Protein AF-0000000066044830 (afdb_homodimer)

Sequence (432 aa):
MILDILVKLNKLKIILASTSPRRIEYLGKLGVKFEIVESKFKEDLDKSQFQSVYDYCLENAKLKAIHAGIQLKEQNQQPNIIIGSDSIVVYDNKIFEKPKSLEEAKSMLTLLSGKIHTVCTAVHIEFFNENTNSKGSSSFYTLTNVEFDQLSPELINYYVDNFKPLDKAGSYGIQQTPAASFIKSINGDFYNVTGLPIHDLSINLRKIYVDNFLEKMILDILVKLNKLKIILASTSPRRIEYLGKLGVKFEIVESKFKEDLDKSQFQSVYDYCLENAKLKAIHAGIQLKEQNQQPNIIIGSDSIVVYDNKIFEKPKSLEEAKSMLTLLSGKIHTVCTAVHIEFFNENTNSKGSSSFYTLTNVEFDQLSPELINYYVDNFKPLDKAGSYGIQQTPAASFIKSINGDFYNVTGLPIHDLSINLRKIYVDNFLEK

Solvent-accessible surface area (backbone atoms only — not comparable to full-atom values): 22102 Å² total; per-residue (Å²): 73,41,75,65,45,35,75,66,56,46,73,44,48,34,34,35,20,50,77,49,65,54,45,55,48,45,48,43,62,50,58,52,54,66,46,74,36,72,35,82,59,74,95,68,75,66,67,85,77,36,95,41,75,64,53,43,33,38,48,51,1,39,46,20,22,51,42,29,50,53,57,33,47,76,69,76,42,80,58,29,30,34,35,7,55,29,71,44,24,36,49,95,93,36,80,32,54,54,32,91,42,70,67,47,24,44,50,44,43,60,70,44,37,54,32,70,33,35,29,38,23,13,39,18,37,38,38,39,29,80,92,75,68,44,68,53,71,52,74,51,70,48,69,23,39,38,29,34,40,78,64,51,70,61,41,45,50,41,50,45,74,74,64,55,39,48,89,20,46,47,37,48,47,74,86,40,45,58,46,28,25,45,37,62,28,34,45,29,34,71,45,23,67,62,52,42,43,44,25,65,50,21,39,51,50,36,51,51,40,57,75,64,64,51,82,129,72,40,74,65,45,35,76,65,56,46,72,43,47,33,34,35,19,50,76,50,65,55,43,53,48,47,47,44,61,49,59,53,54,66,45,75,36,72,35,81,58,74,94,70,76,66,67,84,80,37,95,40,74,64,54,44,33,37,48,50,1,38,47,19,22,50,41,27,49,54,57,33,46,75,70,76,42,80,59,30,31,33,38,6,54,29,67,45,23,35,49,95,91,36,78,32,57,56,31,89,41,72,68,48,24,46,52,44,42,60,69,45,36,54,33,71,35,35,29,37,22,12,40,19,37,38,40,38,30,80,91,76,68,45,68,54,71,51,73,52,70,49,68,21,39,39,30,34,39,78,65,49,71,60,40,45,50,42,50,46,73,74,62,56,41,48,91,21,46,48,36,50,48,75,87,39,48,57,46,30,26,45,36,62,28,35,44,28,34,72,44,24,68,61,52,42,46,47,23,64,51,22,40,50,51,37,50,50,40,58,77,64,63,50,82,129

Structure (mmCIF, N/CA/C/O backbone):
data_AF-0000000066044830-model_v1
#
loop_
_entity.id
_entity.type
_entity.pdbx_description
1 polymer 'Nucleoside triphosphate pyrophosphatase'
#
loop_
_atom_site.group_PDB
_atom_site.id
_atom_site.type_symbol
_atom_site.label_atom_id
_atom_site.label_alt_id
_atom_site.label_comp_id
_atom_site.label_asym_id
_atom_site.label_entity_id
_atom_site.label_seq_id
_atom_site.pdbx_PDB_ins_code
_atom_site.Cartn_x
_atom_site.Cartn_y
_atom_site.Cartn_z
_atom_site.occupancy
_atom_site.B_iso_or_equiv
_atom_site.auth_seq_id
_atom_site.auth_comp_id
_atom_site.auth_asym_id
_atom_site.auth_atom_id
_atom_site.pdbx_PDB_model_num
ATOM 1 N N . MET A 1 1 ? -8.117 -14.602 -9.617 1 88.56 1 MET A N 1
ATOM 2 C CA . MET A 1 1 ? -8.391 -14.516 -8.18 1 88.56 1 MET A CA 1
ATOM 3 C C . MET A 1 1 ? -8.461 -15.914 -7.562 1 88.56 1 MET A C 1
ATOM 5 O O . MET A 1 1 ? -8.664 -16.906 -8.266 1 88.56 1 MET A O 1
ATOM 9 N N . ILE A 1 2 ? -8.172 -16.031 -6.234 1 94.44 2 ILE A N 1
ATOM 10 C CA . ILE A 1 2 ? -7.988 -17.406 -5.789 1 94.44 2 ILE A CA 1
ATOM 11 C C . ILE A 1 2 ? -8.75 -17.641 -4.484 1 94.44 2 ILE A C 1
ATOM 13 O O . ILE A 1 2 ? -8.742 -18.734 -3.943 1 94.44 2 ILE A O 1
ATOM 17 N N . LEU A 1 3 ? -9.43 -16.656 -3.994 1 95.75 3 LEU A N 1
ATOM 18 C CA . LEU A 1 3 ? -10.008 -16.766 -2.66 1 95.75 3 LEU A CA 1
ATOM 19 C C . LEU A 1 3 ? -11 -17.922 -2.592 1 95.75 3 LEU A C 1
ATOM 21 O O . LEU A 1 3 ? -10.969 -18.719 -1.649 1 95.75 3 LEU A O 1
ATOM 25 N N . ASP A 1 4 ? -11.844 -18.094 -3.596 1 94.75 4 ASP A N 1
ATOM 26 C CA . ASP A 1 4 ? -12.914 -19.078 -3.574 1 94.75 4 ASP A CA 1
ATOM 27 C C . ASP A 1 4 ? -12.367 -20.484 -3.818 1 94.75 4 ASP A C 1
ATOM 29 O O . ASP A 1 4 ? -13.078 -21.484 -3.646 1 94.75 4 ASP A O 1
ATOM 33 N N . ILE A 1 5 ? -11.117 -20.641 -4.156 1 95.81 5 ILE A N 1
ATOM 34 C CA . ILE A 1 5 ? -10.57 -21.969 -4.402 1 95.81 5 ILE A CA 1
ATOM 35 C C . ILE A 1 5 ? -9.422 -22.25 -3.439 1 95.81 5 ILE A C 1
ATOM 37 O O . ILE A 1 5 ? -8.688 -23.219 -3.604 1 95.81 5 ILE A O 1
ATOM 41 N N . LEU A 1 6 ? -9.219 -21.438 -2.494 1 96.44 6 LEU A N 1
ATOM 42 C CA . LEU A 1 6 ? -8.094 -21.516 -1.567 1 96.44 6 LEU A CA 1
ATOM 43 C C . LEU A 1 6 ? -8.078 -22.875 -0.868 1 96.44 6 LEU A C 1
ATOM 45 O O . LEU A 1 6 ? -7.016 -23.484 -0.704 1 96.44 6 LEU A O 1
ATOM 49 N N . VAL A 1 7 ? -9.25 -23.328 -0.467 1 95.38 7 VAL A N 1
ATOM 50 C CA . VAL A 1 7 ? -9.352 -24.594 0.254 1 95.38 7 VAL A CA 1
ATOM 51 C C . VAL A 1 7 ? -8.828 -25.734 -0.619 1 95.38 7 VAL A C 1
ATOM 53 O O . VAL A 1 7 ? -8.109 -26.609 -0.138 1 95.38 7 VAL A O 1
ATOM 56 N N . LYS A 1 8 ? -9.203 -25.688 -1.857 1 95.94 8 LYS A N 1
ATOM 57 C CA . LYS A 1 8 ? -8.758 -26.719 -2.799 1 95.94 8 LYS A CA 1
ATOM 58 C C . LYS A 1 8 ? -7.277 -26.547 -3.127 1 95.94 8 LYS A C 1
ATOM 60 O O . LYS A 1 8 ? -6.539 -27.547 -3.184 1 95.94 8 LYS A O 1
ATOM 65 N N . LEU A 1 9 ? -6.859 -25.312 -3.348 1 97.25 9 LEU A N 1
ATOM 66 C CA . LEU A 1 9 ? -5.465 -25.016 -3.662 1 97.25 9 LEU A CA 1
ATOM 67 C C . LEU A 1 9 ? -4.543 -25.469 -2.535 1 97.25 9 LEU A C 1
ATOM 69 O O . LEU A 1 9 ? -3.449 -25.969 -2.791 1 97.25 9 LEU A O 1
ATOM 73 N N . ASN A 1 10 ? -5.031 -25.328 -1.324 1 97.94 10 ASN A N 1
ATOM 74 C CA . ASN A 1 10 ? -4.219 -25.609 -0.144 1 97.94 10 ASN A CA 1
ATOM 75 C C . ASN A 1 10 ? -4.074 -27.109 0.095 1 97.94 10 ASN A C 1
ATOM 77 O O . ASN A 1 10 ? -3.373 -27.531 1.019 1 97.94 10 ASN A O 1
ATOM 81 N N . LYS A 1 11 ? -4.715 -27.938 -0.683 1 97.44 11 LYS A N 1
ATOM 82 C CA . LYS A 1 11 ? -4.473 -29.375 -0.663 1 97.44 11 LYS A CA 1
ATOM 83 C C . LYS A 1 11 ? -3.205 -29.734 -1.433 1 97.44 11 LYS A C 1
ATOM 85 O O . LYS A 1 11 ? -2.686 -30.844 -1.306 1 97.44 11 LYS A O 1
ATOM 90 N N . LEU A 1 12 ? -2.777 -28.859 -2.27 1 98 12 LEU A N 1
ATOM 91 C CA . LEU A 1 12 ? -1.566 -29.062 -3.057 1 98 12 LEU A CA 1
ATOM 92 C C . LEU A 1 12 ? -0.324 -28.719 -2.242 1 98 12 LEU A C 1
ATOM 94 O O . LEU A 1 12 ? -0.387 -27.891 -1.326 1 98 12 LEU A O 1
ATOM 98 N N . LYS A 1 13 ? 0.754 -29.375 -2.596 1 98.38 13 LYS A N 1
ATOM 99 C CA . LYS A 1 13 ? 2.043 -28.984 -2.029 1 98.38 13 LYS A CA 1
ATOM 100 C C . LYS A 1 13 ? 2.643 -27.812 -2.785 1 98.38 13 LYS A C 1
ATOM 102 O O . LYS A 1 13 ? 3.125 -27.953 -3.908 1 98.38 13 LYS A O 1
ATOM 107 N N . ILE A 1 14 ? 2.654 -26.641 -2.164 1 98.75 14 ILE A N 1
ATOM 108 C CA . ILE A 1 14 ? 3.113 -25.406 -2.795 1 98.75 14 ILE A CA 1
ATOM 109 C C . ILE A 1 14 ? 4.41 -24.938 -2.135 1 98.75 14 ILE A C 1
ATOM 111 O O . ILE A 1 14 ? 4.535 -24.969 -0.909 1 98.75 14 ILE A O 1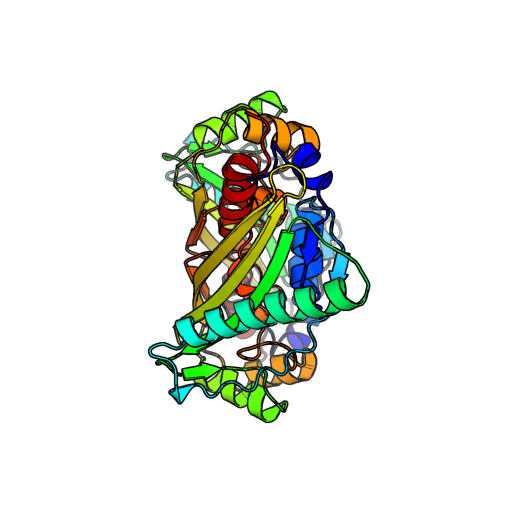
ATOM 115 N N . ILE A 1 15 ? 5.367 -24.562 -2.963 1 98.81 15 ILE A N 1
ATOM 116 C CA . ILE A 1 15 ? 6.668 -24.078 -2.508 1 98.81 15 ILE A CA 1
ATOM 117 C C . ILE A 1 15 ? 6.859 -22.625 -2.934 1 98.81 15 ILE A C 1
ATOM 119 O O . ILE A 1 15 ? 6.602 -22.266 -4.086 1 98.81 15 ILE A O 1
ATOM 123 N N . LEU A 1 16 ? 7.199 -21.812 -2.045 1 98.75 16 LEU A N 1
ATOM 124 C CA . LEU A 1 16 ? 7.703 -20.484 -2.352 1 98.75 16 LEU A CA 1
ATOM 125 C C . LEU A 1 16 ? 9.227 -20.469 -2.365 1 98.75 16 LEU A C 1
ATOM 127 O O . LEU A 1 16 ? 9.859 -20.625 -1.321 1 98.75 16 LEU A O 1
ATOM 131 N N . ALA A 1 17 ? 9.812 -20.297 -3.525 1 98.19 17 ALA A N 1
ATOM 132 C CA . ALA A 1 17 ? 11.266 -20.266 -3.688 1 98.19 17 ALA A CA 1
ATOM 133 C C . ALA A 1 17 ? 11.82 -18.875 -3.385 1 98.19 17 ALA A C 1
ATOM 135 O O . ALA A 1 17 ? 12.484 -18.266 -4.227 1 98.19 17 ALA A O 1
ATOM 136 N N . SER A 1 18 ? 11.594 -18.359 -2.205 1 96.12 18 SER A N 1
ATOM 137 C CA . SER A 1 18 ? 12.016 -17.031 -1.757 1 96.12 18 SER A CA 1
ATOM 138 C C . SER A 1 18 ? 12.133 -16.984 -0.237 1 96.12 18 SER A C 1
ATOM 140 O O . SER A 1 18 ? 11.336 -17.594 0.476 1 96.12 18 SER A O 1
ATOM 142 N N . THR A 1 19 ? 13.109 -16.219 0.235 1 93.56 19 THR A N 1
ATOM 143 C CA . THR A 1 19 ? 13.242 -15.961 1.666 1 93.56 19 THR A CA 1
ATOM 144 C C . THR A 1 19 ? 12.844 -14.531 1.998 1 93.56 19 THR A C 1
ATOM 146 O O . THR A 1 19 ? 13.094 -14.055 3.107 1 93.56 19 THR A O 1
ATOM 149 N N . SER A 1 20 ? 12.375 -13.812 0.971 1 92.69 20 SER A N 1
ATOM 150 C CA . SER A 1 20 ? 11.922 -12.453 1.211 1 92.69 20 SER A CA 1
ATOM 151 C C . SER A 1 20 ? 10.812 -12.414 2.258 1 92.69 20 SER A C 1
ATOM 153 O O . SER A 1 20 ? 9.773 -13.055 2.09 1 92.69 20 SER A O 1
ATOM 155 N N . PRO A 1 21 ? 11 -11.656 3.324 1 93.81 21 PRO A N 1
ATOM 156 C CA . PRO A 1 21 ? 9.969 -11.578 4.359 1 93.81 21 PRO A CA 1
ATOM 157 C C . PRO A 1 21 ? 8.625 -11.109 3.814 1 93.81 21 PRO A C 1
ATOM 159 O O . PRO A 1 21 ? 7.574 -11.602 4.23 1 93.81 21 PRO A O 1
ATOM 162 N N . ARG A 1 22 ? 8.617 -10.188 2.924 1 94.31 22 ARG A N 1
ATOM 163 C CA . ARG A 1 22 ? 7.379 -9.641 2.367 1 94.31 22 ARG A CA 1
ATOM 164 C C . ARG A 1 22 ? 6.656 -10.688 1.521 1 94.31 22 ARG A C 1
ATOM 166 O O . ARG A 1 22 ? 5.43 -10.805 1.586 1 94.31 22 ARG A O 1
ATOM 173 N N . ARG A 1 23 ? 7.387 -11.391 0.713 1 97 23 ARG A N 1
ATOM 174 C CA . ARG A 1 23 ? 6.773 -12.422 -0.114 1 97 23 ARG A CA 1
ATOM 175 C C . ARG A 1 23 ? 6.145 -13.508 0.749 1 97 23 ARG A C 1
ATOM 177 O O . ARG A 1 23 ? 5.02 -13.945 0.485 1 97 23 ARG A O 1
ATOM 184 N N . ILE A 1 24 ? 6.879 -13.891 1.77 1 97.88 24 ILE A N 1
ATOM 185 C CA . ILE A 1 24 ? 6.391 -14.883 2.717 1 97.88 24 ILE A CA 1
ATOM 186 C C . ILE A 1 24 ? 5.133 -14.367 3.412 1 97.88 24 ILE A C 1
ATOM 188 O O . ILE A 1 24 ? 4.113 -15.055 3.461 1 97.88 24 ILE A O 1
ATOM 192 N N . GLU A 1 25 ? 5.184 -13.18 3.84 1 97.5 25 GLU A N 1
ATOM 193 C CA . GLU A 1 25 ? 4.078 -12.57 4.574 1 97.5 25 GLU A CA 1
ATOM 194 C C . GLU A 1 25 ? 2.828 -12.477 3.703 1 97.5 25 GLU A C 1
ATOM 196 O O . GLU A 1 25 ? 1.743 -12.883 4.121 1 97.5 25 GLU A O 1
ATOM 201 N N . TYR A 1 26 ? 2.984 -11.969 2.543 1 97.5 26 TYR A N 1
ATOM 202 C CA . TYR A 1 26 ? 1.824 -11.672 1.711 1 97.5 26 TYR A CA 1
ATOM 203 C C . TYR A 1 26 ? 1.187 -12.945 1.181 1 97.5 26 TYR A C 1
ATOM 205 O O . TYR A 1 26 ? -0.04 -13.062 1.131 1 97.5 26 TYR A O 1
ATOM 213 N N . LEU A 1 27 ? 2.031 -13.891 0.763 1 98.25 27 LEU A N 1
ATOM 214 C CA . LEU A 1 27 ? 1.472 -15.164 0.316 1 98.25 27 LEU A CA 1
ATOM 215 C C . LEU A 1 27 ? 0.729 -15.859 1.451 1 98.25 27 LEU A C 1
ATOM 217 O O . LEU A 1 27 ? -0.355 -16.406 1.243 1 98.25 27 LEU A O 1
ATOM 221 N N . GLY A 1 28 ? 1.312 -15.797 2.625 1 98.06 28 GLY A N 1
ATOM 222 C CA . GLY A 1 28 ? 0.661 -16.359 3.799 1 98.06 28 GLY A CA 1
ATOM 223 C C . GLY A 1 28 ? -0.634 -15.648 4.156 1 98.06 28 GLY A C 1
ATOM 224 O O . GLY A 1 28 ? -1.655 -16.297 4.391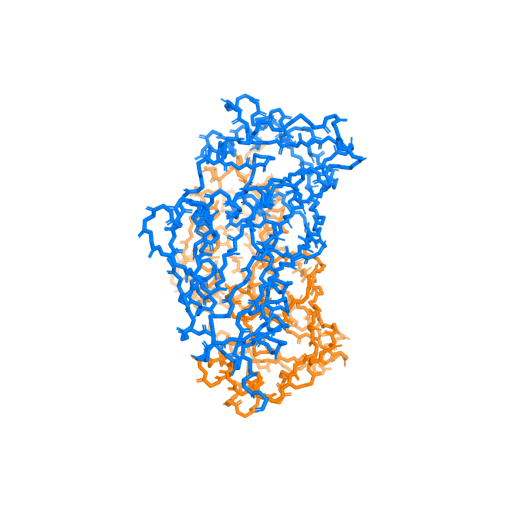 1 98.06 28 GLY A O 1
ATOM 225 N N . LYS A 1 29 ? -0.657 -14.367 4.176 1 96.69 29 LYS A N 1
ATOM 226 C CA . LYS A 1 29 ? -1.834 -13.578 4.527 1 96.69 29 LYS A CA 1
ATOM 227 C C . LYS A 1 29 ? -2.934 -13.734 3.482 1 96.69 29 LYS A C 1
ATOM 229 O O . LYS A 1 29 ? -4.113 -13.539 3.781 1 96.69 29 LYS A O 1
ATOM 234 N N . LEU A 1 30 ? -2.523 -14.062 2.307 1 97 30 LEU A N 1
ATOM 235 C CA . LEU A 1 30 ? -3.496 -14.359 1.262 1 97 30 LEU A CA 1
ATOM 236 C C . LEU A 1 30 ? -4.273 -15.633 1.59 1 97 30 LEU A C 1
ATOM 238 O O . LEU A 1 30 ? -5.375 -15.844 1.078 1 97 30 LEU A O 1
ATOM 242 N N . GLY A 1 31 ? -3.697 -16.5 2.395 1 96.94 31 GLY A N 1
ATOM 243 C CA . GLY A 1 31 ? -4.348 -17.734 2.82 1 96.94 31 GLY A CA 1
ATOM 244 C C . GLY A 1 31 ? -3.754 -18.984 2.184 1 96.94 31 GLY A C 1
ATOM 245 O O . GLY A 1 31 ? -4.281 -20.078 2.348 1 96.94 31 GLY A O 1
ATOM 246 N N . VAL A 1 32 ? -2.715 -18.859 1.467 1 98.25 32 VAL A N 1
ATOM 247 C CA . VAL A 1 32 ? -2.074 -19.984 0.809 1 98.25 32 VAL A CA 1
ATOM 248 C C . VAL A 1 32 ? -1.181 -20.734 1.805 1 98.25 32 VAL A C 1
ATOM 250 O O . VAL A 1 32 ? -0.431 -20.109 2.559 1 98.25 32 VAL A O 1
ATOM 253 N N . LYS A 1 33 ? -1.326 -21.969 1.839 1 98.44 33 LYS A N 1
ATOM 254 C CA . LYS A 1 33 ? -0.394 -22.812 2.586 1 98.44 33 LYS A CA 1
ATOM 255 C C . LYS A 1 33 ? 0.802 -23.203 1.726 1 98.44 33 LYS A C 1
ATOM 257 O O . LYS A 1 33 ? 0.633 -23.688 0.604 1 98.44 33 LYS A O 1
ATOM 262 N N . PHE A 1 34 ? 1.985 -22.953 2.26 1 98.75 34 PHE A N 1
ATOM 263 C CA . PHE A 1 34 ? 3.17 -23.234 1.458 1 98.75 34 PHE A CA 1
ATOM 264 C C . PHE A 1 34 ? 4.371 -23.531 2.352 1 98.75 34 PHE A C 1
ATOM 266 O O . PHE A 1 34 ? 4.34 -23.25 3.551 1 98.75 34 PHE A O 1
ATOM 273 N N . GLU A 1 35 ? 5.359 -24.094 1.78 1 98.5 35 GLU A N 1
ATOM 274 C CA . GLU A 1 35 ? 6.68 -24.25 2.385 1 98.5 35 GLU A CA 1
ATOM 275 C C . GLU A 1 35 ? 7.703 -23.328 1.724 1 98.5 35 GLU A C 1
ATOM 277 O O . GLU A 1 35 ? 7.551 -22.953 0.557 1 98.5 35 GLU A O 1
ATOM 282 N N . ILE A 1 36 ? 8.688 -22.922 2.467 1 98.38 36 ILE A N 1
ATOM 283 C CA . ILE A 1 36 ? 9.719 -22.016 1.981 1 98.38 36 ILE A CA 1
ATOM 284 C C . ILE A 1 36 ? 10.984 -22.812 1.65 1 98.38 36 ILE A C 1
ATOM 286 O O . ILE A 1 36 ? 11.438 -23.625 2.451 1 98.38 36 ILE A O 1
ATOM 290 N N . VAL A 1 37 ? 11.484 -22.594 0.522 1 96.88 37 VAL A N 1
ATOM 291 C CA . VAL A 1 37 ? 12.773 -23.141 0.133 1 96.88 37 VAL A CA 1
ATOM 292 C C . VAL A 1 37 ? 13.68 -22.031 -0.399 1 96.88 37 VAL A C 1
ATOM 294 O O . VAL A 1 37 ? 13.336 -21.359 -1.372 1 96.88 37 VAL A O 1
ATOM 297 N N . GLU A 1 38 ? 14.734 -21.781 0.269 1 92.81 38 GLU A N 1
ATOM 298 C CA . GLU A 1 38 ? 15.695 -20.797 -0.214 1 92.81 38 GLU A CA 1
ATOM 299 C C . GLU A 1 38 ? 16.406 -21.281 -1.471 1 92.81 38 GLU A C 1
ATOM 301 O O . GLU A 1 38 ? 17.016 -22.359 -1.465 1 92.81 38 GLU A O 1
ATOM 306 N N . SER A 1 39 ? 16.234 -20.516 -2.477 1 86.12 39 SER A N 1
ATOM 307 C CA . SER A 1 39 ? 16.938 -20.859 -3.707 1 86.12 39 SER A CA 1
ATOM 308 C C . SER A 1 39 ? 18.438 -20.625 -3.572 1 86.12 39 SER A C 1
ATOM 310 O O . SER A 1 39 ? 18.859 -19.578 -3.09 1 86.12 39 SER A O 1
ATOM 312 N N . LYS A 1 40 ? 19.25 -21.5 -4.012 1 82.56 40 LYS A N 1
ATOM 313 C CA . LYS A 1 40 ? 20.703 -21.375 -3.955 1 82.56 40 LYS A CA 1
ATOM 314 C C . LYS A 1 40 ? 21.234 -20.719 -5.215 1 82.56 40 LYS A C 1
ATOM 316 O O . LYS A 1 40 ? 22.453 -20.625 -5.398 1 82.56 40 LYS A O 1
ATOM 321 N N . PHE A 1 41 ? 20.297 -20.281 -5.941 1 83.06 41 PHE A N 1
ATOM 322 C CA . PHE A 1 41 ? 20.703 -19.594 -7.16 1 83.06 41 PHE A CA 1
ATOM 323 C C . PHE A 1 41 ? 21.312 -18.234 -6.836 1 83.06 41 PHE A C 1
ATOM 325 O O . PHE A 1 41 ? 20.703 -17.406 -6.148 1 83.06 41 PHE A O 1
ATOM 332 N N . LYS A 1 42 ? 22.656 -18.047 -7.242 1 78.56 42 LYS A N 1
ATOM 333 C CA . LYS A 1 42 ? 23.297 -16.75 -7.109 1 78.56 42 LYS A CA 1
ATOM 334 C C . LYS A 1 42 ? 22.891 -15.805 -8.242 1 78.56 42 LYS A C 1
ATOM 336 O O . LYS A 1 42 ? 22.984 -16.172 -9.414 1 78.56 42 LYS A O 1
ATOM 341 N N . GLU A 1 43 ? 22.203 -14.703 -7.961 1 76.38 43 GLU A N 1
ATOM 342 C CA . GLU A 1 43 ? 21.781 -13.75 -8.984 1 76.38 43 GLU A CA 1
ATOM 343 C C . GLU A 1 43 ? 22.984 -13.117 -9.68 1 76.38 43 GLU A C 1
ATOM 345 O O . GLU A 1 43 ? 23.312 -11.961 -9.422 1 76.38 43 GLU A O 1
ATOM 350 N N . ASP A 1 44 ? 23.594 -13.844 -10.617 1 77.44 44 ASP A N 1
ATOM 351 C CA . ASP A 1 44 ? 24.828 -13.391 -11.258 1 77.44 44 ASP A CA 1
ATOM 352 C C . ASP A 1 44 ? 24.672 -13.336 -12.773 1 77.44 44 ASP A C 1
ATOM 354 O O . ASP A 1 44 ? 25.672 -13.391 -13.5 1 77.44 44 ASP A O 1
ATOM 358 N N . LEU A 1 45 ? 23.5 -13.195 -13.156 1 82.94 45 LEU A N 1
ATOM 359 C CA . LEU A 1 45 ? 23.281 -13.125 -14.602 1 82.94 45 LEU A CA 1
ATOM 360 C C . LEU A 1 45 ? 23.859 -11.836 -15.172 1 82.94 45 LEU A C 1
ATOM 362 O O . LEU A 1 45 ? 23.781 -10.781 -14.539 1 82.94 45 LEU A O 1
ATOM 366 N N . ASP A 1 46 ? 24.422 -12.039 -16.297 1 84.25 46 ASP A N 1
ATOM 367 C CA . ASP A 1 46 ? 24.922 -10.867 -17.031 1 84.25 46 ASP A CA 1
ATOM 368 C C . ASP A 1 46 ? 23.766 -10.102 -17.672 1 84.25 46 ASP A C 1
ATOM 370 O O . ASP A 1 46 ? 23.156 -10.57 -18.641 1 84.25 46 ASP A O 1
ATOM 374 N N . LYS A 1 47 ? 23.5 -8.938 -17.25 1 81.94 47 LYS A N 1
ATOM 375 C CA . LYS A 1 47 ? 22.375 -8.117 -17.672 1 81.94 47 LYS A CA 1
ATOM 376 C C . LYS A 1 47 ? 22.438 -7.797 -19.156 1 81.94 47 LYS A C 1
ATOM 378 O O . LYS A 1 47 ? 21.406 -7.629 -19.812 1 81.94 47 LYS A O 1
ATOM 383 N N . SER A 1 48 ? 23.609 -7.727 -19.672 1 82.5 48 SER A N 1
ATOM 384 C CA . SER A 1 48 ? 23.828 -7.332 -21.062 1 82.5 48 SER A CA 1
ATOM 385 C C . SER A 1 48 ? 23.312 -8.406 -22.016 1 82.5 48 SER A C 1
ATOM 387 O O . SER A 1 48 ? 23.141 -8.148 -23.203 1 82.5 48 SER A O 1
ATOM 389 N N . GLN A 1 49 ? 23.047 -9.531 -21.531 1 86.94 49 GLN A N 1
ATOM 390 C CA . GLN A 1 49 ? 22.641 -10.656 -22.359 1 86.94 49 GLN A CA 1
ATOM 391 C C . GLN A 1 49 ? 21.141 -10.633 -22.625 1 86.94 49 GLN A C 1
ATOM 393 O O . GLN A 1 49 ? 20.641 -11.422 -23.422 1 86.94 49 GLN A O 1
ATOM 398 N N . PHE A 1 50 ? 20.578 -9.68 -22.016 1 89.75 50 PHE A N 1
ATOM 399 C CA . PHE A 1 50 ? 19.125 -9.68 -22.125 1 89.75 50 PHE A CA 1
ATOM 400 C C . PHE A 1 50 ? 18.641 -8.516 -22.984 1 89.75 50 PHE A C 1
ATOM 402 O O . PHE A 1 50 ? 19.25 -7.449 -23 1 89.75 50 PHE A O 1
ATOM 409 N N . GLN A 1 51 ? 17.578 -8.773 -23.703 1 89.12 51 GLN A N 1
ATOM 410 C CA . GLN A 1 51 ? 17 -7.754 -24.578 1 89.12 51 GLN A CA 1
ATOM 411 C C . GLN A 1 51 ? 16.406 -6.605 -23.766 1 89.12 51 GLN A C 1
ATOM 413 O O . GLN A 1 51 ? 16.453 -5.453 -24.188 1 89.12 51 GLN A O 1
ATOM 418 N N . SER A 1 52 ? 15.805 -6.93 -22.641 1 94.19 52 SER A N 1
ATOM 419 C CA . SER A 1 52 ? 15.234 -5.918 -21.75 1 94.19 52 SER A CA 1
ATOM 420 C C . SER A 1 52 ? 15.562 -6.219 -20.297 1 94.19 52 SER A C 1
ATOM 422 O O . SER A 1 52 ? 15.836 -7.367 -19.938 1 94.19 52 SER A O 1
ATOM 424 N N . VAL A 1 53 ? 15.469 -5.203 -19.531 1 95.19 53 VAL A N 1
ATOM 425 C CA . VAL A 1 53 ? 15.68 -5.352 -18.094 1 95.19 53 VAL A CA 1
ATOM 426 C C . VAL A 1 53 ? 14.602 -6.254 -17.5 1 95.19 53 VAL A C 1
ATOM 428 O O . VAL A 1 53 ? 14.836 -6.953 -16.516 1 95.19 53 VAL A O 1
ATOM 431 N N . TYR A 1 54 ? 13.484 -6.309 -18.125 1 96.25 54 TYR A N 1
ATOM 432 C CA . TYR A 1 54 ? 12.367 -7.105 -17.625 1 96.25 54 TYR A CA 1
ATOM 433 C C . TYR A 1 54 ? 12.578 -8.586 -17.938 1 96.25 54 TYR A C 1
ATOM 435 O O . TYR A 1 54 ? 12.188 -9.453 -17.156 1 96.25 54 TYR A O 1
ATOM 443 N N . ASP A 1 55 ? 13.258 -8.844 -19.078 1 96.12 55 ASP A N 1
ATOM 444 C CA . ASP A 1 55 ? 13.641 -10.219 -19.391 1 96.12 55 ASP A CA 1
ATOM 445 C C . ASP A 1 55 ? 14.648 -10.75 -18.375 1 96.12 55 ASP A C 1
ATOM 447 O O . ASP A 1 55 ? 14.602 -11.93 -18 1 96.12 55 ASP A O 1
ATOM 451 N N . TYR A 1 56 ? 15.508 -9.852 -18.031 1 95.25 56 TYR A N 1
ATOM 452 C CA . TYR A 1 56 ? 16.469 -10.188 -17 1 95.25 56 TYR A CA 1
ATOM 453 C C . TYR A 1 56 ? 15.773 -10.578 -15.703 1 95.25 56 TYR A C 1
ATOM 455 O O . TYR A 1 56 ? 16.094 -11.602 -15.094 1 95.25 56 TYR A O 1
ATOM 463 N N . CYS A 1 57 ? 14.844 -9.805 -15.281 1 95.88 57 CYS A N 1
ATOM 464 C CA . CYS A 1 57 ? 14.062 -10.039 -14.07 1 95.88 57 CYS A CA 1
ATOM 465 C C . CYS A 1 57 ? 13.312 -11.359 -14.156 1 95.88 57 CYS A C 1
ATOM 467 O O . CYS A 1 57 ? 13.289 -12.133 -13.195 1 95.88 57 CYS A O 1
ATOM 469 N N . LEU A 1 58 ? 12.719 -11.617 -15.297 1 97.31 58 LEU A N 1
ATOM 470 C CA . LEU A 1 58 ? 11.977 -12.852 -15.531 1 97.31 58 LEU A CA 1
ATOM 471 C C . LEU A 1 58 ? 12.883 -14.07 -15.414 1 97.31 58 LEU A C 1
ATOM 473 O O . LEU A 1 58 ? 12.5 -15.078 -14.828 1 97.31 58 LEU A O 1
ATOM 477 N N . GLU A 1 59 ? 14.047 -13.953 -16.016 1 96.75 59 GLU A N 1
ATOM 478 C CA . GLU A 1 59 ? 14.992 -15.0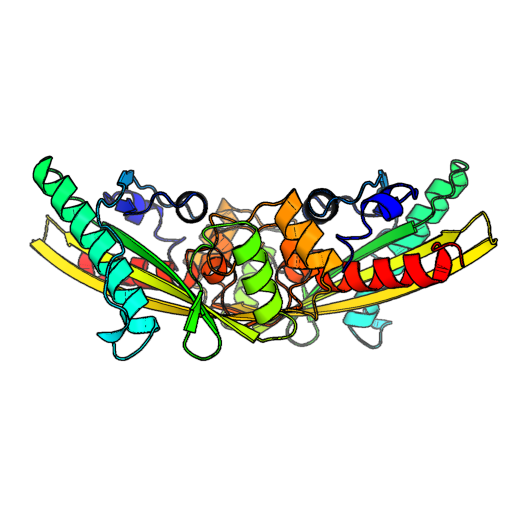7 -15.984 1 96.75 59 GLU A CA 1
ATOM 479 C C . GLU A 1 59 ? 15.438 -15.375 -14.555 1 96.75 59 GLU A C 1
ATOM 481 O O . GLU A 1 59 ? 15.57 -16.531 -14.18 1 96.75 59 GLU A O 1
ATOM 486 N N . ASN A 1 60 ? 15.664 -14.352 -13.797 1 95.69 60 ASN A N 1
ATOM 487 C CA . ASN A 1 60 ? 16.016 -14.547 -12.398 1 95.69 60 ASN A CA 1
ATOM 488 C C . ASN A 1 60 ? 14.93 -15.297 -11.633 1 95.69 60 ASN A C 1
ATOM 490 O O . ASN A 1 60 ? 15.219 -16.234 -10.891 1 95.69 60 ASN A O 1
ATOM 494 N N . ALA A 1 61 ? 13.695 -14.891 -11.805 1 97.31 61 ALA A N 1
ATOM 495 C CA . ALA A 1 61 ? 12.578 -15.555 -11.148 1 97.31 61 ALA A CA 1
ATOM 496 C C . ALA A 1 61 ? 12.508 -17.031 -11.539 1 97.31 61 ALA A C 1
ATOM 498 O O . ALA A 1 61 ? 12.32 -17.906 -10.688 1 97.31 61 ALA A O 1
ATOM 499 N N . LYS A 1 62 ? 12.664 -17.25 -12.828 1 97.94 62 LYS A N 1
ATOM 500 C CA . LYS A 1 62 ? 12.633 -18.609 -13.375 1 97.94 62 LYS A CA 1
ATOM 501 C C . LYS A 1 62 ? 13.727 -19.484 -12.75 1 97.94 62 LYS A C 1
ATOM 503 O O . LYS A 1 62 ? 13.445 -20.594 -12.289 1 97.94 62 LYS A O 1
ATOM 508 N N . LEU A 1 63 ? 14.93 -18.969 -12.703 1 97 63 LEU A N 1
ATOM 509 C CA . LEU A 1 63 ? 16.062 -19.75 -12.219 1 97 63 LEU A CA 1
ATOM 510 C C . LEU A 1 63 ? 15.93 -20.016 -10.719 1 97 63 LEU A C 1
ATOM 512 O O . LEU A 1 63 ? 16.328 -21.078 -10.242 1 97 63 LEU A O 1
ATOM 516 N N . LYS A 1 64 ? 15.359 -19.109 -10 1 96.88 64 LYS A N 1
ATOM 517 C CA . LYS A 1 64 ? 15.109 -19.328 -8.578 1 96.88 64 LYS A CA 1
ATOM 518 C C . LYS A 1 64 ? 14.156 -20.5 -8.375 1 96.88 64 LYS A C 1
ATOM 520 O O . LYS A 1 64 ? 14.398 -21.359 -7.523 1 96.88 64 LYS A O 1
ATOM 525 N N . ALA A 1 65 ? 13.102 -20.547 -9.125 1 97.94 65 ALA A N 1
ATOM 526 C CA . ALA A 1 65 ? 12.133 -21.641 -9.031 1 97.94 65 ALA A CA 1
ATOM 527 C C . ALA A 1 65 ? 12.766 -22.969 -9.438 1 97.94 65 ALA A C 1
ATOM 529 O O . ALA A 1 65 ? 12.602 -23.984 -8.75 1 97.94 65 ALA A O 1
ATOM 530 N N . ILE A 1 66 ? 13.5 -22.953 -10.547 1 97.06 66 ILE A N 1
ATOM 531 C CA . ILE A 1 66 ? 14.109 -24.156 -11.086 1 97.06 66 ILE A CA 1
ATOM 532 C C . ILE A 1 66 ? 15.102 -24.719 -10.07 1 97.06 66 ILE A C 1
ATOM 534 O O . ILE A 1 66 ? 15.094 -25.922 -9.797 1 97.06 66 ILE A O 1
ATOM 538 N N . HIS A 1 67 ? 15.898 -23.859 -9.5 1 96.88 67 HIS A N 1
ATOM 539 C CA . HIS A 1 67 ? 16.906 -24.312 -8.547 1 96.88 67 HIS A CA 1
ATOM 540 C C . HIS A 1 67 ? 16.25 -24.891 -7.289 1 96.88 67 HIS A C 1
ATOM 542 O O . HIS A 1 67 ? 16.719 -25.875 -6.734 1 96.88 67 HIS A O 1
ATOM 548 N N . ALA A 1 68 ? 15.203 -24.25 -6.793 1 97.19 68 ALA A N 1
ATOM 549 C CA . ALA A 1 68 ? 14.461 -24.797 -5.668 1 97.19 68 ALA A CA 1
ATOM 550 C C . ALA A 1 68 ? 13.914 -26.188 -6 1 97.19 68 ALA A C 1
ATOM 552 O O . ALA A 1 68 ? 13.961 -27.094 -5.168 1 97.19 68 ALA A O 1
ATOM 553 N N . GLY A 1 69 ? 13.359 -26.344 -7.211 1 96.75 69 GLY A N 1
ATOM 554 C CA . GLY A 1 69 ? 12.867 -27.641 -7.66 1 96.75 69 GLY A CA 1
ATOM 555 C C . GLY A 1 69 ? 13.938 -28.719 -7.656 1 96.75 69 GLY A C 1
ATOM 556 O O . GLY A 1 69 ? 13.688 -29.844 -7.234 1 96.75 69 GLY A O 1
ATOM 557 N N . ILE A 1 70 ? 15.125 -28.359 -8.156 1 96.31 70 ILE A N 1
ATOM 558 C CA . ILE A 1 70 ? 16.25 -29.281 -8.195 1 96.31 70 ILE A CA 1
ATOM 559 C C . ILE A 1 70 ? 16.609 -29.719 -6.777 1 96.31 70 ILE A C 1
ATOM 561 O O . ILE A 1 70 ? 16.812 -30.906 -6.512 1 96.31 70 ILE A O 1
ATOM 565 N N . GLN A 1 71 ? 16.672 -28.766 -5.828 1 96.19 71 GLN A N 1
ATOM 566 C CA . GLN A 1 71 ? 16.984 -29.047 -4.43 1 96.19 71 GLN A CA 1
ATOM 567 C C . GLN A 1 71 ? 15.961 -30.031 -3.838 1 96.19 71 GLN A C 1
ATOM 569 O O . GLN A 1 71 ? 16.328 -30.953 -3.109 1 96.19 71 GLN A O 1
ATOM 574 N N . LEU A 1 72 ? 14.734 -29.844 -4.133 1 96.88 72 LEU A N 1
ATOM 575 C CA . LEU A 1 72 ? 13.664 -30.672 -3.598 1 96.88 72 LEU A CA 1
ATOM 576 C C . LEU A 1 72 ? 13.719 -32.094 -4.195 1 96.88 72 LEU A C 1
ATOM 578 O O . LEU A 1 72 ? 13.492 -33.062 -3.496 1 96.88 72 LEU A O 1
ATOM 582 N N . LYS A 1 73 ? 13.984 -32.125 -5.453 1 95.25 73 LYS A N 1
ATOM 583 C CA . LYS A 1 73 ? 14.125 -33.438 -6.109 1 95.25 73 LYS A CA 1
ATOM 584 C C . LYS A 1 73 ? 15.227 -34.25 -5.465 1 95.25 73 LYS A C 1
ATOM 586 O O . LYS A 1 73 ? 15.086 -35.469 -5.312 1 95.25 73 LYS A O 1
ATOM 591 N N . GLU A 1 74 ? 16.297 -33.562 -5.141 1 95.75 74 GLU A N 1
ATOM 592 C CA . GLU A 1 74 ? 17.406 -34.25 -4.469 1 95.75 74 GLU A CA 1
ATOM 593 C C . GLU A 1 74 ? 16.984 -34.812 -3.123 1 95.75 74 GLU A C 1
ATOM 595 O O . GLU A 1 74 ? 17.594 -35.75 -2.621 1 95.75 74 GLU A O 1
ATOM 600 N N . GLN A 1 75 ? 16.016 -34.25 -2.508 1 96.06 75 GLN A N 1
ATOM 601 C CA . GLN A 1 75 ? 15.484 -34.719 -1.231 1 96.06 75 GLN A CA 1
ATOM 602 C C . GLN A 1 75 ? 14.281 -35.656 -1.439 1 96.06 75 GLN A C 1
ATOM 604 O O . GLN A 1 75 ? 13.523 -35.906 -0.503 1 96.06 75 GLN A O 1
ATOM 609 N N . ASN A 1 76 ? 14.016 -36.031 -2.674 1 96.06 76 ASN A N 1
ATOM 610 C CA . ASN A 1 76 ? 12.938 -36.906 -3.074 1 96.06 76 ASN A CA 1
ATOM 611 C C . ASN A 1 76 ? 11.57 -36.312 -2.789 1 96.06 76 ASN A C 1
ATOM 613 O O . ASN A 1 76 ? 10.648 -37 -2.342 1 96.06 76 ASN A O 1
ATOM 617 N N . GLN A 1 77 ? 11.531 -35 -2.953 1 96.31 77 GLN A N 1
ATOM 618 C CA . GLN A 1 77 ? 10.273 -34.281 -2.826 1 96.31 77 GLN A CA 1
ATOM 619 C C . GLN A 1 77 ? 9.805 -33.75 -4.176 1 96.31 77 GLN A C 1
ATOM 621 O O . GLN A 1 77 ? 10.617 -33.281 -4.992 1 96.31 77 GLN A O 1
ATOM 626 N N . GLN A 1 78 ? 8.523 -33.875 -4.422 1 95.62 78 GLN A N 1
ATOM 627 C CA . GLN A 1 78 ? 7.922 -33.406 -5.66 1 95.62 78 GLN A CA 1
ATOM 628 C C . GLN A 1 78 ? 6.707 -32.531 -5.371 1 95.62 78 GLN A C 1
ATOM 630 O O . GLN A 1 78 ? 5.578 -33 -5.309 1 95.62 78 GLN A O 1
ATOM 635 N N . PRO A 1 79 ? 6.957 -31.312 -5.27 1 97.75 79 PRO A N 1
ATOM 636 C CA . PRO A 1 79 ? 5.82 -30.422 -5.008 1 97.75 79 PRO A CA 1
ATOM 637 C C . PRO A 1 79 ? 4.906 -30.266 -6.219 1 97.75 79 PRO A C 1
ATOM 639 O O . PRO A 1 79 ? 5.309 -30.562 -7.348 1 97.75 79 PRO A O 1
ATOM 642 N N . ASN A 1 80 ? 3.693 -29.859 -5.965 1 98.56 80 ASN A N 1
ATOM 643 C CA . ASN A 1 80 ? 2.742 -29.594 -7.043 1 98.56 80 ASN A CA 1
ATOM 644 C C . ASN A 1 80 ? 3.016 -28.266 -7.723 1 98.56 80 ASN A C 1
ATOM 646 O O . ASN A 1 80 ? 2.838 -28.125 -8.938 1 98.56 80 ASN A O 1
ATOM 650 N N . ILE A 1 81 ? 3.41 -27.266 -6.953 1 98.75 81 ILE A N 1
ATOM 651 C CA . ILE A 1 81 ? 3.611 -25.922 -7.465 1 98.75 81 ILE A CA 1
ATOM 652 C C . ILE A 1 81 ? 4.852 -25.297 -6.82 1 98.75 81 ILE A C 1
ATOM 654 O O . ILE A 1 81 ? 5.07 -25.438 -5.617 1 98.75 81 ILE A O 1
ATOM 658 N N . ILE A 1 82 ? 5.715 -24.719 -7.57 1 98.81 82 ILE A N 1
ATOM 659 C CA . ILE A 1 82 ? 6.852 -23.922 -7.105 1 98.81 82 ILE A CA 1
ATOM 660 C C . ILE A 1 82 ? 6.75 -22.5 -7.637 1 98.81 82 ILE A C 1
ATOM 662 O O . ILE A 1 82 ? 6.586 -22.297 -8.844 1 98.81 82 ILE A O 1
ATOM 666 N N . ILE A 1 83 ? 6.852 -21.562 -6.758 1 98.88 83 ILE A N 1
ATOM 667 C CA . ILE A 1 83 ? 6.742 -20.156 -7.129 1 98.88 83 ILE A CA 1
ATOM 668 C C . ILE A 1 83 ? 8.086 -19.453 -6.918 1 98.88 83 ILE A C 1
ATOM 670 O O . ILE A 1 83 ? 8.609 -19.422 -5.801 1 98.88 83 ILE A O 1
ATOM 674 N N . GLY A 1 84 ? 8.703 -18.969 -7.93 1 98.44 84 GLY A N 1
ATOM 675 C CA . GLY A 1 84 ? 9.859 -18.094 -7.879 1 98.44 84 GLY A CA 1
ATOM 676 C C . GLY A 1 84 ? 9.531 -16.656 -8.242 1 98.44 84 GLY A C 1
ATOM 677 O O . GLY A 1 84 ? 8.602 -16.406 -9.008 1 98.44 84 GLY A O 1
ATOM 678 N N . SER A 1 85 ? 10.297 -15.742 -7.715 1 97.31 85 SER A N 1
ATOM 679 C CA . SER A 1 85 ? 10.039 -14.328 -7.984 1 97.31 85 SER A CA 1
ATOM 680 C C . SER A 1 85 ? 11.32 -13.508 -7.883 1 97.31 85 SER A C 1
ATOM 682 O O . SER A 1 85 ? 12.289 -13.93 -7.246 1 97.31 85 SER A O 1
ATOM 684 N N . ASP A 1 86 ? 11.352 -12.406 -8.547 1 95.75 86 ASP A N 1
ATOM 685 C CA . ASP A 1 86 ? 12.438 -11.438 -8.539 1 95.75 86 ASP A CA 1
ATOM 686 C C . ASP A 1 86 ? 11.922 -10.016 -8.781 1 95.75 86 ASP A C 1
ATOM 688 O O . ASP A 1 86 ? 10.969 -9.82 -9.547 1 95.75 86 ASP A O 1
ATOM 692 N N . SER A 1 87 ? 12.492 -9.047 -8.047 1 96.12 87 SER A N 1
ATOM 693 C CA . SER A 1 87 ? 12.062 -7.656 -8.18 1 96.12 87 SER A CA 1
ATOM 694 C C . SER A 1 87 ? 13.242 -6.742 -8.508 1 96.12 87 SER A C 1
ATOM 696 O O . SER A 1 87 ? 14.336 -6.906 -7.961 1 96.12 87 SER A O 1
ATOM 698 N N . ILE A 1 88 ? 13 -5.836 -9.383 1 95.94 88 ILE A N 1
ATOM 699 C CA . ILE A 1 88 ? 14.008 -4.832 -9.703 1 95.94 88 ILE A CA 1
ATOM 700 C C . ILE A 1 88 ? 13.359 -3.451 -9.773 1 95.94 88 ILE A C 1
ATOM 702 O O . ILE A 1 88 ? 12.156 -3.336 -10.016 1 95.94 88 ILE A O 1
ATOM 706 N N . VAL A 1 89 ? 14.117 -2.428 -9.516 1 97.88 89 VAL A N 1
ATOM 707 C CA . VAL A 1 89 ? 13.742 -1.032 -9.734 1 97.88 89 VAL A CA 1
ATOM 708 C C . VAL A 1 89 ? 14.461 -0.489 -10.961 1 97.88 89 VAL A C 1
ATOM 710 O O . VAL A 1 89 ? 15.672 -0.678 -11.117 1 97.88 89 VAL A O 1
ATOM 713 N N . VAL A 1 90 ? 13.703 0.108 -11.867 1 98 90 VAL A N 1
ATOM 714 C CA . VAL A 1 90 ? 14.242 0.521 -13.156 1 98 90 VAL A CA 1
ATOM 715 C C . VAL A 1 90 ? 14.023 2.02 -13.352 1 98 90 VAL A C 1
ATOM 717 O O . VAL A 1 90 ? 12.914 2.52 -13.156 1 98 90 VAL A O 1
ATOM 720 N N . TYR A 1 91 ? 15.016 2.727 -13.68 1 97.56 91 TYR A N 1
ATOM 721 C CA . TYR A 1 91 ? 14.953 4.121 -14.102 1 97.56 91 TYR A CA 1
ATOM 722 C C . TYR A 1 91 ? 15.883 4.375 -15.281 1 97.56 91 TYR A C 1
ATOM 724 O O . TYR A 1 91 ? 17.062 4.027 -15.234 1 97.56 91 TYR A O 1
ATOM 732 N N . ASP A 1 92 ? 15.336 4.91 -16.406 1 94.44 92 ASP A N 1
ATOM 733 C CA . ASP A 1 92 ? 16.125 5.207 -17.609 1 94.44 92 ASP A CA 1
ATOM 734 C C . ASP A 1 92 ? 16.875 3.971 -18.094 1 94.44 92 ASP A C 1
ATOM 736 O O . ASP A 1 92 ? 18.094 4.023 -18.297 1 94.44 92 ASP A O 1
ATOM 740 N N . ASN A 1 93 ? 16.234 2.844 -18.016 1 91.38 93 ASN A N 1
ATOM 741 C CA . ASN A 1 93 ? 16.688 1.553 -18.516 1 91.38 93 ASN A CA 1
ATOM 742 C C . ASN A 1 93 ? 17.859 1.022 -17.703 1 91.38 93 ASN A C 1
ATOM 744 O O . ASN A 1 93 ? 18.641 0.187 -18.172 1 91.38 93 ASN A O 1
ATOM 748 N N . LYS A 1 94 ? 17.984 1.584 -16.547 1 92.94 94 LYS A N 1
ATOM 749 C CA . LYS A 1 94 ? 19 1.096 -15.609 1 92.94 94 LYS A CA 1
ATOM 750 C C . LYS A 1 94 ? 18.344 0.413 -14.414 1 92.94 94 LYS A C 1
ATOM 752 O O . LYS A 1 94 ? 17.328 0.883 -13.898 1 92.94 94 LYS A O 1
ATOM 757 N N . ILE A 1 95 ? 18.953 -0.685 -14.016 1 94.56 95 ILE A N 1
ATOM 758 C CA . ILE A 1 95 ? 18.453 -1.436 -12.875 1 94.56 95 ILE A CA 1
ATOM 759 C C . ILE A 1 95 ? 19.094 -0.915 -11.594 1 94.56 95 ILE A C 1
ATOM 761 O O . ILE A 1 95 ? 20.312 -0.767 -11.523 1 94.56 95 ILE A O 1
ATOM 765 N N . PHE A 1 96 ? 18.281 -0.594 -10.656 1 94.12 96 PHE A N 1
ATOM 766 C CA . PHE A 1 96 ? 18.734 -0.278 -9.305 1 94.12 96 PHE A CA 1
ATOM 767 C C . PHE A 1 96 ? 18.578 -1.484 -8.383 1 94.12 96 PHE A C 1
ATOM 769 O O . PHE A 1 96 ? 17.453 -1.877 -8.047 1 94.12 96 PHE A O 1
ATOM 776 N N . GLU A 1 97 ? 19.656 -2.053 -8.031 1 88.38 97 GLU A N 1
ATOM 777 C CA . GLU A 1 97 ? 19.641 -3.189 -7.117 1 88.38 97 GLU A CA 1
ATOM 778 C C . GLU A 1 97 ? 19.688 -2.725 -5.664 1 88.38 97 GLU A C 1
ATOM 780 O O . GLU A 1 97 ? 19.344 -1.582 -5.363 1 88.38 97 GLU A O 1
ATOM 785 N N . LYS A 1 98 ? 19.922 -3.648 -4.809 1 91.94 98 LYS A N 1
ATOM 786 C CA . LYS A 1 98 ? 20.141 -3.303 -3.406 1 91.94 98 LYS A CA 1
ATOM 787 C C . LYS A 1 98 ? 21.469 -2.555 -3.223 1 91.94 98 LYS A C 1
ATOM 789 O O . LYS A 1 98 ? 22.484 -2.953 -3.775 1 91.94 98 LYS A O 1
ATOM 794 N N . PRO A 1 99 ? 21.328 -1.403 -2.543 1 96.06 99 PRO A N 1
ATOM 795 C CA . PRO A 1 99 ? 22.594 -0.671 -2.336 1 96.06 99 PRO A CA 1
ATOM 796 C C . PRO A 1 99 ? 23.594 -1.445 -1.479 1 96.06 99 PRO A C 1
ATOM 798 O O . PRO A 1 99 ? 23.188 -2.174 -0.566 1 96.06 99 PRO A O 1
ATOM 801 N N . LYS A 1 100 ? 24.828 -1.265 -1.723 1 95.06 100 LYS A N 1
ATOM 802 C CA . LYS A 1 100 ? 25.891 -1.971 -1.012 1 95.06 100 LYS A CA 1
ATOM 803 C C . LYS A 1 100 ? 26.359 -1.178 0.205 1 95.06 100 LYS A C 1
ATOM 805 O O . LYS A 1 100 ? 27.141 -1.675 1.01 1 95.06 100 LYS A O 1
ATOM 810 N N . SER A 1 101 ? 25.906 0.076 0.311 1 97.06 101 SER A N 1
ATOM 811 C CA . SER A 1 101 ? 26.281 0.964 1.407 1 97.06 101 SER A CA 1
ATOM 812 C C . SER A 1 101 ? 25.234 2.061 1.61 1 97.06 101 SER A C 1
ATOM 814 O O . SER A 1 101 ? 24.359 2.262 0.762 1 97.06 101 SER A O 1
ATOM 816 N N . LEU A 1 102 ? 25.359 2.66 2.754 1 97.75 102 LEU A N 1
ATOM 817 C CA . LEU A 1 102 ? 24.469 3.777 3.02 1 97.75 102 LEU A CA 1
ATOM 818 C C . LEU A 1 102 ? 24.688 4.902 2.014 1 97.75 102 LEU A C 1
ATOM 820 O O . LEU A 1 102 ? 23.734 5.566 1.6 1 97.75 102 LEU A O 1
ATOM 824 N N . GLU A 1 103 ? 25.922 5.102 1.649 1 97.94 103 GLU A N 1
ATOM 825 C CA . GLU A 1 103 ? 26.25 6.141 0.673 1 97.94 103 GLU A CA 1
ATOM 826 C C . GLU A 1 103 ? 25.625 5.828 -0.686 1 97.94 103 GLU A C 1
ATOM 828 O O . GLU A 1 103 ? 25.125 6.727 -1.367 1 97.94 103 GLU A O 1
ATOM 833 N N . GLU A 1 104 ? 25.688 4.621 -1.038 1 97.69 104 GLU A N 1
ATOM 834 C CA . GLU A 1 104 ? 25.047 4.223 -2.291 1 97.69 104 GLU A CA 1
ATOM 835 C C . GLU A 1 104 ? 23.531 4.402 -2.225 1 97.69 104 GLU A C 1
ATOM 837 O O . GLU A 1 104 ? 22.906 4.777 -3.217 1 97.69 104 GLU A O 1
ATOM 842 N N . ALA A 1 105 ? 23 4.07 -1.076 1 98.12 105 ALA A N 1
ATOM 843 C CA . ALA A 1 105 ? 21.562 4.277 -0.876 1 98.12 105 ALA A CA 1
ATOM 844 C C . ALA A 1 105 ? 21.188 5.742 -1.083 1 98.12 105 ALA A C 1
ATOM 846 O O . ALA A 1 105 ? 20.219 6.047 -1.784 1 98.12 105 ALA A O 1
ATOM 847 N N . LYS A 1 106 ? 21.969 6.629 -0.486 1 98.5 106 LYS A N 1
ATOM 848 C CA . LYS A 1 106 ? 21.734 8.062 -0.636 1 98.5 106 LYS A CA 1
ATOM 849 C C . LYS A 1 106 ? 21.844 8.484 -2.098 1 98.5 106 LYS A C 1
ATOM 851 O O . LYS A 1 106 ? 21.031 9.281 -2.58 1 98.5 106 LYS A O 1
ATOM 856 N N . SER A 1 107 ? 22.828 7.949 -2.762 1 97.88 107 SER A N 1
ATOM 857 C CA . SER A 1 107 ? 23.031 8.273 -4.172 1 97.88 107 SER A CA 1
ATOM 858 C C . SER A 1 107 ? 21.844 7.828 -5.016 1 97.88 107 SER A C 1
ATOM 860 O O . SER A 1 107 ? 21.406 8.547 -5.922 1 97.88 107 SER A O 1
ATOM 862 N N . MET A 1 108 ? 21.344 6.68 -4.746 1 97.75 108 MET A N 1
ATOM 863 C CA . MET A 1 108 ? 20.203 6.164 -5.477 1 97.75 108 MET A CA 1
ATOM 864 C C . MET A 1 108 ? 18.984 7.062 -5.281 1 97.75 108 MET A C 1
ATOM 866 O O . MET A 1 108 ? 18.312 7.438 -6.25 1 97.75 108 MET A O 1
ATOM 870 N N . LEU A 1 109 ? 18.703 7.391 -4.051 1 98.31 109 LEU A N 1
ATOM 871 C CA . LEU A 1 109 ? 17.547 8.219 -3.74 1 98.31 109 LEU A CA 1
ATOM 872 C C . LEU A 1 109 ? 17.688 9.609 -4.367 1 98.31 109 LEU A C 1
ATOM 874 O O . LEU A 1 109 ? 16.688 10.195 -4.809 1 98.31 109 LEU A O 1
ATOM 878 N N . THR A 1 110 ? 18.906 10.109 -4.352 1 98.5 110 THR A N 1
ATOM 879 C CA . THR A 1 110 ? 19.172 11.398 -4.992 1 98.5 110 THR A CA 1
ATOM 880 C C . THR A 1 110 ? 18.859 11.336 -6.48 1 98.5 110 THR A C 1
ATOM 882 O O . THR A 1 110 ? 18.234 12.258 -7.023 1 98.5 110 THR A O 1
ATOM 885 N N . LEU A 1 111 ? 19.234 10.281 -7.121 1 97.94 111 LEU A N 1
ATOM 886 C CA . LEU A 1 111 ? 19 10.117 -8.555 1 97.94 111 LEU A CA 1
ATOM 887 C C . LEU A 1 111 ? 17.516 9.984 -8.844 1 97.94 111 LEU A C 1
ATOM 889 O O . LEU A 1 111 ? 17.031 10.492 -9.859 1 97.94 111 LEU A O 1
ATOM 893 N N . LEU A 1 112 ? 16.75 9.344 -7.977 1 98.12 112 LEU A N 1
ATOM 894 C CA . LEU A 1 112 ? 15.336 9.07 -8.188 1 98.12 112 LEU A CA 1
ATOM 895 C C . LEU A 1 112 ? 14.484 10.25 -7.742 1 98.12 112 LEU A C 1
ATOM 897 O O . LEU A 1 112 ? 13.289 10.305 -8.039 1 98.12 112 LEU A O 1
ATOM 901 N N . SER A 1 113 ? 15.062 11.219 -7.074 1 98.38 113 SER A N 1
ATOM 902 C CA . SER A 1 113 ? 14.367 12.383 -6.535 1 98.38 113 SER A CA 1
ATOM 903 C C . SER A 1 113 ? 13.633 13.148 -7.637 1 98.38 113 SER A C 1
ATOM 905 O O . SER A 1 113 ? 14.227 13.5 -8.656 1 98.38 113 SER A O 1
ATOM 907 N N . GLY A 1 114 ? 12.367 13.328 -7.398 1 98.38 114 GLY A N 1
ATOM 908 C CA . GLY A 1 114 ? 11.562 14.109 -8.328 1 98.38 114 GLY A CA 1
ATOM 909 C C . GLY A 1 114 ? 11.266 13.383 -9.625 1 98.38 114 GLY A C 1
ATOM 910 O O . GLY A 1 114 ? 10.836 13.992 -10.602 1 98.38 114 GLY A O 1
ATOM 911 N N . LYS A 1 115 ? 11.492 12.055 -9.664 1 98.44 115 LYS A N 1
ATOM 912 C CA . LYS A 1 115 ? 11.344 11.289 -10.898 1 98.44 115 LYS A CA 1
ATOM 913 C C . LYS A 1 115 ? 10.312 10.18 -10.734 1 98.44 115 LYS A C 1
ATOM 915 O O . LYS A 1 115 ? 9.875 9.883 -9.617 1 98.44 115 LYS A O 1
ATOM 920 N N . ILE A 1 116 ? 9.836 9.719 -11.844 1 98.69 116 ILE A N 1
ATOM 921 C CA . ILE A 1 116 ? 9.055 8.484 -11.906 1 98.69 116 ILE A CA 1
ATOM 922 C C . ILE A 1 116 ? 9.961 7.316 -12.297 1 98.69 116 ILE A C 1
ATOM 924 O O . ILE A 1 116 ? 10.758 7.43 -13.227 1 98.69 116 ILE A O 1
ATOM 928 N N . HIS A 1 117 ? 9.953 6.273 -11.562 1 98.75 117 HIS A N 1
ATOM 929 C CA . HIS A 1 117 ? 10.648 5.039 -11.891 1 98.75 117 HIS A CA 1
ATOM 930 C C . HIS A 1 117 ? 9.711 3.84 -11.836 1 98.75 117 HIS A C 1
ATOM 932 O O . HIS A 1 117 ? 8.57 3.963 -11.391 1 98.75 117 HIS A O 1
ATOM 938 N N . THR A 1 118 ? 10.18 2.711 -12.32 1 98.69 118 THR A N 1
ATOM 939 C CA . THR A 1 118 ? 9.32 1.538 -12.445 1 98.69 118 THR A CA 1
ATOM 940 C C . THR A 1 118 ? 9.828 0.399 -11.57 1 98.69 118 THR A C 1
ATOM 942 O O . THR A 1 118 ? 11.031 0.145 -11.508 1 98.69 118 THR A O 1
ATOM 945 N N . VAL A 1 119 ? 8.977 -0.153 -10.812 1 98.56 119 VAL A N 1
ATOM 946 C CA . VAL A 1 119 ? 9.289 -1.396 -10.117 1 98.56 119 VAL A CA 1
ATOM 947 C C . VAL A 1 119 ? 8.719 -2.58 -10.898 1 98.56 119 VAL A C 1
ATOM 949 O O . VAL A 1 119 ? 7.531 -2.592 -11.234 1 98.56 119 VAL A O 1
ATOM 952 N N . CYS A 1 120 ? 9.531 -3.5 -11.195 1 98.12 120 CYS A N 1
ATOM 953 C CA . CYS A 1 120 ? 9.164 -4.734 -11.883 1 98.12 120 CYS A CA 1
ATOM 954 C C . CYS A 1 120 ? 9.352 -5.941 -10.977 1 98.12 120 CYS A C 1
ATOM 956 O O . CYS A 1 120 ? 10.438 -6.16 -10.445 1 98.12 120 CYS A O 1
ATOM 958 N N . THR A 1 121 ? 8.305 -6.633 -10.773 1 98.12 121 THR A N 1
ATOM 959 C CA . THR A 1 121 ? 8.438 -7.938 -10.133 1 98.12 121 THR A CA 1
ATOM 960 C C . THR A 1 121 ? 8.023 -9.055 -11.094 1 98.12 121 THR A C 1
ATOM 962 O O . THR A 1 121 ? 6.914 -9.031 -11.633 1 98.12 121 THR A O 1
ATOM 965 N N . ALA A 1 122 ? 8.938 -9.945 -11.297 1 98.31 122 ALA A N 1
ATOM 966 C CA . ALA A 1 122 ? 8.68 -11.125 -12.125 1 98.31 122 ALA A CA 1
ATOM 967 C C . ALA A 1 122 ? 8.32 -12.328 -11.266 1 98.31 122 ALA A C 1
ATOM 969 O O . ALA A 1 122 ? 8.82 -12.469 -10.148 1 98.31 122 ALA A O 1
ATOM 970 N N . VAL A 1 123 ? 7.43 -13.188 -11.797 1 98.81 123 VAL A N 1
ATOM 971 C CA . VAL A 1 123 ? 7.02 -14.414 -11.125 1 98.81 123 VAL A CA 1
ATOM 972 C C . VAL A 1 123 ? 7.066 -15.578 -12.109 1 98.81 123 VAL A C 1
ATOM 974 O O . VAL A 1 123 ? 6.648 -15.445 -13.258 1 98.81 123 VAL A O 1
ATOM 977 N N . HIS A 1 124 ? 7.668 -16.594 -11.688 1 98.75 124 HIS A N 1
ATOM 978 C CA . HIS A 1 124 ? 7.684 -17.859 -12.414 1 98.75 124 HIS A CA 1
ATOM 979 C C . HIS A 1 124 ? 7.066 -18.984 -11.594 1 98.75 124 HIS A C 1
ATOM 981 O O . HIS A 1 124 ? 7.441 -19.188 -10.438 1 98.75 124 HIS A O 1
ATOM 987 N N . ILE A 1 125 ? 6.094 -19.672 -12.18 1 98.88 125 ILE A N 1
ATOM 988 C CA . ILE A 1 125 ? 5.383 -20.734 -11.484 1 98.88 125 ILE A CA 1
ATOM 989 C C . ILE A 1 125 ? 5.578 -22.047 -12.234 1 98.88 125 ILE A C 1
ATOM 991 O O . ILE A 1 125 ? 5.234 -22.156 -13.414 1 98.88 125 ILE A O 1
ATOM 995 N N . GLU A 1 126 ? 6.148 -23 -11.57 1 98.62 126 GLU A N 1
ATOM 996 C CA . GLU A 1 126 ? 6.195 -24.375 -12.07 1 98.62 126 GLU A CA 1
ATOM 997 C C . GLU A 1 126 ? 5.102 -25.219 -11.438 1 98.62 126 GLU A C 1
ATOM 999 O O . GLU A 1 126 ? 4.781 -25.062 -10.258 1 98.62 126 GLU A O 1
ATOM 1004 N N . PHE A 1 127 ? 4.57 -26.125 -12.25 1 98.62 127 PHE A N 1
ATOM 1005 C CA . PHE A 1 127 ? 3.57 -27.016 -11.672 1 98.62 127 PHE A CA 1
ATOM 1006 C C . PHE A 1 127 ? 3.771 -28.438 -12.164 1 98.62 127 PHE A C 1
ATOM 1008 O O . PHE A 1 127 ? 4.332 -28.656 -13.234 1 98.62 127 PHE A O 1
ATOM 1015 N N . PHE A 1 128 ? 3.387 -29.375 -11.336 1 98.12 128 PHE A N 1
ATOM 1016 C CA . PHE A 1 128 ? 3.42 -30.797 -11.625 1 98.12 128 PHE A CA 1
ATOM 1017 C C . PHE A 1 128 ? 2.232 -31.516 -10.984 1 98.12 128 PHE A C 1
ATOM 1019 O O . PHE A 1 128 ? 2 -31.375 -9.781 1 98.12 128 PHE A O 1
ATOM 1026 N N . ASN A 1 129 ? 1.469 -32.156 -11.781 1 97.5 129 ASN A N 1
ATOM 1027 C CA . ASN A 1 129 ? 0.378 -33 -11.312 1 97.5 129 ASN A CA 1
ATOM 1028 C C . ASN A 1 129 ? 0.729 -34.469 -11.43 1 97.5 129 ASN A C 1
ATOM 1030 O O . ASN A 1 129 ? 0.727 -35.031 -12.531 1 97.5 129 ASN A O 1
ATOM 1034 N N . GLU A 1 130 ? 0.949 -35.094 -10.344 1 93.44 130 GLU A N 1
ATOM 1035 C CA . GLU A 1 130 ? 1.385 -36.469 -10.312 1 93.44 130 GLU A CA 1
ATOM 1036 C C . GLU A 1 130 ? 0.302 -37.406 -10.859 1 93.44 130 GLU A C 1
ATOM 1038 O O . GLU A 1 130 ? 0.607 -38.438 -11.445 1 93.44 130 GLU A O 1
ATOM 1043 N N . ASN A 1 131 ? -0.958 -37.062 -10.625 1 93.94 131 ASN A N 1
ATOM 1044 C CA . ASN A 1 131 ? -2.064 -37.938 -11.039 1 93.94 131 ASN A CA 1
ATOM 1045 C C . ASN A 1 131 ? -2.164 -38 -12.562 1 93.94 131 ASN A C 1
ATOM 1047 O O . ASN A 1 131 ? -2.467 -39.062 -13.117 1 93.94 131 ASN A O 1
ATOM 1051 N N . THR A 1 132 ? -1.896 -36.969 -13.211 1 94.31 132 THR A N 1
ATOM 1052 C CA . THR A 1 132 ? -2.039 -36.938 -14.664 1 94.31 132 THR A CA 1
ATOM 1053 C C . THR A 1 132 ? -0.673 -36.906 -15.344 1 94.31 132 THR A C 1
ATOM 1055 O O . THR A 1 132 ? -0.581 -36.969 -16.562 1 94.31 132 THR A O 1
ATOM 1058 N N . ASN A 1 133 ? 0.324 -36.719 -14.625 1 93.12 133 ASN A N 1
ATOM 1059 C CA . ASN A 1 133 ? 1.692 -36.562 -15.102 1 93.12 133 ASN A CA 1
ATOM 1060 C C . ASN A 1 133 ? 1.845 -35.312 -15.969 1 93.12 133 ASN A C 1
ATOM 1062 O O . ASN A 1 133 ? 2.648 -35.312 -16.906 1 93.12 133 ASN A O 1
ATOM 1066 N N . SER A 1 134 ? 0.991 -34.375 -15.695 1 94.19 134 SER A N 1
ATOM 1067 C CA . SER A 1 134 ? 1.066 -33.094 -16.375 1 94.19 134 SER A CA 1
ATOM 1068 C C . SER A 1 134 ? 2.041 -32.156 -15.68 1 94.19 134 SER A C 1
ATOM 1070 O O . SER A 1 134 ? 2.084 -32.094 -14.453 1 94.19 134 SER A O 1
ATOM 1072 N N . LYS A 1 135 ? 2.871 -31.484 -16.484 1 97.06 135 LYS A N 1
ATOM 1073 C CA . LYS A 1 135 ? 3.793 -30.5 -15.938 1 97.06 135 LYS A CA 1
ATOM 1074 C C . LYS A 1 135 ? 3.91 -29.281 -16.859 1 97.06 135 LYS A C 1
ATOM 1076 O O . LYS A 1 135 ? 3.588 -29.359 -18.047 1 97.06 135 LYS A O 1
ATOM 1081 N N . GLY A 1 136 ? 4.285 -28.219 -16.344 1 98 136 GLY A N 1
ATOM 1082 C CA . GLY A 1 136 ? 4.453 -27 -17.109 1 98 136 GLY A CA 1
ATOM 1083 C C . GLY A 1 136 ? 4.852 -25.812 -16.25 1 98 136 GLY A C 1
ATOM 1084 O O . GLY A 1 136 ? 5.309 -25.969 -15.125 1 98 136 GLY A O 1
ATOM 1085 N N . SER A 1 137 ? 4.852 -24.672 -16.844 1 98.44 137 SER A N 1
ATOM 1086 C CA . SER A 1 137 ? 5.219 -23.453 -16.141 1 98.44 137 SER A CA 1
ATOM 1087 C C . SER A 1 137 ? 4.512 -22.234 -16.734 1 98.44 137 SER A C 1
ATOM 1089 O O . SER A 1 137 ? 3.963 -22.297 -17.828 1 98.44 137 SER A O 1
ATOM 1091 N N . SER A 1 138 ? 4.43 -21.234 -15.992 1 98.06 138 SER A N 1
ATOM 1092 C CA . SER A 1 138 ? 3.92 -19.922 -16.391 1 98.06 138 SER A CA 1
ATOM 1093 C C . SER A 1 138 ? 4.781 -18.797 -15.82 1 98.06 138 SER A C 1
ATOM 1095 O O . SER A 1 138 ? 5.238 -18.875 -14.672 1 98.06 138 SER A O 1
ATOM 1097 N N . SER A 1 139 ? 5.094 -17.812 -16.688 1 98.56 139 SER A N 1
ATOM 1098 C CA . SER A 1 139 ? 5.871 -16.656 -16.25 1 98.56 139 SER A CA 1
ATOM 1099 C C . SER A 1 139 ? 5.176 -15.352 -16.609 1 98.56 139 SER A C 1
ATOM 1101 O O . SER A 1 139 ? 4.52 -15.25 -17.641 1 98.56 139 SER A O 1
ATOM 1103 N N . PHE A 1 140 ? 5.316 -14.391 -15.758 1 98.69 140 PHE A N 1
ATOM 1104 C CA . PHE A 1 140 ? 4.828 -13.047 -16.031 1 98.69 140 PHE A CA 1
ATOM 1105 C C . PHE A 1 140 ? 5.578 -12.023 -15.18 1 98.69 140 PHE A C 1
ATOM 1107 O O . PHE A 1 140 ? 6.301 -12.383 -14.25 1 98.69 140 PHE A O 1
ATOM 1114 N N . TYR A 1 141 ? 5.562 -10.828 -15.555 1 98.56 141 TYR A N 1
ATOM 1115 C CA . TYR A 1 141 ? 6.023 -9.742 -14.695 1 98.56 141 TYR A CA 1
ATOM 1116 C C . TYR A 1 141 ? 4.988 -8.633 -14.625 1 98.56 141 TYR A C 1
ATOM 1118 O O . TYR A 1 141 ? 4.137 -8.5 -15.508 1 98.56 141 TYR A O 1
ATOM 1126 N N . THR A 1 142 ? 4.949 -7.91 -13.555 1 98.81 142 THR A N 1
ATOM 1127 C CA . THR A 1 142 ? 4.066 -6.777 -13.305 1 98.81 142 THR A CA 1
ATOM 1128 C C . THR A 1 142 ? 4.871 -5.492 -13.125 1 98.81 142 THR A C 1
ATOM 1130 O O . THR A 1 142 ? 5.914 -5.496 -12.469 1 98.81 142 THR A O 1
ATOM 1133 N N . LEU A 1 143 ? 4.406 -4.445 -13.773 1 98.75 143 LEU A N 1
ATOM 1134 C CA . LEU A 1 143 ? 5.062 -3.146 -13.695 1 98.75 143 LEU A CA 1
ATOM 1135 C C . LEU A 1 143 ? 4.227 -2.16 -12.891 1 98.75 143 LEU A C 1
ATOM 1137 O O . LEU A 1 143 ? 3 -2.125 -13.023 1 98.75 143 LEU A O 1
ATOM 1141 N N . THR A 1 144 ? 4.828 -1.438 -12 1 98.81 144 THR A N 1
ATOM 1142 C CA . THR A 1 144 ? 4.215 -0.328 -11.281 1 98.81 144 THR A CA 1
ATOM 1143 C C . THR A 1 144 ? 5.113 0.907 -11.32 1 98.81 144 THR A C 1
ATOM 1145 O O . THR A 1 144 ? 6.309 0.822 -11.039 1 98.81 144 THR A O 1
ATOM 1148 N N . ASN A 1 145 ? 4.578 2.025 -11.711 1 98.88 145 ASN A N 1
ATOM 1149 C CA . ASN A 1 145 ? 5.305 3.287 -11.672 1 98.88 145 ASN A CA 1
ATOM 1150 C C . ASN A 1 145 ? 5.184 3.965 -10.312 1 98.88 145 ASN A C 1
ATOM 1152 O O . ASN A 1 145 ? 4.098 4.016 -9.727 1 98.88 145 ASN A O 1
ATOM 1156 N N . VAL A 1 146 ? 6.27 4.418 -9.797 1 98.81 146 VAL A N 1
ATOM 1157 C CA . VAL A 1 146 ? 6.348 5.121 -8.523 1 98.81 146 VAL A CA 1
ATOM 1158 C C . VAL A 1 146 ? 6.848 6.547 -8.75 1 98.81 146 VAL A C 1
ATOM 1160 O O . VAL A 1 146 ? 7.875 6.754 -9.398 1 98.81 146 VAL A O 1
ATOM 1163 N N . GLU A 1 147 ? 6.168 7.473 -8.242 1 98.81 147 GLU A N 1
ATOM 1164 C CA . GLU A 1 147 ? 6.535 8.875 -8.391 1 98.81 147 GLU A CA 1
ATOM 1165 C C . GLU A 1 147 ? 7.047 9.461 -7.078 1 98.81 147 GLU A C 1
ATOM 1167 O O . GLU A 1 147 ? 6.297 9.562 -6.109 1 98.81 147 GLU A O 1
ATOM 1172 N N . PHE A 1 148 ? 8.305 9.844 -7.094 1 98.62 148 PHE A N 1
ATOM 1173 C CA . PHE A 1 148 ? 8.891 10.508 -5.934 1 98.62 148 PHE A CA 1
ATOM 1174 C C . PHE A 1 148 ? 8.633 12.008 -5.98 1 98.62 148 PHE A C 1
ATOM 1176 O O . PHE A 1 148 ? 8.625 12.609 -7.055 1 98.62 148 PHE A O 1
ATOM 1183 N N . ASP A 1 149 ? 8.438 12.578 -4.836 1 98.31 149 ASP A N 1
ATOM 1184 C CA . ASP A 1 149 ? 8.562 14.023 -4.703 1 98.31 149 ASP A CA 1
ATOM 1185 C C . ASP A 1 149 ? 10.023 14.461 -4.75 1 98.31 149 ASP A C 1
ATOM 1187 O O . ASP A 1 149 ? 10.922 13.617 -4.801 1 98.31 149 ASP A O 1
ATOM 1191 N N . GLN A 1 150 ? 10.25 15.797 -4.871 1 98.19 150 GLN A N 1
ATOM 1192 C CA . GLN A 1 150 ? 11.617 16.312 -4.746 1 98.19 150 GLN A CA 1
ATOM 1193 C C . GLN A 1 150 ? 12.156 16.062 -3.338 1 98.19 150 GLN A C 1
ATOM 1195 O O . GLN A 1 150 ? 11.555 16.5 -2.354 1 98.19 150 GLN A O 1
ATOM 1200 N N . LEU A 1 151 ? 13.234 15.336 -3.26 1 97.75 151 LEU A N 1
ATOM 1201 C CA . LEU A 1 151 ? 13.836 15 -1.975 1 97.75 151 LEU A CA 1
ATOM 1202 C C . LEU A 1 151 ? 15.039 15.898 -1.688 1 97.75 151 LEU A C 1
ATOM 1204 O O . LEU A 1 151 ? 15.961 15.977 -2.498 1 97.75 151 LEU A O 1
ATOM 1208 N N . SER A 1 152 ? 15.062 16.547 -0.55 1 97.06 152 SER A N 1
ATOM 1209 C CA . SER A 1 152 ? 16.234 17.312 -0.141 1 97.06 152 SER A CA 1
ATOM 1210 C C . SER A 1 152 ? 17.328 16.406 0.404 1 97.06 152 SER A C 1
ATOM 1212 O O . SER A 1 152 ? 17.047 15.281 0.845 1 97.06 152 SER A O 1
ATOM 1214 N N . PRO A 1 153 ? 18.578 16.859 0.382 1 97.5 153 PRO A N 1
ATOM 1215 C CA . PRO A 1 153 ? 19.656 16.078 0.995 1 97.5 153 PRO A CA 1
ATOM 1216 C C . PRO A 1 153 ? 19.391 15.766 2.467 1 97.5 153 PRO A C 1
ATOM 1218 O O . PRO A 1 153 ? 19.719 14.68 2.939 1 97.5 153 PRO A O 1
ATOM 1221 N N . GLU A 1 154 ? 18.797 16.688 3.186 1 96.81 154 GLU A N 1
ATOM 1222 C CA . GLU A 1 154 ? 18.5 16.484 4.602 1 96.81 154 GLU A CA 1
ATOM 1223 C C . GLU A 1 154 ? 17.5 15.344 4.801 1 96.81 154 GLU A C 1
ATOM 1225 O O . GLU A 1 154 ? 17.688 14.516 5.695 1 96.81 154 GLU A O 1
ATOM 1230 N N . LEU A 1 155 ? 16.531 15.344 3.98 1 96.5 155 LEU A N 1
ATOM 1231 C CA . LEU A 1 155 ? 15.523 14.289 4.051 1 96.5 155 LEU A CA 1
ATOM 1232 C C . LEU A 1 155 ? 16.125 12.93 3.721 1 96.5 155 LEU A C 1
ATOM 1234 O O . LEU A 1 155 ? 15.898 11.953 4.43 1 96.5 155 LEU A O 1
ATOM 1238 N N . ILE A 1 156 ? 16.891 12.875 2.621 1 98 156 ILE A N 1
ATOM 1239 C CA . ILE A 1 156 ? 17.547 11.641 2.191 1 98 156 ILE A CA 1
ATOM 1240 C C . ILE A 1 156 ? 18.453 11.125 3.299 1 98 156 ILE A C 1
ATOM 1242 O O . ILE A 1 156 ? 18.422 9.938 3.645 1 98 156 ILE A O 1
ATOM 1246 N N . ASN A 1 157 ? 19.266 12.023 3.857 1 97.69 157 ASN A N 1
ATOM 1247 C CA . ASN A 1 157 ? 20.172 11.641 4.934 1 97.69 157 ASN A CA 1
ATOM 1248 C C . ASN A 1 157 ? 19.406 11.078 6.133 1 97.69 157 ASN A C 1
ATOM 1250 O O . ASN A 1 157 ? 19.797 10.055 6.691 1 97.69 157 ASN A O 1
ATOM 1254 N N . TYR A 1 158 ? 18.391 11.734 6.492 1 96.62 158 TYR A N 1
ATOM 1255 C CA . TYR A 1 158 ? 17.609 11.258 7.629 1 96.62 158 TYR A CA 1
ATOM 1256 C C . TYR A 1 158 ? 17.047 9.867 7.367 1 96.62 158 TYR A C 1
ATOM 1258 O O . TYR A 1 158 ? 17.172 8.969 8.203 1 96.62 158 TYR A O 1
ATOM 1266 N N . TYR A 1 159 ? 16.391 9.727 6.234 1 97.44 159 TYR A N 1
ATOM 1267 C CA . TYR A 1 159 ? 15.75 8.461 5.891 1 97.44 159 TYR A CA 1
ATOM 1268 C C . TYR A 1 159 ? 16.766 7.32 5.883 1 97.44 159 TYR A C 1
ATOM 1270 O O . TYR A 1 159 ? 16.547 6.285 6.516 1 97.44 159 TYR A O 1
ATOM 1278 N N . VAL A 1 160 ? 17.859 7.504 5.184 1 98 160 VAL A N 1
ATOM 1279 C CA . VAL A 1 160 ? 18.844 6.445 5.004 1 98 160 VAL A CA 1
ATOM 1280 C C . VAL A 1 160 ? 19.516 6.133 6.34 1 98 160 VAL A C 1
ATOM 1282 O O . VAL A 1 160 ? 19.703 4.965 6.684 1 98 160 VAL A O 1
ATOM 1285 N N . ASP A 1 161 ? 19.781 7.141 7.133 1 96.81 161 ASP A N 1
ATOM 1286 C CA . ASP A 1 161 ? 20.5 6.949 8.391 1 96.81 161 ASP A CA 1
ATOM 1287 C C . ASP A 1 161 ? 19.625 6.273 9.43 1 96.81 161 ASP A C 1
ATOM 1289 O O . ASP A 1 161 ? 20.109 5.516 10.273 1 96.81 161 ASP A O 1
ATOM 1293 N N . ASN A 1 162 ? 18.391 6.496 9.375 1 95.31 162 ASN A N 1
ATOM 1294 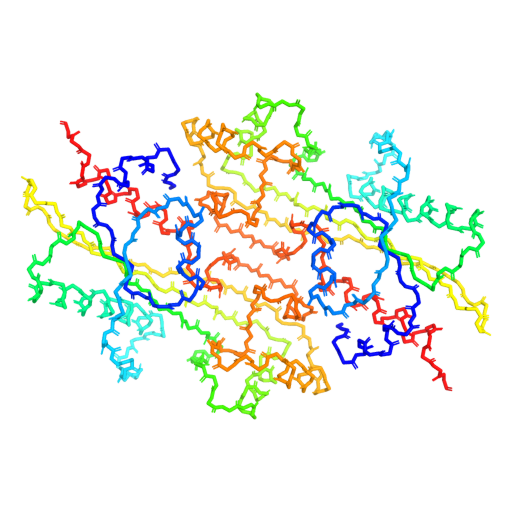C CA . ASN A 1 162 ? 17.5 6.008 10.438 1 95.31 162 ASN A CA 1
ATOM 1295 C C . ASN A 1 162 ? 16.828 4.703 10.039 1 95.31 162 ASN A C 1
ATOM 1297 O O . ASN A 1 162 ? 16.516 3.877 10.898 1 95.31 162 ASN A O 1
ATOM 1301 N N . PHE A 1 163 ? 16.641 4.523 8.766 1 94.5 163 PHE A N 1
ATOM 1302 C CA . PHE A 1 163 ? 15.852 3.363 8.359 1 94.5 163 PHE A CA 1
ATOM 1303 C C . PHE A 1 163 ? 16.703 2.373 7.578 1 94.5 163 PHE A C 1
ATOM 1305 O O . PHE A 1 163 ? 16.297 1.229 7.367 1 94.5 163 PHE A O 1
ATOM 1312 N N . LYS A 1 164 ? 17.875 2.695 7.125 1 93.12 164 LYS A N 1
ATOM 1313 C CA . LYS A 1 164 ? 18.922 1.842 6.578 1 93.12 164 LYS A CA 1
ATOM 1314 C C . LYS A 1 164 ? 18.359 0.861 5.555 1 93.12 164 LYS A C 1
ATOM 1316 O O . LYS A 1 164 ? 18.453 -0.355 5.727 1 93.12 164 LYS A O 1
ATOM 1321 N N . PRO A 1 165 ? 17.75 1.393 4.449 1 93.88 165 PRO A N 1
ATOM 1322 C CA . PRO A 1 165 ? 17.094 0.556 3.443 1 93.88 165 PRO A CA 1
ATOM 1323 C C . PRO A 1 165 ? 18.094 -0.23 2.59 1 93.88 165 PRO A C 1
ATOM 1325 O O . PRO A 1 165 ? 18 -0.209 1.359 1 93.88 165 PRO A O 1
ATOM 1328 N N . LEU A 1 166 ? 18.969 -1.072 3.203 1 93.81 166 LEU A N 1
ATOM 1329 C CA . LEU A 1 166 ? 20.047 -1.756 2.514 1 93.81 166 LEU A CA 1
ATOM 1330 C C . LEU A 1 166 ? 19.562 -3.049 1.872 1 93.81 166 LEU A C 1
ATOM 1332 O O . LEU A 1 166 ? 20.219 -3.588 0.974 1 93.81 166 LEU A O 1
ATOM 1336 N N . ASP A 1 167 ? 18.469 -3.539 2.289 1 89.94 167 ASP A N 1
ATOM 1337 C CA . ASP A 1 167 ? 17.922 -4.785 1.757 1 89.94 167 ASP A CA 1
ATOM 1338 C C . ASP A 1 167 ? 16.828 -4.516 0.725 1 89.94 167 ASP A C 1
ATOM 1340 O O . ASP A 1 167 ? 16.047 -5.41 0.389 1 89.94 167 ASP A O 1
ATOM 1344 N N . LYS A 1 168 ? 16.766 -3.268 0.213 1 91.31 168 LYS A N 1
ATOM 1345 C CA . LYS A 1 168 ? 15.695 -2.873 -0.705 1 91.31 168 LYS A CA 1
ATOM 1346 C C . LYS A 1 168 ? 16.266 -2.35 -2.02 1 91.31 168 LYS A C 1
ATOM 1348 O O . LYS A 1 168 ? 17.094 -1.431 -2.021 1 91.31 168 LYS A O 1
ATOM 1353 N N . ALA A 1 169 ? 15.75 -2.93 -3.07 1 91.81 169 ALA A N 1
ATOM 1354 C CA . ALA A 1 169 ? 16.094 -2.379 -4.379 1 91.81 169 ALA A CA 1
ATOM 1355 C C . ALA A 1 169 ? 15.633 -0.927 -4.5 1 91.81 169 ALA A C 1
ATOM 1357 O O . ALA A 1 169 ? 14.539 -0.577 -4.055 1 91.81 169 ALA A O 1
ATOM 1358 N N . GLY A 1 170 ? 16.484 -0.046 -4.996 1 94.62 170 GLY A N 1
ATOM 1359 C CA . GLY A 1 170 ? 16.141 1.358 -5.156 1 94.62 170 GLY A CA 1
ATOM 1360 C C . GLY A 1 170 ? 16.266 2.154 -3.871 1 94.62 170 GLY A C 1
ATOM 1361 O O . GLY A 1 170 ? 16.031 3.363 -3.855 1 94.62 170 GLY A O 1
ATOM 1362 N N . SER A 1 171 ? 16.562 1.486 -2.734 1 96.44 171 SER A N 1
ATOM 1363 C CA . SER A 1 171 ? 16.875 2.111 -1.452 1 96.44 171 SER A CA 1
ATOM 1364 C C . SER A 1 171 ? 15.609 2.678 -0.796 1 96.44 171 SER A C 1
ATOM 1366 O O . SER A 1 171 ? 15.664 3.727 -0.15 1 96.44 171 SER A O 1
ATOM 1368 N N . TYR A 1 172 ? 14.516 2.037 -0.966 1 96.94 172 TYR A N 1
ATOM 1369 C CA . TYR A 1 172 ? 13.312 2.432 -0.243 1 96.94 172 TYR A CA 1
ATOM 1370 C C . TYR A 1 172 ? 12.344 1.264 -0.117 1 96.94 172 TYR A C 1
ATOM 1372 O O . TYR A 1 172 ? 12.391 0.324 -0.914 1 96.94 172 TYR A O 1
ATOM 1380 N N . GLY A 1 173 ? 11.555 1.228 0.909 1 95.06 173 GLY A N 1
ATOM 1381 C CA . GLY A 1 173 ? 10.414 0.339 1.086 1 95.06 173 GLY A CA 1
ATOM 1382 C C . GLY A 1 173 ? 9.094 1.075 1.187 1 95.06 173 GLY A C 1
ATOM 1383 O O . GLY A 1 173 ? 8.812 1.732 2.193 1 95.06 173 GLY A O 1
ATOM 1384 N N . ILE A 1 174 ? 8.281 0.935 0.137 1 95.19 174 ILE A N 1
ATOM 1385 C CA . ILE A 1 174 ? 7.039 1.691 0.075 1 95.19 174 ILE A CA 1
ATOM 1386 C C . ILE A 1 174 ? 6.121 1.27 1.221 1 95.19 174 ILE A C 1
ATOM 1388 O O . ILE A 1 174 ? 5.227 2.021 1.618 1 95.19 174 ILE A O 1
ATOM 1392 N N . GLN A 1 175 ? 6.305 0.047 1.714 1 92.06 175 GLN A N 1
ATOM 1393 C CA . GLN A 1 175 ? 5.48 -0.448 2.811 1 92.06 175 GLN A CA 1
ATOM 1394 C C . GLN A 1 175 ? 5.871 0.205 4.133 1 92.06 175 GLN A C 1
ATOM 1396 O O . GLN A 1 175 ? 5.16 0.077 5.129 1 92.06 175 GLN A O 1
ATOM 1401 N N . GLN A 1 176 ? 7.051 0.779 4.16 1 92.44 176 GLN A N 1
ATOM 1402 C CA . GLN A 1 176 ? 7.461 1.567 5.316 1 92.44 176 GLN A CA 1
ATOM 1403 C C . GLN A 1 176 ? 6.906 2.986 5.242 1 92.44 176 GLN A C 1
ATOM 1405 O O . GLN A 1 176 ? 7.195 3.723 4.297 1 92.44 176 GLN A O 1
ATOM 1410 N N . THR A 1 177 ? 6.254 3.4 6.285 1 94.19 177 THR A N 1
ATOM 1411 C CA . THR A 1 177 ? 5.5 4.648 6.273 1 94.19 177 THR A CA 1
ATOM 1412 C C . THR A 1 177 ? 6.422 5.836 6.008 1 94.19 177 THR A C 1
ATOM 1414 O O . THR A 1 177 ? 6.059 6.762 5.281 1 94.19 177 THR A O 1
ATOM 1417 N N . PRO A 1 178 ? 7.629 5.82 6.504 1 96.19 178 PRO A N 1
ATOM 1418 C CA . PRO A 1 178 ? 8.508 6.957 6.223 1 96.19 178 PRO A CA 1
ATOM 1419 C C . PRO A 1 178 ? 8.766 7.148 4.73 1 96.19 178 PRO A C 1
ATOM 1421 O O . PRO A 1 178 ? 8.844 8.281 4.254 1 96.19 178 PRO A O 1
ATOM 1424 N N . ALA A 1 179 ? 8.875 6.047 4 1 96.69 179 ALA A N 1
ATOM 1425 C CA . ALA A 1 179 ? 9.062 6.172 2.559 1 96.69 179 ALA A CA 1
ATOM 1426 C C . ALA A 1 179 ? 7.828 6.785 1.897 1 96.69 179 ALA A C 1
ATOM 1428 O O . ALA A 1 179 ? 7.945 7.562 0.947 1 96.69 179 ALA A O 1
ATOM 1429 N N . ALA A 1 180 ? 6.641 6.492 2.422 1 96.44 180 ALA A N 1
ATOM 1430 C CA . ALA A 1 180 ? 5.375 7.008 1.904 1 96.44 180 ALA A CA 1
ATOM 1431 C C . ALA A 1 180 ? 5.344 8.531 1.963 1 96.44 180 ALA A C 1
ATOM 1433 O O . ALA A 1 180 ? 4.621 9.172 1.193 1 96.44 180 ALA A O 1
ATOM 1434 N N . SER A 1 181 ? 6.102 9.117 2.854 1 97.25 181 SER A N 1
ATOM 1435 C CA . SER A 1 181 ? 6.086 10.57 3.023 1 97.25 181 SER A CA 1
ATOM 1436 C C . SER A 1 181 ? 6.664 11.273 1.801 1 97.25 181 SER A C 1
ATOM 1438 O O . SER A 1 181 ? 6.414 12.461 1.585 1 97.25 181 SER A O 1
ATOM 1440 N N . PHE A 1 182 ? 7.469 10.547 1 1 97.94 182 PHE A N 1
ATOM 1441 C CA . PHE A 1 182 ? 8.055 11.227 -0.149 1 97.94 182 PHE A CA 1
ATOM 1442 C C . PHE A 1 182 ? 7.641 10.547 -1.45 1 97.94 182 PHE A C 1
ATOM 1444 O O . PHE A 1 182 ? 8.156 10.875 -2.52 1 97.94 182 PHE A O 1
ATOM 1451 N N . ILE A 1 183 ? 6.762 9.617 -1.411 1 98.38 183 ILE A N 1
ATOM 1452 C CA . ILE A 1 183 ? 6.156 9.008 -2.594 1 98.38 183 ILE A CA 1
ATOM 1453 C C . ILE A 1 183 ? 4.816 9.68 -2.885 1 98.38 183 ILE A C 1
ATOM 1455 O O . ILE A 1 183 ? 3.871 9.562 -2.1 1 98.38 183 ILE A O 1
ATOM 1459 N N . LYS A 1 184 ? 4.695 10.312 -4.008 1 98.06 184 LYS A N 1
ATOM 1460 C CA . LYS A 1 184 ? 3.504 11.07 -4.383 1 98.06 184 LYS A CA 1
ATOM 1461 C C . LYS A 1 184 ? 2.369 10.141 -4.797 1 98.06 184 LYS A C 1
ATOM 1463 O O . LYS A 1 184 ? 1.214 10.352 -4.426 1 98.06 184 LYS A O 1
ATOM 1468 N N . SER A 1 185 ? 2.732 9.18 -5.535 1 98.5 185 SER A N 1
ATOM 1469 C CA . SER A 1 185 ? 1.716 8.289 -6.09 1 98.5 185 SER A CA 1
ATOM 1470 C C . SER A 1 185 ? 2.346 7.051 -6.711 1 98.5 185 SER A C 1
ATOM 1472 O O . SER A 1 185 ? 3.553 7.016 -6.957 1 98.5 185 SER A O 1
ATOM 1474 N N . ILE A 1 186 ? 1.539 6.078 -6.859 1 98.81 186 ILE A N 1
ATOM 1475 C CA . ILE A 1 186 ? 1.907 4.953 -7.711 1 98.81 186 ILE A CA 1
ATOM 1476 C C . ILE A 1 186 ? 0.832 4.73 -8.773 1 98.81 186 ILE A C 1
ATOM 1478 O O . ILE A 1 186 ? -0.31 5.168 -8.609 1 98.81 186 ILE A O 1
ATOM 1482 N N . ASN A 1 187 ? 1.183 4.219 -9.859 1 98.88 187 ASN A N 1
ATOM 1483 C CA . ASN A 1 187 ? 0.296 3.711 -10.898 1 98.88 187 ASN A CA 1
ATOM 1484 C C . ASN A 1 187 ? 0.558 2.236 -11.188 1 98.88 187 ASN A C 1
ATOM 1486 O O . ASN A 1 187 ? 1.546 1.893 -11.844 1 98.88 187 ASN A O 1
ATOM 1490 N N . GLY A 1 188 ? -0.271 1.369 -10.719 1 98.75 188 GLY A N 1
ATOM 1491 C CA . GLY A 1 188 ? -0.121 -0.076 -10.789 1 98.75 188 GLY A CA 1
ATOM 1492 C C . GLY A 1 188 ? -0.478 -0.781 -9.5 1 98.75 188 GLY A C 1
ATOM 1493 O O . GLY A 1 188 ? -1.446 -0.412 -8.828 1 98.75 188 GLY A O 1
ATOM 1494 N N . ASP A 1 189 ? 0.254 -1.82 -9.195 1 98.56 189 ASP A N 1
ATOM 1495 C CA . ASP A 1 189 ? -0.027 -2.709 -8.078 1 98.56 189 ASP A CA 1
ATOM 1496 C C . ASP A 1 189 ? 0.927 -2.445 -6.914 1 98.56 189 ASP A C 1
ATOM 1498 O O . ASP A 1 189 ? 2.133 -2.676 -7.027 1 98.56 189 ASP A O 1
ATOM 1502 N N . PHE A 1 190 ? 0.391 -1.988 -5.766 1 98.38 190 PHE A N 1
ATOM 1503 C CA . PHE A 1 190 ? 1.179 -1.715 -4.57 1 98.38 190 PHE A CA 1
ATOM 1504 C C . PHE A 1 190 ? 1.968 -2.949 -4.145 1 98.38 190 PHE A C 1
ATOM 1506 O O . PHE A 1 190 ? 3.141 -2.846 -3.777 1 98.38 190 PHE A O 1
ATOM 1513 N N . TYR A 1 191 ? 1.376 -4.109 -4.195 1 98 191 TYR A N 1
ATOM 1514 C CA . TYR A 1 191 ? 2.01 -5.336 -3.725 1 98 191 TYR A CA 1
ATOM 1515 C C . TYR A 1 191 ? 3.105 -5.785 -4.684 1 98 191 TYR A C 1
ATOM 1517 O O . TYR A 1 191 ? 4.051 -6.469 -4.277 1 98 191 TYR A O 1
ATOM 1525 N N . ASN A 1 192 ? 2.965 -5.379 -5.922 1 98.19 192 ASN A N 1
ATOM 1526 C CA . ASN A 1 192 ? 4.086 -5.551 -6.84 1 98.19 192 ASN A CA 1
ATOM 1527 C C . ASN A 1 192 ? 5.324 -4.797 -6.359 1 98.19 192 ASN A C 1
ATOM 1529 O O . ASN A 1 192 ? 6.434 -5.332 -6.391 1 98.19 192 ASN A O 1
ATOM 1533 N N . VAL A 1 193 ? 5.113 -3.578 -5.906 1 97.88 193 VAL A N 1
ATOM 1534 C CA . VAL A 1 193 ? 6.215 -2.732 -5.465 1 97.88 193 VAL A CA 1
ATOM 1535 C C . VAL A 1 193 ? 6.887 -3.355 -4.242 1 97.88 193 VAL A C 1
ATOM 1537 O O . VAL A 1 193 ? 8.102 -3.238 -4.07 1 97.88 193 VAL A O 1
ATOM 1540 N N . THR A 1 194 ? 6.109 -4.059 -3.461 1 95.56 194 THR A N 1
ATOM 1541 C CA . THR A 1 194 ? 6.641 -4.609 -2.219 1 95.56 194 THR A CA 1
ATOM 1542 C C . THR A 1 194 ? 7.25 -5.988 -2.455 1 95.56 194 THR A C 1
ATOM 1544 O O . THR A 1 194 ? 7.891 -6.551 -1.562 1 95.56 194 THR A O 1
ATOM 1547 N N . GLY A 1 195 ? 6.949 -6.566 -3.625 1 95.5 195 GLY A N 1
ATOM 1548 C CA . GLY A 1 195 ? 7.73 -7.758 -3.91 1 95.5 195 GLY A CA 1
ATOM 1549 C C . GLY A 1 195 ? 6.891 -8.914 -4.414 1 95.5 195 GLY A C 1
ATOM 1550 O O . GLY A 1 195 ? 7.426 -9.945 -4.836 1 95.5 195 GLY A O 1
ATOM 1551 N N . LEU A 1 196 ? 5.629 -8.82 -4.367 1 97.81 196 LEU A N 1
ATOM 1552 C CA . LEU A 1 196 ? 4.781 -9.906 -4.844 1 97.81 196 LEU A CA 1
ATOM 1553 C C . LEU A 1 196 ? 3.486 -9.367 -5.441 1 97.81 196 LEU A C 1
ATOM 1555 O O . LEU A 1 196 ? 2.604 -8.906 -4.715 1 97.81 196 LEU A O 1
ATOM 1559 N N . PRO A 1 197 ? 3.344 -9.422 -6.77 1 98.44 197 PRO A N 1
ATOM 1560 C CA . PRO A 1 197 ? 2.109 -8.945 -7.395 1 98.44 197 PRO A CA 1
ATOM 1561 C C . PRO A 1 197 ? 0.925 -9.875 -7.152 1 98.44 197 PRO A C 1
ATOM 1563 O O . PRO A 1 197 ? 0.595 -10.703 -8.008 1 98.44 197 PRO A O 1
ATOM 1566 N N . ILE A 1 198 ? 0.217 -9.672 -6.113 1 98.31 198 ILE A N 1
ATOM 1567 C CA . ILE A 1 198 ? -0.786 -10.578 -5.562 1 98.31 198 ILE A CA 1
ATOM 1568 C C . ILE A 1 198 ? -1.892 -10.812 -6.59 1 98.31 198 ILE A C 1
ATOM 1570 O O . ILE A 1 198 ? -2.342 -11.938 -6.781 1 98.31 198 ILE A O 1
ATOM 1574 N N . HIS A 1 199 ? -2.34 -9.766 -7.227 1 98.5 199 HIS A N 1
ATOM 1575 C CA . HIS A 1 199 ? -3.43 -9.906 -8.188 1 98.5 199 HIS A CA 1
ATOM 1576 C C . HIS A 1 199 ? -3.039 -10.82 -9.336 1 98.5 199 HIS A C 1
ATOM 1578 O O . HIS A 1 199 ? -3.713 -11.82 -9.602 1 98.5 199 HIS A O 1
ATOM 1584 N N . ASP A 1 200 ? -1.924 -10.492 -10.008 1 98.62 200 ASP A N 1
ATOM 1585 C CA . ASP A 1 200 ? -1.482 -11.281 -11.148 1 98.62 200 ASP A CA 1
ATOM 1586 C C . ASP A 1 200 ? -1.136 -12.711 -10.727 1 98.62 200 ASP A C 1
ATOM 1588 O O . ASP A 1 200 ? -1.415 -13.664 -11.453 1 98.62 200 ASP A O 1
ATOM 1592 N N . LEU A 1 201 ? -0.509 -12.844 -9.586 1 98.62 201 LEU A N 1
ATOM 1593 C CA . LEU A 1 201 ? -0.208 -14.172 -9.07 1 98.62 201 LEU A CA 1
ATOM 1594 C C . LEU A 1 201 ? -1.484 -14.984 -8.883 1 98.62 201 LEU A C 1
ATOM 1596 O O . LEU A 1 201 ? -1.532 -16.172 -9.242 1 98.62 201 LEU A O 1
ATOM 1600 N N . SER A 1 202 ? -2.514 -14.383 -8.328 1 98.06 202 SER A N 1
ATOM 1601 C CA . SER A 1 202 ? -3.785 -15.055 -8.078 1 98.06 202 SER A CA 1
ATOM 1602 C C . SER A 1 202 ? -4.43 -15.516 -9.375 1 98.06 202 SER A C 1
ATOM 1604 O O . SER A 1 202 ? -4.965 -16.625 -9.445 1 98.06 202 SER A O 1
ATOM 1606 N N . ILE A 1 203 ? -4.375 -14.688 -10.391 1 97.56 203 ILE A N 1
ATOM 1607 C CA . ILE A 1 203 ? -4.941 -15.023 -11.695 1 97.56 203 ILE A CA 1
ATOM 1608 C C . ILE A 1 203 ? -4.215 -16.234 -12.281 1 97.56 203 ILE A C 1
ATOM 1610 O O . ILE A 1 203 ? -4.852 -17.172 -12.75 1 97.56 203 ILE A O 1
ATOM 1614 N N . ASN A 1 204 ? -2.945 -16.234 -12.211 1 98.19 204 ASN A N 1
ATOM 1615 C CA . ASN A 1 204 ? -2.146 -17.312 -12.805 1 98.19 204 ASN A CA 1
ATOM 1616 C C . ASN A 1 204 ? -2.262 -18.609 -12.008 1 98.19 204 ASN A C 1
ATOM 1618 O O . ASN A 1 204 ? -2.338 -19.688 -12.586 1 98.19 204 ASN A O 1
ATOM 1622 N N . LEU A 1 205 ? -2.295 -18.5 -10.68 1 98.06 205 LEU A N 1
ATOM 1623 C CA . LEU A 1 205 ? -2.471 -19.688 -9.852 1 98.06 205 LEU A CA 1
ATOM 1624 C C . LEU A 1 205 ? -3.814 -20.344 -10.133 1 98.06 205 LEU A C 1
ATOM 1626 O O . LEU A 1 205 ? -3.898 -21.578 -10.211 1 98.06 205 LEU A O 1
ATOM 1630 N N . ARG A 1 206 ? -4.828 -19.516 -10.234 1 97.56 206 ARG A N 1
ATOM 1631 C CA . ARG A 1 206 ? -6.133 -20.078 -10.562 1 97.56 206 ARG A CA 1
ATOM 1632 C C . ARG A 1 206 ? -6.102 -20.797 -11.906 1 97.56 206 ARG A C 1
ATOM 1634 O O . ARG A 1 206 ? -6.625 -21.906 -12.039 1 97.56 206 ARG A O 1
ATOM 1641 N N . LYS A 1 207 ? -5.555 -20.141 -12.922 1 97.62 207 LYS A N 1
ATOM 1642 C CA . LYS A 1 207 ? -5.473 -20.734 -14.25 1 97.62 207 LYS A CA 1
ATOM 1643 C C . LYS A 1 207 ? -4.758 -22.078 -14.203 1 97.62 207 LYS A C 1
ATOM 1645 O O . LYS A 1 207 ? -5.227 -23.062 -14.797 1 97.62 207 LYS A O 1
ATOM 1650 N N . ILE A 1 208 ? -3.662 -22.125 -13.508 1 97.75 208 ILE A N 1
ATOM 1651 C CA . ILE A 1 208 ? -2.883 -23.359 -13.391 1 97.75 208 ILE A CA 1
ATOM 1652 C C . ILE A 1 208 ? -3.713 -24.422 -12.68 1 97.75 208 ILE A C 1
ATOM 1654 O O . ILE A 1 208 ? -3.762 -25.578 -13.125 1 97.75 208 ILE A O 1
ATOM 1658 N N . TYR A 1 209 ? -4.367 -24.031 -11.586 1 97.56 209 TYR A N 1
ATOM 1659 C CA . TYR A 1 209 ? -5.176 -24.984 -10.828 1 97.56 209 TYR A CA 1
ATOM 1660 C C . TYR A 1 209 ? -6.301 -25.547 -11.688 1 97.56 209 TYR A C 1
ATOM 1662 O O . TYR A 1 209 ? -6.484 -26.766 -11.758 1 97.56 209 TYR A O 1
ATOM 1670 N N . VAL A 1 210 ? -7.066 -24.688 -12.367 1 96.5 210 VAL A N 1
ATOM 1671 C CA . VAL A 1 210 ? -8.234 -25.062 -13.148 1 96.5 210 VAL A CA 1
ATOM 1672 C C . VAL A 1 210 ? -7.801 -25.938 -14.328 1 96.5 210 VAL A C 1
ATOM 1674 O O . VAL A 1 210 ? -8.43 -26.953 -14.625 1 96.5 210 VAL A O 1
ATOM 1677 N N . ASP A 1 211 ? -6.715 -25.547 -14.961 1 96.88 211 ASP A N 1
ATOM 1678 C CA . ASP A 1 211 ? -6.293 -26.219 -16.188 1 96.88 211 ASP A CA 1
ATOM 1679 C C . ASP A 1 211 ? -5.609 -27.547 -15.891 1 96.88 211 ASP A C 1
ATOM 1681 O O . ASP A 1 211 ? -5.621 -28.453 -16.719 1 96.88 211 ASP A O 1
ATOM 1685 N N . ASN A 1 212 ? -5.09 -27.688 -14.609 1 96.75 212 ASN A N 1
ATOM 1686 C CA . ASN A 1 212 ? -4.18 -28.812 -14.453 1 96.75 212 ASN A CA 1
ATOM 1687 C C . ASN A 1 212 ? -4.527 -29.641 -13.219 1 96.75 212 ASN A C 1
ATOM 1689 O O . ASN A 1 212 ? -4.082 -30.797 -13.094 1 96.75 212 ASN A O 1
ATOM 1693 N N . PHE A 1 213 ? -5.344 -29.109 -12.336 1 96.25 213 PHE A N 1
ATOM 1694 C CA . PHE A 1 213 ? -5.551 -29.844 -11.094 1 96.25 213 PHE A CA 1
ATOM 1695 C C . PHE A 1 213 ? -7.039 -30.078 -10.844 1 96.25 213 PHE A C 1
ATOM 1697 O O . PHE A 1 213 ? -7.41 -30.875 -9.984 1 96.25 213 PHE A O 1
ATOM 1704 N N . LEU A 1 214 ? -7.859 -29.219 -11.523 1 89.69 214 LEU A N 1
ATOM 1705 C CA . LEU A 1 214 ? -9.297 -29.391 -11.352 1 89.69 214 LEU A CA 1
ATOM 1706 C C . LEU A 1 214 ? -9.773 -30.672 -12.031 1 89.69 214 LEU A C 1
ATOM 1708 O O . LEU A 1 214 ? -9.422 -30.938 -13.188 1 89.69 214 LEU A O 1
ATOM 1712 N N . GLU A 1 215 ? -10.094 -31.656 -11.273 1 76.56 215 GLU A N 1
ATOM 1713 C CA . GLU A 1 215 ? -10.609 -32.906 -11.836 1 76.56 215 GLU A CA 1
ATOM 1714 C C . GLU A 1 215 ? -11.789 -32.625 -12.766 1 76.56 215 GLU A C 1
ATOM 1716 O O . GLU A 1 215 ? -12.695 -31.875 -12.422 1 76.56 215 GLU A O 1
ATOM 1721 N N . LYS A 1 216 ? -11.539 -32.875 -14.188 1 56.25 216 LYS A N 1
ATOM 1722 C CA . LYS A 1 216 ? -12.648 -32.812 -15.141 1 56.25 216 LYS A CA 1
ATOM 1723 C C . LYS A 1 216 ? -13.766 -33.781 -14.734 1 56.25 216 LYS A C 1
ATOM 1725 O O . LYS A 1 216 ? -13.5 -34.844 -14.164 1 56.25 216 LYS A O 1
ATOM 1730 N N . MET B 1 1 ? 7.207 16.875 2.992 1 88.56 1 MET B N 1
ATOM 1731 C CA . MET B 1 1 ? 7.879 15.789 3.686 1 88.56 1 MET B CA 1
ATOM 1732 C C . MET B 1 1 ? 8.305 16.203 5.086 1 88.56 1 MET B C 1
ATOM 1734 O O . MET B 1 1 ? 8.414 17.406 5.371 1 88.56 1 MET B O 1
ATOM 1738 N N . ILE B 1 2 ? 8.43 15.227 6.031 1 94.31 2 ILE B N 1
ATOM 1739 C CA . ILE B 1 2 ? 8.57 15.734 7.395 1 94.31 2 ILE B CA 1
ATOM 1740 C C . ILE B 1 2 ? 9.688 14.977 8.117 1 94.31 2 ILE B C 1
ATOM 1742 O O . ILE B 1 2 ? 9.984 15.258 9.273 1 94.31 2 ILE B O 1
ATOM 1746 N N . LEU B 1 3 ? 10.336 14.078 7.461 1 95.62 3 LEU B N 1
ATOM 1747 C CA . LEU B 1 3 ? 11.273 13.203 8.148 1 95.62 3 LEU B CA 1
ATOM 1748 C C . LEU B 1 3 ? 12.391 14.008 8.805 1 95.62 3 LEU B C 1
ATOM 1750 O O . LEU B 1 3 ? 12.734 13.773 9.969 1 95.62 3 LEU B O 1
ATOM 1754 N N . ASP B 1 4 ? 12.938 15.008 8.117 1 94.62 4 ASP B N 1
ATOM 1755 C CA . ASP B 1 4 ? 14.094 15.758 8.602 1 94.62 4 ASP B CA 1
ATOM 1756 C C . ASP B 1 4 ? 13.695 16.75 9.688 1 94.62 4 ASP B C 1
ATOM 1758 O O . ASP B 1 4 ? 14.555 17.344 10.352 1 94.62 4 ASP B O 1
ATOM 1762 N N . ILE B 1 5 ? 12.43 16.938 9.961 1 95.69 5 ILE B N 1
ATOM 1763 C CA . ILE B 1 5 ? 12.023 17.891 10.984 1 95.69 5 ILE B CA 1
ATOM 1764 C C . ILE B 1 5 ? 11.227 17.172 12.07 1 95.69 5 ILE B C 1
ATOM 1766 O O . ILE B 1 5 ? 10.609 17.812 12.922 1 95.69 5 ILE B O 1
ATOM 1770 N N . LEU B 1 6 ? 11.188 15.898 12.055 1 96.31 6 LEU B N 1
ATOM 1771 C CA . LEU B 1 6 ? 10.391 15.094 12.969 1 96.31 6 LEU B CA 1
ATOM 1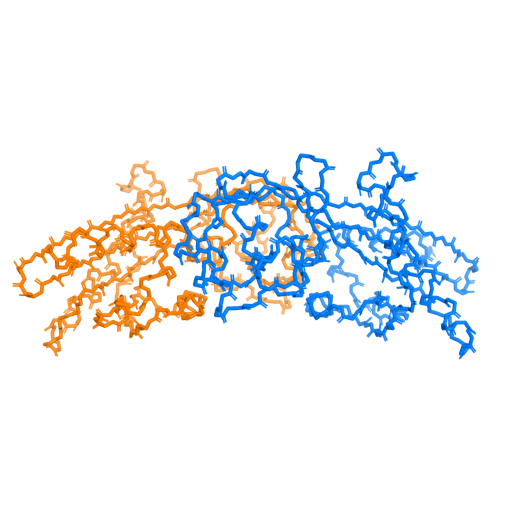772 C C . LEU B 1 6 ? 10.75 15.406 14.422 1 96.31 6 LEU B C 1
ATOM 1774 O O . LEU B 1 6 ? 9.867 15.516 15.273 1 96.31 6 LEU B O 1
ATOM 1778 N N . VAL B 1 7 ? 12.039 15.547 14.664 1 95.31 7 VAL B N 1
ATOM 1779 C CA . VAL B 1 7 ? 12.508 15.797 16.031 1 95.31 7 VAL B CA 1
ATOM 1780 C C . VAL B 1 7 ? 11.922 17.109 16.531 1 95.31 7 VAL B C 1
ATOM 1782 O O . VAL B 1 7 ? 11.484 17.203 17.688 1 95.31 7 VAL B O 1
ATOM 1785 N N . LYS B 1 8 ? 11.914 18.094 15.68 1 95.88 8 LYS B N 1
ATOM 1786 C CA . LYS B 1 8 ? 11.375 19.391 16.047 1 95.88 8 LYS B CA 1
ATOM 1787 C C . LYS B 1 8 ? 9.852 19.344 16.141 1 95.88 8 LYS B C 1
ATOM 1789 O O . LYS B 1 8 ? 9.266 19.906 17.062 1 95.88 8 LYS B O 1
ATOM 1794 N N . LEU B 1 9 ? 9.227 18.672 15.18 1 97.25 9 LEU B N 1
ATOM 1795 C CA . LEU B 1 9 ? 7.773 18.531 15.156 1 97.25 9 LEU B CA 1
ATOM 1796 C C . LEU B 1 9 ? 7.273 17.828 16.406 1 97.25 9 LEU B C 1
ATOM 1798 O O . LEU B 1 9 ? 6.23 18.203 16.969 1 97.25 9 LEU B O 1
ATOM 1802 N N . ASN B 1 10 ? 8.062 16.875 16.875 1 97.88 10 ASN B N 1
ATOM 1803 C CA . ASN B 1 10 ? 7.652 16.031 18 1 97.88 10 ASN B CA 1
ATOM 1804 C C . ASN B 1 10 ? 7.785 16.781 19.328 1 97.88 10 ASN B C 1
ATOM 1806 O O . ASN B 1 10 ? 7.434 16.234 20.375 1 97.88 10 ASN B O 1
ATOM 1810 N N . LYS B 1 11 ? 8.289 17.984 19.328 1 97.44 11 LYS B N 1
ATOM 1811 C CA . LYS B 1 11 ? 8.266 18.844 20.516 1 97.44 11 LYS B CA 1
ATOM 1812 C C . LYS B 1 11 ? 6.891 19.484 20.688 1 97.44 11 LYS B C 1
ATOM 1814 O O . LYS B 1 11 ? 6.586 20.016 21.75 1 97.44 11 LYS B O 1
ATOM 1819 N N . LEU B 1 12 ? 6.137 19.516 19.656 1 98 12 LEU B N 1
ATOM 1820 C CA . LEU B 1 12 ? 4.793 20.078 19.688 1 98 12 LEU B CA 1
ATOM 1821 C C . LEU B 1 12 ? 3.789 19.078 20.234 1 98 12 LEU B C 1
ATOM 1823 O O . LEU B 1 12 ? 3.992 17.859 20.125 1 98 12 LEU B O 1
ATOM 1827 N N . LYS B 1 13 ? 2.752 19.625 20.828 1 98.38 13 LYS B N 1
ATOM 1828 C CA . LYS B 1 13 ? 1.63 18.766 21.219 1 98.38 13 LYS B CA 1
ATOM 1829 C C . LYS B 1 13 ? 0.691 18.516 20.047 1 98.38 13 LYS B C 1
ATOM 1831 O O . LYS B 1 13 ? -0.057 19.422 19.641 1 98.38 13 LYS B O 1
ATOM 1836 N N . ILE B 1 14 ? 0.692 17.312 19.516 1 98.75 14 ILE B N 1
ATOM 1837 C CA . ILE B 1 14 ? -0.088 16.969 18.328 1 98.75 14 ILE B CA 1
ATOM 1838 C C . ILE B 1 14 ? -1.2 15.992 18.719 1 98.75 14 ILE B C 1
ATOM 1840 O O . ILE B 1 14 ? -0.976 15.062 19.484 1 98.75 14 ILE B O 1
ATOM 1844 N N . ILE B 1 15 ? -2.389 16.25 18.219 1 98.81 15 ILE B N 1
ATOM 1845 C CA . ILE B 1 15 ? -3.566 15.438 18.469 1 98.81 15 ILE B CA 1
ATOM 1846 C C . ILE B 1 15 ? -4.066 14.82 17.156 1 98.81 15 ILE B C 1
ATOM 1848 O O . ILE B 1 15 ? -4.184 15.516 16.156 1 98.81 15 ILE B O 1
ATOM 1852 N N . LEU B 1 16 ? -4.246 13.594 17.156 1 98.75 16 LEU B N 1
ATOM 1853 C CA . LEU B 1 16 ? -4.992 12.93 16.094 1 98.75 16 LEU B CA 1
ATOM 1854 C C . LEU B 1 16 ? -6.449 12.727 16.5 1 98.75 16 LEU B C 1
ATOM 1856 O O . LEU B 1 16 ? -6.742 11.938 17.406 1 98.75 16 LEU B O 1
ATOM 1860 N N . ALA B 1 17 ? -7.344 13.422 15.852 1 98.12 17 ALA B N 1
ATOM 1861 C CA . ALA B 1 17 ? -8.773 13.336 16.125 1 98.12 17 ALA B CA 1
ATOM 1862 C C . ALA B 1 17 ? -9.406 12.156 15.398 1 98.12 17 ALA B C 1
ATOM 1864 O O . ALA B 1 17 ? -10.359 12.336 14.633 1 98.12 17 ALA B O 1
ATOM 1865 N N . SER B 1 18 ? -8.938 10.969 15.617 1 96.06 18 SER B N 1
ATOM 1866 C CA . SER B 1 18 ? -9.391 9.734 14.977 1 96.06 18 SER B CA 1
ATOM 1867 C C . SER B 1 18 ? -9.086 8.516 15.844 1 96.06 18 SER B C 1
ATOM 1869 O O . SER B 1 18 ? -8.047 8.461 16.5 1 96.06 18 SER B O 1
ATOM 1871 N N . THR B 1 19 ? -9.984 7.547 15.805 1 93.5 19 THR B N 1
ATOM 1872 C CA . THR B 1 19 ? -9.742 6.273 16.469 1 93.5 19 THR B CA 1
ATOM 1873 C C . THR B 1 19 ? -9.469 5.172 15.461 1 93.5 19 THR B C 1
ATOM 1875 O O . THR B 1 19 ? -9.453 3.986 15.805 1 93.5 19 THR B O 1
ATOM 1878 N N . SER B 1 20 ? -9.406 5.566 14.195 1 92.69 20 SER B N 1
ATOM 1879 C CA . SER B 1 20 ? -9.086 4.59 13.164 1 92.69 20 SER B CA 1
ATOM 1880 C C . SER B 1 20 ? -7.75 3.914 13.438 1 92.69 20 SER B C 1
ATOM 1882 O O . SER B 1 20 ? -6.719 4.586 13.539 1 92.69 20 SER B O 1
ATOM 1884 N N . PRO B 1 21 ? -7.738 2.598 13.531 1 93.75 21 PRO B N 1
ATOM 1885 C CA . PRO B 1 21 ? -6.48 1.895 13.789 1 93.75 21 PRO B CA 1
ATOM 1886 C C . PRO B 1 21 ? -5.418 2.191 12.734 1 93.75 21 PRO B C 1
ATOM 1888 O O . PRO B 1 21 ? -4.234 2.324 13.062 1 93.75 21 PRO B O 1
ATOM 1891 N N . ARG B 1 22 ? -5.777 2.297 11.516 1 94.31 22 ARG B N 1
ATOM 1892 C CA . ARG B 1 22 ? -4.832 2.547 10.43 1 94.31 22 ARG B CA 1
ATOM 1893 C C . ARG B 1 22 ? -4.238 3.947 10.531 1 94.31 22 ARG B C 1
ATOM 1895 O O . ARG B 1 22 ? -3.041 4.137 10.32 1 94.31 22 ARG B O 1
ATOM 1902 N N . ARG B 1 23 ? -5.062 4.91 10.805 1 97 23 ARG B N 1
ATOM 1903 C CA . ARG B 1 23 ? -4.57 6.273 10.953 1 97 23 ARG B CA 1
ATOM 1904 C C . ARG B 1 23 ? -3.584 6.383 12.109 1 97 23 ARG B C 1
ATOM 1906 O O . ARG B 1 23 ? -2.531 7.008 11.977 1 97 23 ARG B O 1
ATOM 1913 N N . ILE B 1 24 ? -3.947 5.742 13.188 1 97.88 24 ILE B N 1
ATOM 1914 C CA . ILE B 1 24 ? -3.086 5.707 14.359 1 97.88 24 ILE B CA 1
ATOM 1915 C C . ILE B 1 24 ? -1.769 5.016 14.023 1 97.88 24 ILE B C 1
ATOM 1917 O O . ILE B 1 24 ? -0.691 5.551 14.297 1 97.88 24 ILE B O 1
ATOM 1921 N N . GLU B 1 25 ? -1.856 3.926 13.375 1 97.44 25 GLU B N 1
ATOM 1922 C CA . GLU B 1 25 ? -0.685 3.131 13.031 1 97.44 25 GLU B CA 1
ATOM 1923 C C . GLU B 1 25 ? 0.25 3.902 12.102 1 97.44 25 GLU B C 1
ATOM 1925 O O . GLU B 1 25 ? 1.454 3.986 12.359 1 97.44 25 GLU B O 1
ATOM 1930 N N . TYR B 1 26 ? -0.289 4.461 11.086 1 97.44 26 TYR B N 1
ATOM 1931 C CA . TYR B 1 26 ? 0.544 5.066 10.055 1 97.44 26 TYR B CA 1
ATOM 1932 C C . TYR B 1 26 ? 1.171 6.363 10.547 1 97.44 26 TYR B C 1
ATOM 1934 O O . TYR B 1 26 ? 2.338 6.645 10.258 1 97.44 26 TYR B O 1
ATOM 1942 N N . LEU B 1 27 ? 0.383 7.156 11.266 1 98.25 27 LEU B N 1
ATOM 1943 C CA . LEU B 1 27 ? 0.961 8.375 11.828 1 98.25 27 LEU B CA 1
ATOM 1944 C C . LEU B 1 27 ? 2.078 8.039 12.812 1 98.25 27 LEU B C 1
ATOM 1946 O O . LEU B 1 27 ? 3.125 8.695 12.812 1 98.25 27 LEU B O 1
ATOM 1950 N N . GLY B 1 28 ? 1.85 7.016 13.609 1 98 28 GLY B N 1
ATOM 1951 C CA . GLY B 1 28 ? 2.871 6.555 14.531 1 98 28 GLY B CA 1
ATOM 1952 C C . GLY B 1 28 ? 4.105 6.016 13.836 1 98 28 GLY B C 1
ATOM 1953 O O . GLY B 1 28 ? 5.23 6.383 14.188 1 98 28 GLY B O 1
ATOM 1954 N N . LYS B 1 29 ? 3.949 5.199 12.844 1 96.69 29 LYS B N 1
ATOM 1955 C CA . LYS B 1 29 ? 5.062 4.598 12.117 1 96.69 29 LYS B CA 1
ATOM 1956 C C . LYS B 1 29 ? 5.836 5.648 11.328 1 96.69 29 LYS B C 1
ATOM 1958 O O . LYS B 1 29 ? 7.016 5.461 11.023 1 96.69 29 LYS B O 1
ATOM 1963 N N . LEU B 1 30 ? 5.16 6.703 11.016 1 96.94 30 LEU B N 1
ATOM 1964 C CA . LEU B 1 30 ? 5.832 7.828 10.375 1 96.94 30 LEU B CA 1
ATOM 1965 C C . LEU B 1 30 ? 6.832 8.477 11.328 1 96.94 30 LEU B C 1
ATOM 1967 O O . LEU B 1 30 ? 7.766 9.156 10.891 1 96.94 30 LEU B O 1
ATOM 1971 N N . GLY B 1 31 ? 6.625 8.328 12.625 1 96.94 31 GLY B N 1
ATOM 1972 C CA . GLY B 1 31 ? 7.527 8.852 13.633 1 96.94 31 GLY B CA 1
ATOM 1973 C C . GLY B 1 31 ? 6.949 10.039 14.383 1 96.94 31 GLY B C 1
ATOM 1974 O O . GLY B 1 31 ? 7.645 10.672 15.18 1 96.94 31 GLY B O 1
ATOM 1975 N N . VAL B 1 32 ? 5.746 10.375 14.164 1 98.25 32 VAL B N 1
ATOM 1976 C CA . VAL B 1 32 ? 5.109 11.5 14.828 1 98.25 32 VAL B CA 1
ATOM 1977 C C . VAL B 1 32 ? 4.633 11.086 16.219 1 98.25 32 VAL B C 1
ATOM 1979 O O . VAL B 1 32 ? 4.043 10.008 16.391 1 98.25 32 VAL B O 1
ATOM 1982 N N . LYS B 1 33 ? 4.953 11.859 17.156 1 98.44 33 LYS B N 1
ATOM 1983 C CA . LYS B 1 33 ? 4.391 11.688 18.484 1 98.44 33 LYS B CA 1
ATOM 1984 C C . LYS B 1 33 ? 3.068 12.438 18.625 1 98.44 33 LYS B C 1
ATOM 1986 O O . LYS B 1 33 ? 2.984 13.617 18.297 1 98.44 33 LYS B O 1
ATOM 1991 N N . PHE B 1 34 ? 2.055 11.695 19.062 1 98.75 34 PHE B N 1
ATOM 1992 C CA . PHE B 1 34 ? 0.744 12.328 19.156 1 98.75 34 PHE B CA 1
ATOM 1993 C C . PHE B 1 34 ? -0.114 11.664 20.219 1 98.75 34 PHE B C 1
ATOM 1995 O O . PHE B 1 34 ? 0.208 10.57 20.688 1 98.75 34 PHE B O 1
ATOM 2002 N N . GLU B 1 35 ? -1.132 12.336 20.609 1 98.5 35 GLU B N 1
ATOM 2003 C CA . GLU B 1 35 ? -2.201 11.797 21.438 1 98.5 35 GLU B CA 1
ATOM 2004 C C . GLU B 1 35 ? -3.479 11.586 20.625 1 98.5 35 GLU B C 1
ATOM 2006 O O . GLU B 1 35 ? -3.705 12.273 19.625 1 98.5 35 GLU B O 1
ATOM 2011 N N . ILE B 1 36 ? -4.27 10.641 21.031 1 98.31 36 ILE B N 1
ATOM 2012 C CA . ILE B 1 36 ? -5.512 10.305 20.344 1 98.31 36 ILE B CA 1
ATOM 2013 C C . ILE B 1 36 ? -6.699 10.883 21.109 1 98.31 36 ILE B C 1
ATOM 2015 O O . ILE B 1 36 ? -6.797 10.719 22.328 1 98.31 36 ILE B O 1
ATOM 2019 N N . VAL B 1 37 ? -7.508 11.555 20.422 1 96.81 37 VAL B N 1
ATOM 2020 C CA . VAL B 1 37 ? -8.766 12.023 20.984 1 96.81 37 VAL B CA 1
ATOM 2021 C C . VAL B 1 37 ? -9.922 11.617 20.078 1 96.81 37 VAL B C 1
ATOM 2023 O O . VAL B 1 37 ? -9.961 12 18.906 1 96.81 37 VAL B O 1
ATOM 2026 N N . GLU B 1 38 ? -10.781 10.789 20.547 1 92.5 38 GLU B N 1
ATOM 2027 C CA . GLU B 1 38 ? -11.961 10.414 19.781 1 92.5 38 GLU B CA 1
ATOM 2028 C C . GLU B 1 38 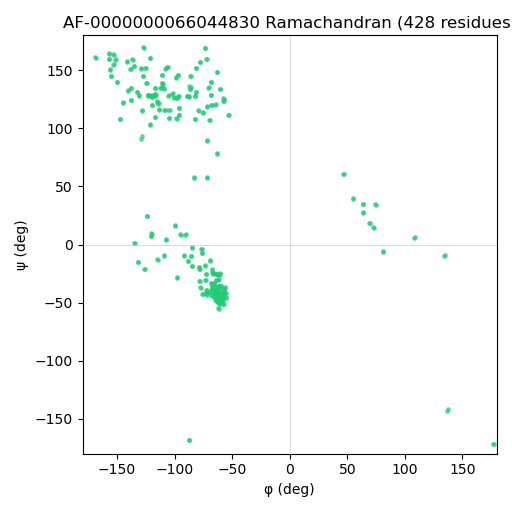? -12.922 11.586 19.625 1 92.5 38 GLU B C 1
ATOM 2030 O O . GLU B 1 38 ? -13.352 12.18 20.609 1 92.5 38 GLU B O 1
ATOM 2035 N N . SER B 1 39 ? -13.141 11.898 18.406 1 85.69 39 SER B N 1
ATOM 2036 C CA . SER B 1 39 ? -14.102 12.969 18.141 1 85.69 39 SER B CA 1
ATOM 2037 C C . SER B 1 39 ? -15.523 12.516 18.453 1 85.69 39 SER B C 1
ATOM 2039 O O . SER B 1 39 ? -15.938 11.438 18.047 1 85.69 39 SER B O 1
ATOM 2041 N N . LYS B 1 40 ? -16.281 13.305 19.109 1 82.25 40 LYS B N 1
ATOM 2042 C CA . LYS B 1 40 ? -17.672 12.992 19.453 1 82.25 40 LYS B CA 1
ATOM 2043 C C . LYS B 1 40 ? -18.625 13.477 18.375 1 82.25 40 LYS B C 1
ATOM 2045 O O . LYS B 1 40 ? -19.844 13.398 18.531 1 82.25 40 LYS B O 1
ATOM 2050 N N . PHE B 1 41 ? -17.984 13.867 17.344 1 83 41 PHE B N 1
ATOM 2051 C CA . PHE B 1 41 ? -18.812 14.32 16.219 1 83 41 PHE B CA 1
ATOM 2052 C C . PHE B 1 41 ? -19.5 13.141 15.539 1 83 41 PHE B C 1
ATOM 2054 O O . PHE B 1 41 ? -18.844 12.172 15.156 1 83 41 PHE B O 1
ATOM 2061 N N . LYS B 1 42 ? -20.906 13.156 15.555 1 77.5 42 LYS B N 1
ATOM 2062 C CA . LYS B 1 42 ? -21.672 12.148 14.82 1 77.5 42 LYS B CA 1
ATOM 2063 C C . LYS B 1 42 ? -21.719 12.477 13.336 1 77.5 42 LYS B C 1
ATOM 2065 O O . LYS B 1 42 ? -22.094 13.586 12.945 1 77.5 42 LYS B O 1
ATOM 2070 N N . GLU B 1 43 ? -21.141 11.672 12.445 1 76.25 43 GLU B N 1
ATOM 2071 C CA . GLU B 1 43 ? -21.141 11.906 11 1 76.25 43 GLU B CA 1
ATOM 2072 C C . GLU B 1 43 ? -22.562 11.883 10.438 1 76.25 43 GLU B C 1
ATOM 2074 O O . GLU B 1 43 ? -22.953 10.914 9.789 1 76.25 43 GLU B O 1
ATOM 2079 N N . ASP B 1 44 ? -23.297 12.969 10.633 1 77 44 ASP B N 1
ATOM 2080 C CA . ASP B 1 44 ? -24.719 13 10.25 1 77 44 ASP B CA 1
ATOM 2081 C C . ASP B 1 44 ? -25 14.156 9.289 1 77 44 ASP B C 1
ATOM 2083 O O . ASP B 1 44 ? -26.141 14.609 9.18 1 77 44 ASP B O 1
ATOM 2087 N N . LEU B 1 45 ? -24 14.523 8.641 1 82.81 45 LEU B N 1
ATOM 2088 C CA . LEU B 1 45 ? -24.203 15.617 7.695 1 82.81 45 LEU B CA 1
ATOM 2089 C C . LEU B 1 45 ? -25.078 15.164 6.531 1 82.81 45 LEU B C 1
ATOM 2091 O O . LEU B 1 45 ? -24.969 14.031 6.062 1 82.81 45 LEU B O 1
ATOM 2095 N N . ASP B 1 46 ? -25.906 16.078 6.199 1 84 46 ASP B N 1
ATOM 2096 C CA . ASP B 1 46 ? -26.734 15.836 5.016 1 84 46 ASP B CA 1
ATOM 2097 C C . ASP B 1 46 ? -25.922 16 3.736 1 84 46 ASP B C 1
ATOM 2099 O O . ASP B 1 46 ? -25.531 17.109 3.371 1 84 46 ASP B O 1
ATOM 2103 N N . LYS B 1 47 ? -25.719 14.977 3.002 1 81.81 47 LYS B N 1
ATOM 2104 C CA . LYS B 1 47 ? -24.875 14.93 1.816 1 81.81 47 LYS B CA 1
ATOM 2105 C C . LYS B 1 47 ? -25.391 15.859 0.728 1 81.81 47 LYS B C 1
ATOM 2107 O O . LYS B 1 47 ? -24.625 16.391 -0.069 1 81.81 47 LYS B O 1
ATOM 2112 N N . SER B 1 48 ? -26.656 16.047 0.701 1 82.19 48 SER B N 1
ATOM 2113 C CA . SER B 1 48 ? -27.281 16.844 -0.347 1 82.19 48 SER B CA 1
ATOM 2114 C C . SER B 1 48 ? -26.922 18.312 -0.221 1 82.19 48 SER B C 1
ATOM 2116 O O . SER B 1 48 ? -27.125 19.094 -1.159 1 82.19 48 SER B O 1
ATOM 2118 N N . GLN B 1 49 ? -26.391 18.688 0.849 1 86.75 49 GLN B N 1
ATOM 2119 C CA . GLN B 1 49 ? -26.078 20.094 1.114 1 86.75 49 GLN B CA 1
ATOM 2120 C C . GLN B 1 49 ? -24.719 20.469 0.526 1 86.75 49 GLN B C 1
ATOM 2122 O O . GLN B 1 49 ? -24.359 21.656 0.52 1 86.75 49 GLN B O 1
ATOM 2127 N N . PHE B 1 50 ? -24.141 19.484 -0.011 1 89.56 50 PHE B N 1
ATOM 2128 C CA . PHE B 1 50 ? -22.781 19.766 -0.478 1 89.56 50 PHE B CA 1
ATOM 2129 C C . PHE B 1 50 ? -22.734 19.75 -2 1 89.56 50 PHE B C 1
ATOM 2131 O O . PHE B 1 50 ? -23.453 19 -2.652 1 89.56 50 PHE B O 1
ATOM 2138 N N . GLN B 1 51 ? -21.891 20.609 -2.514 1 88.75 51 GLN B N 1
ATOM 2139 C CA . GLN B 1 51 ? -21.719 20.719 -3.959 1 88.75 51 GLN B CA 1
ATOM 2140 C C . GLN B 1 51 ? -21.078 19.453 -4.527 1 88.75 51 GLN B C 1
ATOM 2142 O O . GLN B 1 51 ? -21.391 19.047 -5.648 1 88.75 51 GLN B O 1
ATOM 2147 N N . SER B 1 52 ? -20.141 18.875 -3.809 1 94.12 52 SER B N 1
ATOM 2148 C CA . SER B 1 52 ? -19.5 17.641 -4.227 1 94.12 52 SER B CA 1
ATOM 2149 C C . SER B 1 52 ? -19.359 16.672 -3.059 1 94.12 52 SER B C 1
ATOM 2151 O O . SER B 1 52 ? -19.375 17.078 -1.896 1 94.12 52 SER B O 1
ATOM 2153 N N . VAL B 1 53 ? -19.203 15.438 -3.414 1 95.12 53 VAL B N 1
ATOM 2154 C CA . VAL B 1 53 ? -18.984 14.406 -2.408 1 95.12 53 VAL B CA 1
ATOM 2155 C C . VAL B 1 53 ? -17.672 14.664 -1.675 1 95.12 53 VAL B C 1
ATOM 2157 O O . VAL B 1 53 ? -17.531 14.312 -0.501 1 95.12 53 VAL B O 1
ATOM 2160 N N . TYR B 1 54 ? -16.781 15.336 -2.305 1 96.19 54 TYR B N 1
ATOM 2161 C CA . TYR B 1 54 ? -15.477 15.609 -1.715 1 96.19 54 TYR B CA 1
ATOM 2162 C C . TYR B 1 54 ? -15.555 16.75 -0.707 1 96.19 54 TYR B C 1
ATOM 2164 O O . TYR B 1 54 ? -14.844 16.75 0.302 1 96.19 54 TYR B O 1
ATOM 2172 N N . ASP B 1 55 ? -16.484 17.688 -0.972 1 96.06 55 ASP B N 1
ATOM 2173 C CA . ASP B 1 55 ? -16.75 18.75 0.006 1 96.06 55 ASP B CA 1
ATOM 2174 C C . ASP B 1 55 ? -17.344 18.156 1.283 1 96.06 55 ASP B C 1
ATOM 2176 O O . ASP B 1 55 ? -17.047 18.625 2.385 1 96.06 55 ASP B O 1
ATOM 2180 N N . TYR B 1 56 ? -18.188 17.219 1.03 1 95.19 56 TYR B N 1
ATOM 2181 C CA . TYR B 1 56 ? -18.781 16.516 2.158 1 95.19 56 TYR B CA 1
ATOM 2182 C C . TYR B 1 56 ? -17.703 15.852 3.01 1 95.19 56 TYR B C 1
ATOM 2184 O O . TYR B 1 56 ? -17.703 15.984 4.234 1 95.19 56 TYR B O 1
ATOM 2192 N N . CYS B 1 57 ? -16.797 15.172 2.396 1 95.88 57 CYS B N 1
ATOM 2193 C CA . CYS B 1 57 ? -15.695 14.492 3.064 1 95.88 57 CYS B CA 1
ATOM 2194 C C . CYS B 1 57 ? -14.82 15.492 3.818 1 95.88 57 CYS B C 1
ATOM 2196 O O . CYS B 1 57 ? -14.438 15.25 4.961 1 95.88 57 CYS B O 1
ATOM 2198 N N . LEU B 1 58 ? -14.547 16.609 3.191 1 97.25 58 LEU B N 1
ATOM 2199 C CA . LEU B 1 58 ? -13.727 17.656 3.791 1 97.25 58 LEU B CA 1
ATOM 2200 C C . LEU B 1 58 ? -14.398 18.219 5.043 1 97.25 58 LEU B C 1
ATOM 2202 O O . LEU B 1 58 ? -13.734 18.453 6.055 1 97.25 58 LEU B O 1
ATOM 2206 N N . GLU B 1 59 ? -15.688 18.453 4.934 1 96.75 59 GLU B N 1
ATOM 2207 C CA . GLU B 1 59 ? -16.422 19 6.066 1 96.75 59 GLU B CA 1
ATOM 2208 C C . GLU B 1 59 ? -16.406 18.031 7.25 1 96.75 59 GLU B C 1
ATOM 2210 O O . GLU B 1 59 ? -16.266 18.453 8.398 1 96.75 59 GLU B O 1
ATOM 2215 N N . ASN B 1 60 ? -16.547 16.781 6.977 1 95.69 60 ASN B N 1
ATOM 2216 C CA . ASN B 1 60 ? -16.484 15.773 8.031 1 95.69 60 ASN B CA 1
ATOM 2217 C C . ASN B 1 60 ? -15.133 15.812 8.75 1 95.69 60 ASN B C 1
ATOM 2219 O O . ASN B 1 60 ? -15.07 15.789 9.977 1 95.69 60 ASN B O 1
ATOM 2223 N N . ALA B 1 61 ? -14.062 15.852 7.988 1 97.31 61 ALA B N 1
ATOM 2224 C CA . ALA B 1 61 ? -12.719 15.914 8.57 1 97.31 61 ALA B CA 1
ATOM 2225 C C . ALA B 1 61 ? -12.57 17.156 9.453 1 97.31 61 ALA B C 1
ATOM 2227 O O . ALA B 1 61 ? -12.031 17.078 10.555 1 97.31 61 ALA B O 1
ATOM 2228 N N . LYS B 1 62 ? -13.039 18.25 8.93 1 97.88 62 LYS B N 1
ATOM 2229 C CA . LYS B 1 62 ? -12.977 19.531 9.641 1 97.88 62 LYS B CA 1
ATOM 2230 C C . LYS B 1 62 ? -13.719 19.469 10.969 1 97.88 62 LYS B C 1
ATOM 2232 O O . LYS B 1 62 ? -13.18 19.844 12.008 1 97.88 62 LYS B O 1
ATOM 2237 N N . LEU B 1 63 ? -14.922 18.938 10.938 1 97 63 LEU B N 1
ATOM 2238 C CA . LEU B 1 63 ? -15.758 18.906 12.133 1 97 63 LEU B CA 1
ATOM 2239 C C . LEU B 1 63 ? -15.188 17.953 13.172 1 97 63 LEU B C 1
ATOM 2241 O O . LEU B 1 63 ? -15.297 18.203 14.375 1 97 63 LEU B O 1
ATOM 2245 N N . LYS B 1 64 ? -14.57 16.906 12.727 1 96.94 64 LYS B N 1
ATOM 2246 C CA . LYS B 1 64 ? -13.906 15.992 13.656 1 96.94 64 LYS B CA 1
ATOM 2247 C C . LYS B 1 64 ? -12.781 16.688 14.414 1 96.94 64 LYS B C 1
ATOM 2249 O O . LYS B 1 64 ? -12.664 16.547 15.633 1 96.94 64 LYS B O 1
ATOM 2254 N N . ALA B 1 65 ? -11.992 17.453 13.719 1 97.94 65 ALA B N 1
ATOM 2255 C CA . ALA B 1 65 ? -10.898 18.188 14.344 1 97.94 65 ALA B CA 1
ATOM 2256 C C . ALA B 1 65 ? -11.43 19.25 15.297 1 97.94 65 ALA B C 1
ATOM 2258 O O . ALA B 1 65 ? -10.945 19.375 16.422 1 97.94 65 ALA B O 1
ATOM 2259 N N . ILE B 1 66 ? -12.43 19.984 14.836 1 97.06 66 ILE B N 1
ATOM 2260 C CA . ILE B 1 66 ? -13 21.078 15.625 1 97.06 66 ILE B CA 1
ATOM 2261 C C . ILE B 1 66 ? -13.586 20.516 16.922 1 97.06 66 ILE B C 1
ATOM 2263 O O . ILE B 1 66 ? -13.344 21.062 18 1 97.06 66 ILE B O 1
ATOM 2267 N N . HIS B 1 67 ? -14.305 19.438 16.812 1 96.88 67 HIS B N 1
ATOM 2268 C CA . HIS B 1 67 ? -14.938 18.859 17.984 1 96.88 67 HIS B CA 1
ATOM 2269 C C . HIS B 1 67 ? -13.891 18.344 18.969 1 96.88 67 HIS B C 1
ATOM 2271 O O . HIS B 1 67 ? -14.055 18.469 20.188 1 96.88 67 HIS B O 1
ATOM 2277 N N . ALA B 1 68 ? -12.852 17.688 18.469 1 97.19 68 ALA B N 1
ATOM 2278 C CA . ALA B 1 68 ? -11.758 17.281 19.344 1 97.19 68 ALA B CA 1
ATOM 2279 C C . ALA B 1 68 ? -11.141 18.469 20.062 1 97.19 68 ALA B C 1
ATOM 2281 O O . ALA B 1 68 ? -10.828 18.391 21.25 1 97.19 68 ALA B O 1
ATOM 2282 N N . GLY B 1 69 ? -10.93 19.578 19.344 1 96.75 69 GLY B N 1
ATOM 2283 C CA . GLY B 1 69 ? -10.414 20.797 19.938 1 96.75 69 GLY B CA 1
ATOM 2284 C C . GLY B 1 69 ? -11.281 21.328 21.062 1 96.75 69 GLY B C 1
ATOM 2285 O O . GLY B 1 69 ? -10.773 21.75 22.094 1 96.75 69 GLY B O 1
ATOM 2286 N N . ILE B 1 70 ? -12.586 21.328 20.812 1 96.25 70 ILE B N 1
ATOM 2287 C CA . ILE B 1 70 ? -13.539 21.797 21.812 1 96.25 70 ILE B CA 1
ATOM 2288 C C . ILE B 1 70 ? -13.43 20.922 23.062 1 96.25 70 ILE B C 1
ATOM 2290 O O . ILE B 1 70 ? -13.391 21.438 24.188 1 96.25 70 ILE B O 1
ATOM 2294 N N . GLN B 1 71 ? -13.367 19.594 22.906 1 96.12 71 GLN B N 1
ATOM 2295 C CA . GLN B 1 71 ? -13.227 18.656 24.016 1 96.12 71 GLN B CA 1
ATOM 2296 C C . GLN B 1 71 ? -11.969 18.953 24.828 1 96.12 71 GLN B C 1
ATOM 2298 O O . GLN B 1 71 ? -11.992 18.922 26.062 1 96.12 71 GLN B O 1
ATOM 2303 N N . LEU B 1 72 ? -10.906 19.219 24.172 1 96.94 72 LEU B N 1
ATOM 2304 C CA . LEU B 1 72 ? -9.625 19.484 24.828 1 96.94 72 LEU B CA 1
ATOM 2305 C C . LEU B 1 72 ? -9.656 20.812 25.578 1 96.94 72 LEU B C 1
ATOM 2307 O O . LEU B 1 72 ? -9.109 20.922 26.672 1 96.94 72 LEU B O 1
ATOM 2311 N N . LYS B 1 73 ? -10.25 21.781 24.969 1 95.25 73 LYS B N 1
ATOM 2312 C CA . LYS B 1 73 ? -10.383 23.078 25.609 1 95.25 73 LYS B CA 1
ATOM 2313 C C . LYS B 1 73 ? -11.141 22.953 26.938 1 95.25 73 LYS B C 1
ATOM 2315 O O . LYS B 1 73 ? -10.805 23.625 27.906 1 95.25 73 LYS B O 1
ATOM 2320 N N . GLU B 1 74 ? -12.172 22.141 26.891 1 95.69 74 GLU B N 1
ATOM 2321 C CA . GLU B 1 74 ? -12.953 21.906 28.094 1 95.69 74 GLU B CA 1
ATOM 2322 C C . GLU B 1 74 ? -12.094 21.281 29.203 1 95.69 74 GLU B C 1
ATOM 2324 O O . GLU B 1 74 ? -12.406 21.422 30.391 1 95.69 74 GLU B O 1
ATOM 2329 N N . GLN B 1 75 ? -11.078 20.594 28.859 1 95.94 75 GLN B N 1
ATOM 2330 C CA . GLN B 1 75 ? -10.156 19.969 29.797 1 95.94 75 GLN B CA 1
ATOM 2331 C C . GLN B 1 75 ? -8.945 20.875 30.047 1 95.94 75 GLN B C 1
ATOM 2333 O O . GLN B 1 75 ? -7.93 20.422 30.594 1 95.94 75 GLN B O 1
ATOM 2338 N N . ASN B 1 76 ? -8.984 22.094 29.562 1 96.06 76 ASN B N 1
ATOM 2339 C CA . ASN B 1 76 ? -7.941 23.109 29.719 1 96.06 76 ASN B CA 1
ATOM 2340 C C . ASN B 1 76 ? -6.645 22.672 29.031 1 96.06 76 ASN B C 1
ATOM 2342 O O . ASN B 1 76 ? -5.555 22.891 29.562 1 96.06 76 ASN B O 1
ATOM 2346 N N . GLN B 1 77 ? -6.84 21.984 27.922 1 96.31 77 GLN B N 1
ATOM 2347 C CA . GLN B 1 77 ? -5.707 21.594 27.094 1 96.31 77 GLN B CA 1
ATOM 2348 C C . GLN B 1 77 ? -5.703 22.359 25.766 1 96.31 77 GLN B C 1
ATOM 2350 O O . GLN B 1 77 ? -6.762 22.609 25.188 1 96.31 77 GLN B O 1
ATOM 2355 N N . GLN B 1 78 ? -4.527 22.812 25.391 1 95.69 78 GLN B N 1
ATOM 2356 C CA . GLN B 1 78 ? -4.363 23.531 24.125 1 95.69 78 GLN B CA 1
ATOM 2357 C C . GLN B 1 78 ? -3.242 22.922 23.297 1 95.69 78 GLN B C 1
ATOM 2359 O O . GLN B 1 78 ? -2.086 23.328 23.406 1 95.69 78 GLN B O 1
ATOM 2364 N N . PRO B 1 79 ? -3.619 22.062 22.484 1 97.75 79 PRO B N 1
ATOM 2365 C CA . PRO B 1 79 ? -2.582 21.453 21.641 1 97.75 79 PRO B CA 1
ATOM 2366 C C . PRO B 1 79 ? -2.07 22.406 20.562 1 97.75 79 PRO B C 1
ATOM 2368 O O . PRO B 1 79 ? -2.721 23.406 20.266 1 97.75 79 PRO B O 1
ATOM 2371 N N . ASN B 1 80 ? -0.904 22.109 20.062 1 98.56 80 ASN B N 1
ATOM 2372 C CA . ASN B 1 80 ? -0.332 22.906 18.984 1 98.56 80 ASN B CA 1
ATOM 2373 C C . ASN B 1 80 ? -0.962 22.547 17.641 1 98.56 80 ASN B C 1
ATOM 2375 O O . ASN B 1 80 ? -1.146 23.422 16.781 1 98.56 80 ASN B O 1
ATOM 2379 N N . ILE B 1 81 ? -1.264 21.281 17.438 1 98.75 81 ILE B N 1
ATOM 2380 C CA . ILE B 1 81 ? -1.78 20.797 16.156 1 98.75 81 ILE B CA 1
ATOM 2381 C C . ILE B 1 81 ? -2.867 19.75 16.406 1 98.75 81 ILE B C 1
ATOM 2383 O O . ILE B 1 81 ? -2.723 18.891 17.281 1 98.75 81 ILE B O 1
ATOM 2387 N N . ILE B 1 82 ? -3.971 19.844 15.758 1 98.81 82 ILE B N 1
ATOM 2388 C CA . ILE B 1 82 ? -5.031 18.844 15.742 1 98.81 82 ILE B CA 1
ATOM 2389 C C . ILE B 1 82 ? -5.273 18.359 14.312 1 98.81 82 ILE B C 1
ATOM 2391 O O . ILE B 1 82 ? -5.477 19.172 13.406 1 98.81 82 ILE B O 1
ATOM 2395 N N . ILE B 1 83 ? -5.254 17.078 14.133 1 98.88 83 ILE B N 1
ATOM 2396 C CA . ILE B 1 83 ? -5.445 16.5 12.805 1 98.88 83 ILE B CA 1
ATOM 2397 C C . ILE B 1 83 ? -6.758 15.719 12.766 1 98.88 83 ILE B C 1
ATOM 2399 O O . ILE B 1 83 ? -6.949 14.773 13.531 1 98.88 83 ILE B O 1
ATOM 2403 N N . GLY B 1 84 ? -7.688 16.125 11.992 1 98.44 84 GLY B N 1
ATOM 2404 C CA . GLY B 1 84 ? -8.891 15.375 11.664 1 98.44 84 GLY B CA 1
ATOM 2405 C C . GLY B 1 84 ? -8.875 14.797 10.266 1 98.44 84 GLY B C 1
ATOM 2406 O O . GLY B 1 84 ? -8.227 15.344 9.367 1 98.44 84 GLY B O 1
ATOM 2407 N N . SER B 1 85 ? -9.594 13.711 10.078 1 97.25 85 SER B N 1
ATOM 2408 C CA . SER B 1 85 ? -9.609 13.062 8.773 1 97.25 85 SER B CA 1
ATOM 2409 C C . SER B 1 85 ? -10.906 12.289 8.555 1 97.25 85 SER B C 1
ATOM 2411 O O . SER B 1 85 ? -11.586 11.93 9.516 1 97.25 85 SER B O 1
ATOM 2413 N N . ASP B 1 86 ? -11.266 12.117 7.328 1 95.75 86 ASP B N 1
ATOM 2414 C CA . ASP B 1 86 ? -12.438 11.352 6.895 1 95.75 86 ASP B CA 1
ATOM 2415 C C . ASP B 1 86 ? -12.203 10.727 5.523 1 95.75 86 ASP B C 1
ATOM 2417 O O . ASP B 1 86 ? -11.531 11.312 4.668 1 95.75 86 ASP B O 1
ATOM 2421 N N . SER B 1 87 ? -12.672 9.469 5.359 1 96.12 87 SER B N 1
ATOM 2422 C CA . SER B 1 87 ? -12.492 8.758 4.102 1 96.12 87 SER B CA 1
ATOM 2423 C C . SER B 1 87 ? -13.828 8.281 3.537 1 96.12 87 SER B C 1
ATOM 2425 O O . SER B 1 87 ? -14.688 7.82 4.281 1 96.12 87 SER B O 1
ATOM 2427 N N . ILE B 1 88 ? -13.961 8.414 2.27 1 95.88 88 ILE B N 1
ATOM 2428 C CA . ILE B 1 88 ? -15.148 7.895 1.592 1 95.88 88 ILE B CA 1
ATOM 2429 C C . ILE B 1 88 ? -14.734 7.164 0.315 1 95.88 88 ILE B C 1
ATOM 2431 O O . ILE B 1 88 ? -13.664 7.434 -0.243 1 95.88 88 ILE B O 1
ATOM 2435 N N . VAL B 1 89 ? -15.531 6.219 -0.12 1 97.81 89 VAL B N 1
ATOM 2436 C CA . VAL B 1 89 ? -15.43 5.555 -1.414 1 97.81 89 VAL B CA 1
ATOM 2437 C C . VAL B 1 89 ? -16.531 6.055 -2.346 1 97.81 89 VAL B C 1
ATOM 2439 O O . VAL B 1 89 ? -17.688 6.125 -1.956 1 97.81 89 VAL B O 1
ATOM 2442 N N . VAL B 1 90 ? -16.125 6.48 -3.535 1 98 90 VAL B N 1
ATOM 2443 C CA . VAL B 1 90 ? -17.047 7.133 -4.449 1 98 90 VAL B CA 1
ATOM 2444 C C . VAL B 1 90 ? -17.094 6.371 -5.773 1 98 90 VAL B C 1
ATOM 2446 O O . VAL B 1 90 ? -16.062 6.051 -6.348 1 98 90 VAL B O 1
ATOM 2449 N N . TYR B 1 91 ? -18.234 6.039 -6.23 1 97.56 91 TYR B N 1
ATOM 2450 C CA . TYR B 1 91 ? -18.469 5.496 -7.562 1 97.56 91 TYR B CA 1
ATOM 2451 C C . TYR B 1 91 ? -19.719 6.113 -8.18 1 97.56 91 TYR B C 1
ATOM 2453 O O . TYR B 1 91 ? -20.781 6.141 -7.562 1 97.56 91 TYR B O 1
ATOM 2461 N N . ASP B 1 92 ? -19.578 6.711 -9.391 1 94.44 92 ASP B N 1
ATOM 2462 C CA . ASP B 1 92 ? -20.688 7.34 -10.102 1 94.44 92 ASP B CA 1
ATOM 2463 C C . ASP B 1 92 ? -21.375 8.383 -9.219 1 94.44 92 ASP B C 1
ATOM 2465 O O . ASP B 1 92 ? -22.594 8.352 -9.047 1 94.44 92 ASP B O 1
ATOM 2469 N N . ASN B 1 93 ? -20.594 9.117 -8.492 1 91.31 93 ASN B N 1
ATOM 2470 C CA . ASN B 1 93 ? -20.984 10.25 -7.668 1 91.31 93 ASN B CA 1
ATOM 2471 C C . ASN B 1 93 ? -21.812 9.805 -6.461 1 91.31 93 ASN B C 1
ATOM 2473 O O . ASN B 1 93 ? -22.562 10.602 -5.887 1 91.31 93 ASN B O 1
ATOM 2477 N N . LYS B 1 94 ? -21.688 8.555 -6.191 1 92.94 94 LYS B N 1
ATOM 2478 C CA . LYS B 1 94 ? -22.328 8.016 -4.996 1 92.94 94 LYS B CA 1
ATOM 2479 C C . LYS B 1 94 ? -21.281 7.609 -3.957 1 92.94 94 LYS B C 1
ATOM 2481 O O . LYS B 1 94 ? -20.234 7.059 -4.305 1 92.94 94 LYS B O 1
ATOM 2486 N N . ILE B 1 95 ? -21.609 7.922 -2.725 1 94.62 95 ILE B N 1
ATOM 2487 C CA . ILE B 1 95 ? -20.703 7.582 -1.622 1 94.62 95 ILE B CA 1
ATOM 2488 C C . ILE B 1 95 ? -21.031 6.188 -1.099 1 94.62 95 ILE B C 1
ATOM 2490 O O . ILE B 1 95 ? -22.203 5.875 -0.833 1 94.62 95 ILE B O 1
ATOM 2494 N N . PHE B 1 96 ? -20.047 5.375 -1.029 1 94.19 96 PHE B N 1
ATOM 2495 C CA . PHE B 1 96 ? -20.141 4.082 -0.365 1 94.19 96 PHE B CA 1
ATOM 2496 C C . PHE B 1 96 ? -19.578 4.156 1.05 1 94.19 96 PHE B C 1
ATOM 2498 O O . PHE B 1 96 ? -18.375 4.289 1.236 1 94.19 96 PHE B O 1
ATOM 2505 N N . GLU B 1 97 ? -20.438 4.098 1.987 1 88.38 97 GLU B N 1
ATOM 2506 C CA . GLU B 1 97 ? -20.016 4.113 3.389 1 88.38 97 GLU B CA 1
ATOM 2507 C C . GLU B 1 97 ? -19.719 2.703 3.889 1 88.38 97 GLU B C 1
ATOM 2509 O O . GLU B 1 97 ? -19.453 1.798 3.092 1 88.38 97 GLU B O 1
ATOM 2514 N N . LYS B 1 98 ? -19.578 2.604 5.16 1 92 98 LYS B N 1
ATOM 2515 C CA . LYS B 1 98 ? -19.438 1.284 5.77 1 92 98 LYS B CA 1
ATOM 2516 C C . LYS B 1 98 ? -20.734 0.493 5.668 1 92 98 LYS B C 1
ATOM 2518 O O . LYS B 1 98 ? -21.828 1.025 5.938 1 92 98 LYS B O 1
ATOM 2523 N N . PRO B 1 99 ? -20.578 -0.733 5.148 1 96.06 99 PRO B N 1
ATOM 2524 C CA . PRO B 1 99 ? -21.812 -1.524 5.055 1 96.06 99 PRO B CA 1
ATOM 2525 C C . PRO B 1 99 ? -22.422 -1.827 6.422 1 96.06 99 PRO B C 1
ATOM 2527 O O . PRO B 1 99 ? -21.688 -2.014 7.402 1 96.06 99 PRO B O 1
ATOM 2530 N N . LYS B 1 100 ? -23.688 -1.922 6.488 1 94.94 100 LYS B N 1
ATOM 2531 C CA . LYS B 1 100 ? -24.406 -2.166 7.734 1 94.94 100 LYS B CA 1
ATOM 2532 C C . LYS B 1 100 ? -24.625 -3.66 7.961 1 94.94 100 LYS B C 1
ATOM 2534 O O . LYS B 1 100 ? -25.094 -4.07 9.023 1 94.94 100 LYS B O 1
ATOM 2539 N N . SER B 1 101 ? -24.328 -4.469 6.953 1 97 101 SER B N 1
ATOM 2540 C CA . SER B 1 101 ? -24.5 -5.918 7.012 1 97 101 SER B CA 1
ATOM 2541 C C . SER B 1 101 ? -23.594 -6.621 6.004 1 97 101 SER B C 1
ATOM 2543 O O . SER B 1 101 ? -23.031 -5.98 5.113 1 97 101 SER B O 1
ATOM 2545 N N . LEU B 1 102 ? -23.484 -7.891 6.242 1 97.69 102 LEU B N 1
ATOM 2546 C CA . LEU B 1 102 ? -22.719 -8.672 5.293 1 97.69 102 LEU B CA 1
ATOM 2547 C C . LEU B 1 102 ? -23.344 -8.648 3.91 1 97.69 102 LEU B C 1
ATOM 2549 O O . LEU B 1 102 ? -22.656 -8.617 2.896 1 97.69 102 LEU B O 1
ATOM 2553 N N . GLU B 1 103 ? -24.656 -8.664 3.889 1 97.94 103 GLU B N 1
ATOM 2554 C CA . GLU B 1 103 ? -25.359 -8.617 2.617 1 97.94 103 GLU B CA 1
ATOM 2555 C C . GLU B 1 103 ? -25.109 -7.293 1.896 1 97.94 103 GLU B C 1
ATOM 2557 O O . GLU B 1 103 ? -24.953 -7.27 0.674 1 97.94 103 GLU B O 1
ATOM 2562 N N . GLU B 1 104 ? -25.109 -6.266 2.629 1 97.69 104 GLU B N 1
ATOM 2563 C CA . GLU B 1 104 ? -24.812 -4.969 2.029 1 97.69 104 GLU B CA 1
ATOM 2564 C C . GLU B 1 104 ? -23.375 -4.93 1.507 1 97.69 104 GLU B C 1
ATOM 2566 O O . GLU B 1 104 ? -23.109 -4.32 0.468 1 97.69 104 GLU B O 1
ATOM 2571 N N . ALA B 1 105 ? -22.484 -5.531 2.281 1 98.12 105 ALA B N 1
ATOM 2572 C CA . ALA B 1 105 ? -21.094 -5.617 1.839 1 98.12 105 ALA B CA 1
ATOM 2573 C C . ALA B 1 105 ? -21 -6.332 0.494 1 98.12 105 ALA B C 1
ATOM 2575 O O . ALA B 1 105 ? -20.312 -5.855 -0.417 1 98.12 105 ALA B O 1
ATOM 2576 N N . LYS B 1 106 ? -21.703 -7.445 0.386 1 98.5 106 LYS B N 1
ATOM 2577 C CA . LYS B 1 106 ? -21.703 -8.195 -0.864 1 98.5 106 LYS B CA 1
ATOM 2578 C C . LYS B 1 106 ? -22.266 -7.363 -2.008 1 98.5 106 LYS B C 1
ATOM 2580 O O . LYS B 1 106 ? -21.75 -7.383 -3.121 1 98.5 106 LYS B O 1
ATOM 2585 N N . SER B 1 107 ? -23.312 -6.656 -1.722 1 97.88 107 SER B N 1
ATOM 2586 C CA . SER B 1 107 ? -23.938 -5.809 -2.73 1 97.88 107 SER B CA 1
ATOM 2587 C C . SER B 1 107 ? -22.984 -4.719 -3.209 1 97.88 107 SER B C 1
ATOM 2589 O O . SER B 1 107 ? -22.938 -4.422 -4.402 1 97.88 107 SER B O 1
ATOM 2591 N N . MET B 1 108 ? -22.297 -4.133 -2.311 1 97.81 108 MET B N 1
ATOM 2592 C CA . MET B 1 108 ? -21.344 -3.092 -2.658 1 97.81 108 MET B CA 1
ATOM 2593 C C . MET B 1 108 ? -20.25 -3.643 -3.572 1 97.81 108 MET B C 1
ATOM 2595 O O . MET B 1 108 ? -19.938 -3.047 -4.605 1 97.81 108 MET B O 1
ATOM 2599 N N . LEU B 1 109 ? -19.688 -4.758 -3.182 1 98.31 109 LEU B N 1
ATOM 2600 C CA . LEU B 1 109 ? -18.609 -5.363 -3.957 1 98.31 109 LEU B CA 1
ATOM 2601 C C . LEU B 1 109 ? -19.094 -5.773 -5.34 1 98.31 109 LEU B C 1
ATOM 2603 O O . LEU B 1 109 ? -18.359 -5.672 -6.324 1 98.31 109 LEU B O 1
ATOM 2607 N N . THR B 1 110 ? -20.328 -6.266 -5.383 1 98.5 110 THR B N 1
ATOM 2608 C CA . THR B 1 110 ? -20.938 -6.621 -6.664 1 98.5 110 THR B CA 1
ATOM 2609 C C . THR B 1 110 ? -21.031 -5.398 -7.574 1 98.5 110 THR B C 1
ATOM 2611 O O . THR B 1 110 ? -20.719 -5.477 -8.766 1 98.5 110 THR B O 1
ATOM 2614 N N . LEU B 1 111 ? -21.438 -4.301 -7.023 1 97.94 111 LEU B N 1
ATOM 2615 C CA . LEU B 1 111 ? -21.594 -3.07 -7.793 1 97.94 111 LEU B CA 1
ATOM 2616 C C . LEU B 1 111 ? -20.234 -2.561 -8.281 1 97.94 111 LEU B C 1
ATOM 2618 O O . LEU B 1 111 ? -20.125 -2.035 -9.391 1 97.94 111 LEU B O 1
ATOM 2622 N N . LEU B 1 112 ? -19.188 -2.719 -7.492 1 98.12 112 LEU B N 1
ATOM 2623 C CA . LEU B 1 112 ? -17.859 -2.191 -7.801 1 98.12 112 LEU B CA 1
ATOM 2624 C C . LEU B 1 112 ? -17.078 -3.16 -8.688 1 98.12 112 LEU B C 1
ATOM 2626 O O . LEU B 1 112 ? -16.031 -2.807 -9.227 1 98.12 112 LEU B O 1
ATOM 2630 N N . SER B 1 113 ? -17.578 -4.352 -8.875 1 98.38 113 SER B N 1
ATOM 2631 C CA . SER B 1 113 ? -16.922 -5.402 -9.648 1 98.38 113 SER B CA 1
ATOM 2632 C C . SER B 1 113 ? -16.641 -4.941 -11.078 1 98.38 113 SER B C 1
ATOM 2634 O O . SER B 1 113 ? -17.547 -4.465 -11.773 1 98.38 113 SER B O 1
ATOM 2636 N N . GLY B 1 114 ? -15.391 -5.078 -11.438 1 98.38 114 GLY B N 1
ATOM 2637 C CA . GLY B 1 114 ? -14.984 -4.75 -12.797 1 98.38 114 GLY B CA 1
ATOM 2638 C C . GLY B 1 114 ? -14.969 -3.26 -13.07 1 98.38 114 GLY B C 1
ATOM 2639 O O . GLY B 1 114 ? -14.914 -2.836 -14.227 1 98.38 114 GLY B O 1
ATOM 2640 N N . LYS B 1 115 ? -15.016 -2.42 -12.023 1 98.44 115 LYS B N 1
ATOM 2641 C CA . LYS B 1 115 ? -15.117 -0.974 -12.195 1 98.44 115 LYS B CA 1
ATOM 2642 C C . LYS B 1 115 ? -13.938 -0.258 -11.539 1 98.44 115 LYS B C 1
ATOM 2644 O O . LYS B 1 115 ? -13.18 -0.867 -10.781 1 98.44 115 LYS B O 1
ATOM 2649 N N . ILE B 1 116 ? -13.727 0.939 -11.961 1 98.69 116 ILE B N 1
ATOM 2650 C CA . ILE B 1 116 ? -12.836 1.866 -11.273 1 98.69 116 ILE B CA 1
ATOM 2651 C C . ILE B 1 116 ? -13.648 2.777 -10.359 1 98.69 116 ILE B C 1
ATOM 2653 O O . ILE B 1 116 ? -14.68 3.314 -10.758 1 98.69 116 ILE B O 1
ATOM 2657 N N . HIS B 1 117 ? -13.297 2.881 -9.133 1 98.75 117 HIS B N 1
ATOM 2658 C CA . HIS B 1 117 ? -13.891 3.816 -8.18 1 98.75 117 HIS B CA 1
ATOM 2659 C C . HIS B 1 117 ? -12.82 4.652 -7.492 1 98.75 117 HIS B C 1
ATOM 2661 O O . HIS B 1 117 ? -11.633 4.387 -7.637 1 98.75 117 HIS B O 1
ATOM 2667 N N . THR B 1 118 ? -13.242 5.664 -6.773 1 98.69 118 THR B N 1
ATOM 2668 C CA . THR B 1 118 ? -12.305 6.613 -6.188 1 98.69 118 THR B CA 1
ATOM 2669 C C . THR B 1 118 ? -12.391 6.586 -4.664 1 98.69 118 THR B C 1
ATOM 2671 O O . THR B 1 118 ? -13.484 6.539 -4.098 1 98.69 118 THR B O 1
ATOM 2674 N N . VAL B 1 119 ? -11.297 6.469 -4.039 1 98.56 119 VAL B N 1
ATOM 2675 C CA . VAL B 1 119 ? -11.234 6.676 -2.596 1 98.56 119 VAL B CA 1
ATOM 2676 C C . VAL B 1 119 ? -10.742 8.094 -2.299 1 98.56 119 VAL B C 1
ATOM 2678 O O . VAL B 1 119 ? -9.711 8.516 -2.814 1 98.56 119 VAL B O 1
ATOM 2681 N N . CYS B 1 120 ? -11.477 8.789 -1.541 1 98.12 120 CYS B N 1
ATOM 2682 C CA . CYS B 1 120 ? -11.148 10.141 -1.096 1 98.12 120 CYS B CA 1
ATOM 2683 C C . CYS B 1 120 ? -10.906 10.18 0.409 1 98.12 120 CYS B C 1
ATOM 2685 O O . CYS B 1 120 ? -11.773 9.766 1.188 1 98.12 120 CYS B O 1
ATOM 2687 N N . THR B 1 121 ? -9.781 10.594 0.769 1 98.12 121 THR B N 1
ATOM 2688 C CA . THR B 1 121 ? -9.547 10.906 2.174 1 98.12 121 THR B CA 1
ATOM 2689 C C . THR B 1 121 ? -9.266 12.391 2.361 1 98.12 121 THR B C 1
ATOM 2691 O O . THR B 1 121 ? -8.367 12.945 1.722 1 98.12 121 THR B O 1
ATOM 2694 N N . ALA B 1 122 ? -10.062 13 3.178 1 98.31 122 ALA B N 1
ATOM 2695 C CA . ALA B 1 122 ? -9.891 14.406 3.531 1 98.31 122 ALA B CA 1
ATOM 2696 C C . ALA B 1 122 ? -9.148 14.547 4.855 1 98.31 122 ALA B C 1
ATOM 2698 O O . ALA B 1 122 ? -9.297 13.711 5.754 1 98.31 122 ALA B O 1
ATOM 2699 N N . VAL B 1 123 ? -8.336 15.602 4.961 1 98.81 123 VAL B N 1
ATOM 2700 C CA . VAL B 1 123 ? -7.594 15.914 6.18 1 98.81 123 VAL B CA 1
ATOM 2701 C C . VAL B 1 123 ? -7.754 17.391 6.516 1 98.81 123 VAL B C 1
ATOM 2703 O O . VAL B 1 123 ? -7.699 18.25 5.629 1 98.81 123 VAL B O 1
ATOM 2706 N N . HIS B 1 124 ? -8.062 17.641 7.699 1 98.75 124 HIS B N 1
ATOM 2707 C CA . HIS B 1 124 ? -8.109 18.984 8.25 1 98.75 124 HIS B CA 1
ATOM 2708 C C . HIS B 1 124 ? -7.145 19.141 9.414 1 98.75 124 HIS B C 1
ATOM 2710 O O . HIS B 1 124 ? -7.152 18.344 10.344 1 98.75 124 HIS B O 1
ATOM 2716 N N . ILE B 1 125 ? -6.289 20.156 9.328 1 98.88 125 ILE B N 1
ATOM 2717 C CA . ILE B 1 125 ? -5.277 20.391 10.359 1 98.88 125 ILE B CA 1
ATOM 2718 C C . ILE B 1 125 ? -5.492 21.766 10.984 1 98.88 125 ILE B C 1
ATOM 2720 O O . ILE B 1 125 ? -5.484 22.781 10.289 1 98.88 125 ILE B O 1
ATOM 2724 N N . GLU B 1 126 ? -5.715 21.781 12.25 1 98.62 126 GLU B N 1
ATOM 2725 C CA . GLU B 1 126 ? -5.715 23.016 13.023 1 98.62 126 GLU B CA 1
ATOM 2726 C C . GLU B 1 126 ? -4.387 23.219 13.75 1 98.62 126 GLU B C 1
ATOM 2728 O O . GLU B 1 126 ? -3.777 22.25 14.211 1 98.62 126 GLU B O 1
ATOM 2733 N N . PHE B 1 127 ? -3.99 24.469 13.812 1 98.62 127 PHE B N 1
ATOM 2734 C CA . PHE B 1 127 ? -2.76 24.719 14.555 1 98.62 127 PHE B CA 1
ATOM 2735 C C . PHE B 1 127 ? -2.893 25.969 15.422 1 98.62 127 PHE B C 1
ATOM 2737 O O . PHE B 1 127 ? -3.693 26.844 15.125 1 98.62 127 PHE B O 1
ATOM 2744 N N . PHE B 1 128 ? -2.17 25.969 16.5 1 98.12 128 PHE B N 1
ATOM 2745 C CA . PHE B 1 128 ? -2.084 27.094 17.438 1 98.12 128 PHE B CA 1
ATOM 2746 C C . PHE B 1 128 ? -0.681 27.203 18.016 1 98.12 128 PHE B C 1
ATOM 2748 O O . PHE B 1 128 ? -0.143 26.219 18.547 1 98.12 128 PHE B O 1
ATOM 2755 N N . ASN B 1 129 ? -0.088 28.312 17.844 1 97.56 129 ASN B N 1
ATOM 2756 C CA . ASN B 1 129 ? 1.194 28.625 18.453 1 97.56 129 ASN B CA 1
ATOM 2757 C C . ASN B 1 129 ? 1.029 29.594 19.625 1 97.56 129 ASN B C 1
ATOM 2759 O O . ASN B 1 129 ? 0.802 30.797 19.422 1 97.56 129 ASN B O 1
ATOM 2763 N N . GLU B 1 130 ? 1.213 29.125 20.797 1 93.5 130 GLU B N 1
ATOM 2764 C CA . GLU B 1 130 ? 0.996 29.906 22 1 93.5 130 GLU B CA 1
ATOM 2765 C C . GLU B 1 130 ? 1.998 31.062 22.094 1 93.5 130 GLU B C 1
ATOM 2767 O O . GLU B 1 130 ? 1.687 32.125 22.641 1 93.5 130 GLU B O 1
ATOM 2772 N N . ASN B 1 131 ? 3.209 30.828 21.625 1 94 131 ASN B N 1
ATOM 2773 C CA . ASN B 1 131 ? 4.258 31.844 21.719 1 94 131 ASN B CA 1
ATOM 2774 C C . ASN B 1 131 ? 3.941 33.062 20.875 1 94 131 ASN B C 1
ATOM 2776 O O . ASN B 1 131 ? 4.223 34.188 21.281 1 94 131 ASN B O 1
ATOM 2780 N N . THR B 1 132 ? 3.361 32.875 19.781 1 94.31 132 THR B N 1
ATOM 2781 C CA . THR B 1 132 ? 3.09 34 18.875 1 94.31 132 THR B CA 1
ATOM 2782 C C . THR B 1 132 ? 1.597 34.312 18.828 1 94.31 132 THR B C 1
ATOM 2784 O O . THR B 1 132 ? 1.182 35.281 18.219 1 94.31 132 THR B O 1
ATOM 2787 N N . ASN B 1 133 ? 0.818 33.5 19.391 1 93.25 133 ASN B N 1
ATOM 2788 C CA . ASN B 1 133 ? -0.638 33.594 19.391 1 93.25 133 ASN B CA 1
ATOM 2789 C C . ASN B 1 133 ? -1.194 33.469 17.969 1 93.25 133 ASN B C 1
ATOM 2791 O O . ASN B 1 133 ? -2.221 34.062 17.641 1 93.25 133 ASN B O 1
ATOM 2795 N N . SER B 1 134 ? -0.43 32.75 17.172 1 94.25 134 SER B N 1
ATOM 2796 C CA . SER B 1 134 ? -0.868 32.469 15.812 1 94.25 134 SER B CA 1
ATOM 2797 C C . SER B 1 134 ? -1.725 31.219 15.758 1 94.25 134 SER B C 1
ATOM 2799 O O . SER B 1 134 ? -1.429 30.234 16.438 1 94.25 134 SER B O 1
ATOM 2801 N N . LYS B 1 135 ? -2.82 31.312 15 1 97.12 135 LYS B N 1
ATOM 2802 C CA . LYS B 1 135 ? -3.674 30.141 14.812 1 97.12 135 LYS B CA 1
ATOM 2803 C C . LYS B 1 135 ? -4.195 30.078 13.383 1 97.12 135 LYS B C 1
ATOM 2805 O O . LYS B 1 135 ? -4.199 31.078 12.664 1 97.12 135 LYS B O 1
ATOM 2810 N N . GLY B 1 136 ? -4.566 28.969 12.977 1 98 136 GLY B N 1
ATOM 2811 C CA . GLY B 1 136 ? -5.098 28.766 11.633 1 98 136 GLY B CA 1
ATOM 2812 C C . GLY B 1 136 ? -5.402 27.297 11.328 1 98 136 GLY B C 1
ATOM 2813 O O . GLY B 1 136 ? -5.5 26.484 12.242 1 98 136 GLY B O 1
ATOM 2814 N N . SER B 1 137 ? -5.715 27.047 10.109 1 98.44 137 SER B N 1
ATOM 2815 C CA . SER B 1 137 ? -6.039 25.688 9.688 1 98.44 137 SER B CA 1
ATOM 2816 C C . SER B 1 137 ? -5.695 25.469 8.219 1 98.44 137 SER B C 1
ATOM 2818 O O . SER B 1 137 ? -5.461 26.422 7.48 1 98.44 137 SER B O 1
ATOM 2820 N N . SER B 1 138 ? -5.543 24.281 7.859 1 98.06 138 SER B N 1
ATOM 2821 C CA . SER B 1 138 ? -5.344 23.828 6.484 1 98.06 138 SER B CA 1
ATOM 2822 C C . SER B 1 138 ? -6.164 22.578 6.195 1 98.06 138 SER B C 1
ATOM 2824 O O . SER B 1 138 ? -6.273 21.688 7.047 1 98.06 138 SER B O 1
ATOM 2826 N N . SER B 1 139 ? -6.836 22.578 5.012 1 98.56 139 SER B N 1
ATOM 2827 C CA . SER B 1 139 ? -7.613 21.406 4.602 1 98.56 139 SER B CA 1
ATOM 2828 C C . SER B 1 139 ? -7.227 20.953 3.199 1 98.56 139 SER B C 1
ATOM 2830 O O . SER B 1 139 ? -6.906 21.781 2.34 1 98.56 139 SER B O 1
ATOM 2832 N N . PHE B 1 140 ? -7.262 19.688 2.998 1 98.69 140 PHE B N 1
ATOM 2833 C CA . PHE B 1 140 ? -7.051 19.109 1.677 1 98.69 140 PHE B CA 1
ATOM 2834 C C . PHE B 1 140 ? -7.672 17.719 1.589 1 98.69 140 PHE B C 1
ATOM 2836 O O . PHE B 1 140 ? -8.055 17.141 2.607 1 98.69 140 PHE B O 1
ATOM 2843 N N . TYR B 1 141 ? -7.922 17.266 0.449 1 98.56 141 TYR B N 1
ATOM 2844 C CA . TYR B 1 141 ? -8.273 15.867 0.242 1 98.56 141 TYR B CA 1
ATOM 2845 C C . TYR B 1 141 ? -7.414 15.25 -0.856 1 98.56 141 TYR B C 1
ATOM 2847 O O . TYR B 1 141 ? -6.871 15.961 -1.704 1 98.56 141 TYR B O 1
ATOM 2855 N N . THR B 1 142 ? -7.176 13.984 -0.798 1 98.81 142 THR B N 1
ATOM 2856 C CA . THR B 1 142 ? -6.422 13.203 -1.768 1 98.81 142 THR B CA 1
ATOM 2857 C C . THR B 1 142 ? -7.309 12.148 -2.424 1 98.81 142 THR B C 1
ATOM 2859 O O . THR B 1 142 ? -8.117 11.508 -1.751 1 98.81 142 THR B O 1
ATOM 2862 N N . LEU B 1 143 ? -7.188 12.047 -3.725 1 98.75 143 LEU B N 1
ATOM 2863 C CA . LEU B 1 143 ? -7.969 11.086 -4.492 1 98.75 143 LEU B CA 1
ATOM 2864 C C . LEU B 1 143 ? -7.078 9.961 -5.016 1 98.75 143 LEU B C 1
ATOM 2866 O O . LEU B 1 143 ? -5.957 10.203 -5.461 1 98.75 143 LEU B O 1
ATOM 2870 N N . THR B 1 144 ? -7.504 8.75 -4.887 1 98.81 144 THR B N 1
ATOM 2871 C CA . THR B 1 144 ? -6.871 7.582 -5.488 1 98.81 144 THR B CA 1
ATOM 2872 C C . THR B 1 144 ? -7.898 6.719 -6.215 1 98.81 144 THR B C 1
ATOM 2874 O O . THR B 1 144 ? -8.945 6.395 -5.652 1 98.81 144 THR B O 1
ATOM 2877 N N . ASN B 1 145 ? -7.648 6.391 -7.445 1 98.88 145 ASN B N 1
ATOM 2878 C CA . ASN B 1 145 ? -8.5 5.469 -8.188 1 98.88 145 ASN B CA 1
ATOM 2879 C C . ASN B 1 145 ? -8.094 4.016 -7.953 1 98.88 145 ASN B C 1
ATOM 2881 O O . ASN B 1 145 ? -6.906 3.688 -7.961 1 98.88 145 ASN B O 1
ATOM 2885 N N . VAL B 1 146 ? -9.055 3.186 -7.707 1 98.81 146 VAL B N 1
ATOM 2886 C CA . VAL B 1 146 ? -8.867 1.756 -7.488 1 98.81 146 VAL B CA 1
ATOM 2887 C C . VAL B 1 146 ? -9.602 0.964 -8.57 1 98.81 146 VAL B C 1
ATOM 2889 O O . VAL B 1 146 ? -10.781 1.196 -8.82 1 98.81 146 VAL B O 1
ATOM 2892 N N . GLU B 1 147 ? -8.93 0.09 -9.172 1 98.88 147 GLU B N 1
ATOM 2893 C CA . GLU B 1 147 ? -9.508 -0.726 -10.234 1 98.88 147 GLU B CA 1
ATOM 2894 C C . GLU B 1 147 ? -9.711 -2.168 -9.773 1 98.88 147 GLU B C 1
ATOM 2896 O O . GLU B 1 147 ? -8.742 -2.879 -9.5 1 98.88 147 GLU B O 1
ATOM 2901 N N . PHE B 1 148 ? -10.961 -2.572 -9.727 1 98.62 148 PHE B N 1
ATOM 2902 C CA . PHE B 1 148 ? -11.281 -3.957 -9.406 1 98.62 148 PHE B CA 1
ATOM 2903 C C . PHE B 1 148 ? -11.258 -4.828 -10.648 1 98.62 148 PHE B C 1
ATOM 2905 O O . PHE B 1 148 ? -11.633 -4.379 -11.734 1 98.62 148 PHE B O 1
ATOM 2912 N N . ASP B 1 149 ? -10.828 -6.035 -10.477 1 98.31 149 ASP B N 1
ATOM 2913 C CA . ASP B 1 149 ? -11.109 -7.062 -11.477 1 98.31 149 ASP B CA 1
ATOM 2914 C C . ASP B 1 149 ? -12.57 -7.496 -11.422 1 98.31 149 ASP B C 1
ATOM 2916 O O . ASP B 1 149 ? -13.32 -7.051 -10.547 1 98.31 149 ASP B O 1
ATOM 2920 N N . GLN B 1 150 ? -13.008 -8.281 -12.445 1 98.19 150 GLN B N 1
ATOM 2921 C CA . GLN B 1 150 ? -14.336 -8.883 -12.375 1 98.19 150 GLN B CA 1
ATOM 2922 C C . GLN B 1 150 ? -14.43 -9.883 -11.227 1 98.19 150 GLN B C 1
ATOM 2924 O O . GLN B 1 150 ? -13.633 -10.828 -11.156 1 98.19 150 GLN B O 1
ATOM 2929 N N . LEU B 1 151 ? -15.336 -9.625 -10.32 1 97.81 151 LEU B N 1
ATOM 2930 C CA . LEU B 1 151 ? -15.5 -10.484 -9.148 1 97.81 151 LEU B CA 1
ATOM 2931 C C . LEU B 1 151 ? -16.688 -11.43 -9.328 1 97.81 151 LEU B C 1
ATOM 2933 O O . LEU B 1 151 ? -17.797 -10.984 -9.602 1 97.81 151 LEU B O 1
ATOM 2937 N N . SER B 1 152 ? -16.469 -12.703 -9.172 1 97.12 152 SER B N 1
ATOM 2938 C CA . SER B 1 152 ? -17.562 -13.656 -9.195 1 97.12 152 SER B CA 1
ATOM 2939 C C . SER B 1 152 ? -18.328 -13.648 -7.871 1 97.12 152 SER B C 1
ATOM 2941 O O . SER B 1 152 ? -17.797 -13.25 -6.84 1 97.12 152 SER B O 1
ATOM 2943 N N . PRO B 1 153 ? -19.594 -14.094 -7.895 1 97.56 153 PRO B N 1
ATOM 2944 C CA . PRO B 1 153 ? -20.344 -14.219 -6.641 1 97.56 153 PRO B CA 1
ATOM 2945 C C . PRO B 1 153 ? -19.641 -15.109 -5.617 1 97.56 153 PRO B C 1
ATOM 2947 O O . PRO B 1 153 ? -19.672 -14.836 -4.418 1 97.56 153 PRO B O 1
ATOM 2950 N N . GLU B 1 154 ? -19 -16.172 -6.07 1 96.94 154 GLU B N 1
ATOM 2951 C CA . GLU B 1 154 ? -18.297 -17.078 -5.18 1 96.94 154 GLU B CA 1
ATOM 2952 C C . GLU B 1 154 ? -17.141 -16.375 -4.469 1 96.94 154 GLU B C 1
ATOM 2954 O O . GLU B 1 154 ? -16.953 -16.562 -3.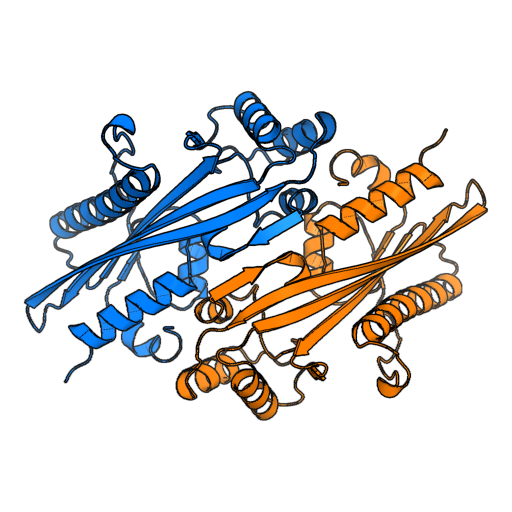266 1 96.94 154 GLU B O 1
ATOM 2959 N N . LEU B 1 155 ? -16.438 -15.617 -5.219 1 96.62 155 LEU B N 1
ATOM 2960 C CA . LEU B 1 155 ? -15.328 -14.867 -4.648 1 96.62 155 LEU B CA 1
ATOM 2961 C C . LEU B 1 155 ? -15.82 -13.844 -3.633 1 96.62 155 LEU B C 1
ATOM 2963 O O . LEU B 1 155 ? -15.273 -13.742 -2.533 1 96.62 155 LEU B O 1
ATOM 2967 N N . ILE B 1 156 ? -16.844 -13.078 -4.008 1 98 156 ILE B N 1
ATOM 2968 C CA . ILE B 1 156 ? -17.406 -12.055 -3.133 1 98 156 ILE B CA 1
ATOM 2969 C C . ILE B 1 156 ? -17.906 -12.703 -1.841 1 98 156 ILE B C 1
ATOM 2971 O O . ILE B 1 156 ? -17.609 -12.219 -0.746 1 98 156 ILE B O 1
ATOM 2975 N N . ASN B 1 157 ? -18.625 -13.805 -1.981 1 97.69 157 ASN B N 1
ATOM 2976 C CA . ASN B 1 157 ? -19.141 -14.516 -0.813 1 97.69 157 ASN B CA 1
ATOM 2977 C C . ASN B 1 157 ? -18 -14.977 0.104 1 97.69 157 ASN B C 1
ATOM 2979 O O . ASN B 1 157 ? -18.078 -14.805 1.321 1 97.69 157 ASN B O 1
ATOM 2983 N N . TYR B 1 158 ? -17.016 -15.523 -0.475 1 96.62 158 TYR B N 1
ATOM 2984 C CA . TYR B 1 158 ? -15.898 -15.992 0.332 1 96.62 158 TYR B CA 1
ATOM 2985 C C . TYR B 1 158 ? -15.25 -14.836 1.085 1 96.62 158 TYR B C 1
ATOM 2987 O O . TYR B 1 158 ? -15.016 -14.93 2.293 1 96.62 158 TYR B O 1
ATOM 2995 N N . TYR B 1 159 ? -14.93 -13.789 0.356 1 97.44 159 TYR B N 1
ATOM 2996 C CA . TYR B 1 159 ? -14.242 -12.641 0.944 1 97.44 159 TYR B CA 1
ATOM 2997 C C . TYR B 1 159 ? -15.047 -12.055 2.094 1 97.44 159 TYR B C 1
ATOM 2999 O O . TYR B 1 159 ? -14.523 -11.859 3.195 1 97.44 159 TYR B O 1
ATOM 3007 N N . VAL B 1 160 ? -16.312 -11.781 1.848 1 97.94 160 VAL B N 1
ATOM 3008 C CA . VAL B 1 160 ? -17.156 -11.109 2.828 1 97.94 160 VAL B CA 1
ATOM 3009 C C . VAL B 1 160 ? -17.375 -12.023 4.031 1 97.94 160 VAL B C 1
ATOM 3011 O O . VAL B 1 160 ? -17.297 -11.578 5.18 1 97.94 160 VAL B O 1
ATOM 3014 N N . ASP B 1 161 ? -17.547 -13.297 3.805 1 96.81 161 ASP B N 1
ATOM 3015 C CA . ASP B 1 161 ? -17.859 -14.234 4.879 1 96.81 161 ASP B CA 1
ATOM 3016 C C . ASP B 1 161 ? -16.625 -14.492 5.754 1 96.81 161 ASP B C 1
ATOM 3018 O O . ASP B 1 161 ? -16.766 -14.727 6.961 1 96.81 161 ASP B O 1
ATOM 3022 N N . ASN B 1 162 ? -15.508 -14.422 5.207 1 95.31 162 ASN B N 1
ATOM 3023 C CA . ASN B 1 162 ? -14.312 -14.805 5.949 1 95.31 162 ASN B CA 1
ATOM 3024 C C . ASN B 1 162 ? -13.594 -13.586 6.527 1 95.31 162 ASN B C 1
ATOM 3026 O O . ASN B 1 162 ? -12.945 -13.68 7.57 1 95.31 162 ASN B O 1
ATOM 3030 N N . PHE B 1 163 ? -13.75 -12.469 5.871 1 94.5 163 PHE B N 1
ATOM 3031 C CA . PHE B 1 163 ? -12.961 -11.328 6.309 1 94.5 163 PHE B CA 1
ATOM 3032 C C . PHE B 1 163 ? -13.859 -10.219 6.848 1 94.5 163 PHE B C 1
ATOM 3034 O O . PHE B 1 163 ? -13.375 -9.273 7.48 1 94.5 163 PHE B O 1
ATOM 3041 N N . LYS B 1 164 ? -15.141 -10.242 6.672 1 93.06 164 LYS B N 1
ATOM 3042 C CA . LYS B 1 164 ? -16.172 -9.422 7.297 1 93.06 164 LYS B CA 1
ATOM 3043 C C . LYS B 1 164 ? -15.797 -7.949 7.293 1 93.06 164 LYS B C 1
ATOM 3045 O O . LYS B 1 164 ? -15.68 -7.328 8.352 1 93.06 164 LYS B O 1
ATOM 3050 N N . PRO B 1 165 ? -15.602 -7.359 6.078 1 93.81 165 PRO B N 1
ATOM 3051 C CA . PRO B 1 165 ? -15.148 -5.973 5.949 1 93.81 165 PRO B CA 1
ATOM 3052 C C . PRO B 1 165 ? -16.219 -4.961 6.332 1 93.81 165 PRO B C 1
ATOM 3054 O O . PRO B 1 165 ? -16.484 -4.012 5.586 1 93.81 165 PRO B O 1
ATOM 3057 N N . LEU B 1 166 ? -16.766 -5.023 7.57 1 93.75 166 LEU B N 1
ATOM 3058 C CA . LEU B 1 166 ? -17.906 -4.211 7.992 1 93.75 166 LEU B CA 1
ATOM 3059 C C . LEU B 1 166 ? -17.453 -2.838 8.477 1 93.75 166 LEU B C 1
ATOM 3061 O O . LEU B 1 166 ? -18.234 -1.898 8.539 1 93.75 166 LEU B O 1
ATOM 3065 N N . ASP B 1 167 ? -16.219 -2.697 8.797 1 89.94 167 ASP B N 1
ATOM 3066 C CA . ASP B 1 167 ? -15.688 -1.433 9.289 1 89.94 167 ASP B CA 1
ATOM 3067 C C . ASP B 1 167 ? -14.977 -0.662 8.18 1 89.94 167 ASP B C 1
ATOM 3069 O O . ASP B 1 167 ? -14.227 0.276 8.453 1 89.94 167 ASP B O 1
ATOM 3073 N N . LYS B 1 168 ? -15.219 -1.044 6.902 1 91.25 168 LYS B N 1
ATOM 3074 C CA . LYS B 1 168 ? -14.516 -0.445 5.773 1 91.25 168 LYS B CA 1
ATOM 3075 C C . LYS B 1 168 ? -15.492 0.15 4.766 1 91.25 168 LYS B C 1
ATOM 3077 O O . LYS B 1 168 ? -16.391 -0.542 4.285 1 91.25 168 LYS B O 1
ATOM 3082 N N . ALA B 1 169 ? -15.211 1.398 4.477 1 91.81 169 ALA B N 1
ATOM 3083 C CA . ALA B 1 169 ? -15.977 2.006 3.387 1 91.81 169 ALA B CA 1
ATOM 3084 C C . ALA B 1 169 ? -15.766 1.248 2.08 1 91.81 169 ALA B C 1
ATOM 3086 O O . ALA B 1 169 ? -14.641 0.841 1.764 1 91.81 169 ALA B O 1
ATOM 3087 N N . GLY B 1 170 ? -16.828 0.944 1.341 1 94.62 170 GLY B N 1
ATOM 3088 C CA . GLY B 1 170 ? -16.734 0.229 0.078 1 94.62 170 GLY B CA 1
ATOM 3089 C C . GLY B 1 170 ? -16.609 -1.272 0.251 1 94.62 170 GLY B C 1
ATOM 3090 O O . GLY B 1 170 ? -16.531 -2.012 -0.732 1 94.62 170 GLY B O 1
ATOM 3091 N N . SER B 1 171 ? -16.469 -1.759 1.507 1 96.5 171 SER B N 1
ATOM 3092 C CA . SER B 1 171 ? -16.5 -3.176 1.856 1 96.5 171 SER B CA 1
ATOM 3093 C C . SER B 1 171 ? -15.195 -3.867 1.45 1 96.5 171 SER B C 1
ATOM 3095 O O . SER B 1 171 ? -15.211 -5.027 1.035 1 96.5 171 SER B O 1
ATOM 3097 N N . TYR B 1 172 ? -14.117 -3.189 1.532 1 96.94 172 TYR B N 1
ATOM 3098 C CA . TYR B 1 172 ? -12.828 -3.83 1.312 1 96.94 172 TYR B CA 1
ATOM 3099 C C . TYR B 1 172 ? -11.711 -3.061 2.01 1 96.94 172 TYR B C 1
ATOM 3101 O O . TYR B 1 172 ? -11.844 -1.864 2.279 1 96.94 172 TYR B O 1
ATOM 3109 N N . GLY B 1 173 ? -10.672 -3.713 2.42 1 95.06 173 GLY B N 1
ATOM 3110 C CA . GLY B 1 173 ? -9.422 -3.133 2.885 1 95.06 173 GLY B CA 1
ATOM 3111 C C . GLY B 1 173 ? -8.234 -3.5 2.014 1 95.06 173 GLY B C 1
ATOM 3112 O O . GLY B 1 173 ? -7.781 -4.648 2.02 1 95.06 173 GLY B O 1
ATOM 3113 N N . ILE B 1 174 ? -7.73 -2.504 1.29 1 95.31 174 ILE B N 1
ATOM 3114 C CA . ILE B 1 174 ? -6.664 -2.771 0.332 1 95.31 174 ILE B CA 1
ATOM 3115 C C . ILE B 1 174 ? -5.418 -3.26 1.069 1 95.31 174 ILE B C 1
ATOM 3117 O O . ILE B 1 174 ? -4.555 -3.914 0.478 1 95.31 174 ILE B O 1
ATOM 3121 N N . GLN B 1 175 ? -5.293 -2.891 2.336 1 92.19 175 GLN B N 1
ATOM 3122 C CA . GLN B 1 175 ? -4.141 -3.309 3.125 1 92.19 175 GLN B CA 1
ATOM 3123 C C . GLN B 1 175 ? -4.23 -4.785 3.494 1 92.19 175 GLN B C 1
ATOM 3125 O O . GLN B 1 175 ? -3.258 -5.375 3.971 1 92.19 175 GLN B O 1
ATOM 3130 N N . GLN B 1 176 ? -5.418 -5.328 3.4 1 92.5 176 GLN B N 1
ATOM 3131 C CA . GLN B 1 176 ? -5.594 -6.766 3.578 1 92.5 176 GLN B CA 1
ATOM 3132 C C . GLN B 1 176 ? -5.277 -7.52 2.289 1 92.5 176 GLN B C 1
ATOM 3134 O O . GLN B 1 176 ? -5.914 -7.297 1.259 1 92.5 176 GLN B O 1
ATOM 3139 N N . THR B 1 177 ? -4.434 -8.492 2.406 1 94.5 177 THR B N 1
ATOM 3140 C CA . THR B 1 177 ? -3.883 -9.164 1.233 1 94.5 177 THR B CA 1
ATOM 3141 C C . THR B 1 177 ? -4.992 -9.836 0.424 1 94.5 177 THR B C 1
ATOM 3143 O O . THR B 1 177 ? -4.965 -9.812 -0.809 1 94.5 177 THR B O 1
ATOM 3146 N N . PRO B 1 178 ? -6 -10.359 1.055 1 96.25 178 PRO B N 1
ATOM 3147 C CA . PRO B 1 178 ? -7.062 -10.977 0.26 1 96.25 178 PRO B CA 1
ATOM 3148 C C . PRO B 1 178 ? -7.746 -9.984 -0.68 1 96.25 178 PRO B C 1
ATOM 3150 O O . PRO B 1 178 ? -8.117 -10.352 -1.801 1 96.25 178 PRO B O 1
ATOM 3153 N N . ALA B 1 179 ? -7.891 -8.742 -0.229 1 96.75 179 ALA B N 1
ATOM 3154 C CA . ALA B 1 179 ? -8.484 -7.742 -1.112 1 96.75 179 ALA B CA 1
ATOM 3155 C C . ALA B 1 179 ? -7.578 -7.465 -2.309 1 96.75 179 ALA B C 1
ATOM 3157 O O . ALA B 1 179 ? -8.062 -7.238 -3.42 1 96.75 179 ALA B O 1
ATOM 3158 N N . ALA B 1 180 ? -6.266 -7.535 -2.121 1 96.5 180 ALA B N 1
ATOM 3159 C CA . ALA B 1 180 ? -5.277 -7.301 -3.172 1 96.5 180 ALA B CA 1
ATOM 3160 C C . ALA B 1 180 ? -5.441 -8.297 -4.312 1 96.5 180 ALA B C 1
ATOM 3162 O O . ALA B 1 180 ? -5.062 -8.016 -5.453 1 96.5 180 ALA B O 1
ATOM 3163 N N . SER B 1 181 ? -6.004 -9.438 -4.031 1 97.25 181 SER B N 1
ATOM 3164 C CA . SER B 1 181 ? -6.148 -10.477 -5.043 1 97.25 181 SER B CA 1
ATOM 3165 C C . SER B 1 181 ? -7.129 -10.055 -6.133 1 97.25 181 SER B C 1
ATOM 3167 O O . SER B 1 181 ? -7.109 -10.602 -7.238 1 97.25 181 SER B O 1
ATOM 3169 N N . PHE B 1 182 ? -8.016 -9.102 -5.812 1 97.94 182 PHE B N 1
ATOM 3170 C CA . PHE B 1 182 ? -8.984 -8.727 -6.836 1 97.94 182 PHE B CA 1
ATOM 3171 C C . PHE B 1 182 ? -8.859 -7.246 -7.18 1 97.94 182 PHE B C 1
ATOM 3173 O O . PHE B 1 182 ? -9.695 -6.699 -7.902 1 97.94 182 PHE B O 1
ATOM 3180 N N . ILE B 1 183 ? -7.891 -6.57 -6.684 1 98.38 183 ILE B N 1
ATOM 3181 C CA . ILE B 1 183 ? -7.555 -5.203 -7.074 1 98.38 183 ILE B CA 1
ATOM 3182 C C . ILE B 1 183 ? -6.449 -5.223 -8.125 1 98.38 183 ILE B C 1
ATOM 3184 O O . ILE B 1 183 ? -5.32 -5.625 -7.844 1 98.38 183 ILE B O 1
ATOM 3188 N N . LYS B 1 184 ? -6.73 -4.742 -9.297 1 98.06 184 LYS B N 1
ATOM 3189 C CA . LYS B 1 184 ? -5.801 -4.77 -10.422 1 98.06 184 LYS B CA 1
ATOM 3190 C C . LYS B 1 184 ? -4.711 -3.713 -10.266 1 98.06 184 LYS B C 1
ATOM 3192 O O . LYS B 1 184 ? -3.539 -3.979 -10.531 1 98.06 184 LYS B O 1
ATOM 3197 N N . SER B 1 185 ? -5.137 -2.592 -9.859 1 98.5 185 SER B N 1
ATOM 3198 C CA . SER B 1 185 ? -4.207 -1.472 -9.773 1 98.5 185 SER B CA 1
ATOM 3199 C C . SER B 1 185 ? -4.812 -0.3 -9.016 1 98.5 185 SER B C 1
ATOM 3201 O O . SER B 1 185 ? -6.023 -0.253 -8.797 1 98.5 185 SER B O 1
ATOM 3203 N N . ILE B 1 186 ? -3.953 0.535 -8.586 1 98.81 186 ILE B N 1
ATOM 3204 C CA . ILE B 1 186 ? -4.391 1.844 -8.109 1 98.81 186 ILE B CA 1
ATOM 3205 C C . ILE B 1 186 ? -3.633 2.939 -8.859 1 98.81 186 ILE B C 1
ATOM 3207 O O . ILE B 1 186 ? -2.557 2.695 -9.406 1 98.81 186 ILE B O 1
ATOM 3211 N N . ASN B 1 187 ? -4.195 4.051 -9 1 98.88 187 ASN B N 1
ATOM 3212 C CA . ASN B 1 187 ? -3.574 5.285 -9.461 1 98.88 187 ASN B CA 1
ATOM 3213 C C . ASN B 1 187 ? -3.705 6.398 -8.43 1 98.88 187 ASN B C 1
ATOM 3215 O O . ASN B 1 187 ? -4.777 6.98 -8.266 1 98.88 187 ASN B O 1
ATOM 3219 N N . GLY B 1 188 ? -2.67 6.691 -7.711 1 98.75 188 GLY B N 1
ATOM 3220 C CA . GLY B 1 188 ? -2.639 7.637 -6.605 1 98.75 188 GLY B CA 1
ATOM 3221 C C . GLY B 1 188 ? -1.84 7.137 -5.414 1 98.75 188 GLY B C 1
ATOM 3222 O O . GLY B 1 188 ? -0.771 6.543 -5.582 1 98.75 188 GLY B O 1
ATOM 3223 N N . ASP B 1 189 ? -2.33 7.434 -4.246 1 98.56 189 ASP B N 1
ATOM 3224 C CA . ASP B 1 189 ? -1.628 7.172 -2.994 1 98.56 189 ASP B CA 1
ATOM 3225 C C . ASP B 1 189 ? -2.25 5.988 -2.254 1 98.56 189 ASP B C 1
ATOM 3227 O O . ASP B 1 189 ? -3.395 6.062 -1.804 1 98.56 189 ASP B O 1
ATOM 3231 N N . PHE B 1 190 ? -1.482 4.891 -2.088 1 98.38 190 PHE B N 1
ATOM 3232 C CA . PHE B 1 190 ? -1.934 3.697 -1.381 1 98.38 190 PHE B CA 1
ATOM 3233 C C . PHE B 1 190 ? -2.4 4.047 0.027 1 98.38 190 PHE B C 1
ATOM 3235 O O . PHE B 1 190 ? -3.426 3.543 0.49 1 98.38 190 PHE B O 1
ATOM 3242 N N . TYR B 1 191 ? -1.695 4.906 0.726 1 98 191 TYR B N 1
ATOM 3243 C CA . TYR B 1 191 ? -2 5.234 2.113 1 98 191 TYR B CA 1
ATOM 3244 C C . TYR B 1 191 ? -3.25 6.102 2.207 1 98 191 TYR B C 1
ATOM 3246 O O . TYR B 1 191 ? -3.945 6.09 3.227 1 98 191 TYR B O 1
ATOM 3254 N N . ASN B 1 192 ? -3.52 6.809 1.133 1 98.19 192 ASN B N 1
ATOM 3255 C CA . ASN B 1 192 ? -4.82 7.469 1.043 1 98.19 192 ASN B CA 1
ATOM 3256 C C . ASN B 1 192 ? -5.961 6.457 1.087 1 98.19 192 ASN B C 1
ATOM 3258 O O . ASN B 1 192 ? -6.953 6.668 1.787 1 98.19 192 ASN B O 1
ATOM 3262 N N . VAL B 1 193 ? -5.801 5.375 0.358 1 97.88 193 VAL B N 1
ATOM 3263 C CA . VAL B 1 193 ? -6.84 4.355 0.273 1 97.88 193 VAL B CA 1
ATOM 3264 C C . VAL B 1 193 ? -7.055 3.721 1.645 1 97.88 193 VAL B C 1
ATOM 3266 O O . VAL B 1 193 ? -8.18 3.352 1.994 1 97.88 193 VAL B O 1
ATOM 3269 N N . THR B 1 194 ? -6.004 3.67 2.418 1 95.62 194 THR B N 1
ATOM 3270 C CA . THR B 1 194 ? -6.094 2.992 3.705 1 95.62 194 THR B CA 1
ATOM 3271 C C . THR B 1 194 ? -6.559 3.955 4.793 1 95.62 194 THR B C 1
ATOM 3273 O O . THR B 1 194 ? -6.855 3.535 5.914 1 95.62 194 THR B O 1
ATOM 3276 N N . GLY B 1 195 ? -6.508 5.262 4.48 1 95.44 195 GLY B N 1
ATOM 3277 C CA . GLY B 1 195 ? -7.172 6.121 5.449 1 95.44 195 GLY B CA 1
ATOM 3278 C C . GLY B 1 195 ? -6.355 7.348 5.812 1 95.44 195 GLY B C 1
ATOM 3279 O O . GLY B 1 195 ? -6.848 8.242 6.512 1 95.44 195 GLY B O 1
ATOM 3280 N N . LEU B 1 196 ? -5.148 7.43 5.41 1 97.81 196 LEU B N 1
ATOM 3281 C CA . LEU B 1 196 ? -4.328 8.594 5.73 1 97.81 196 LEU B CA 1
ATOM 3282 C C . LEU B 1 196 ? -3.336 8.883 4.613 1 97.81 196 LEU B C 1
ATOM 3284 O O . LEU B 1 196 ? -2.357 8.156 4.441 1 97.81 196 LEU B O 1
ATOM 3288 N N . PRO B 1 197 ? -3.564 9.953 3.852 1 98.44 197 PRO B N 1
ATOM 3289 C CA . PRO B 1 197 ? -2.627 10.297 2.777 1 98.44 197 PRO B CA 1
ATOM 3290 C C . PRO B 1 197 ? -1.305 10.852 3.305 1 98.44 197 PRO B C 1
ATOM 3292 O O . PRO B 1 197 ? -1.114 12.07 3.346 1 98.44 197 PRO B O 1
ATOM 3295 N N . ILE B 1 198 ? -0.371 10.016 3.547 1 98.31 198 ILE B N 1
ATOM 3296 C CA . ILE B 1 198 ? 0.861 10.297 4.277 1 98.31 198 ILE B CA 1
ATOM 3297 C C . ILE B 1 198 ? 1.66 11.375 3.557 1 98.31 198 ILE B C 1
ATOM 3299 O O . ILE B 1 198 ? 2.189 12.289 4.188 1 98.31 198 ILE B O 1
ATOM 3303 N N . HIS B 1 199 ? 1.764 11.281 2.264 1 98.5 199 HIS B N 1
ATOM 3304 C CA . HIS B 1 199 ? 2.555 12.25 1.515 1 98.5 199 HIS B CA 1
ATOM 3305 C C . HIS B 1 199 ? 1.984 13.656 1.66 1 98.5 199 HIS B C 1
ATOM 3307 O O . HIS B 1 199 ? 2.686 14.57 2.092 1 98.5 199 HIS B O 1
ATOM 3313 N N . ASP B 1 200 ? 0.697 13.805 1.332 1 98.62 200 ASP B N 1
ATOM 3314 C CA . ASP B 1 200 ? 0.065 15.117 1.4 1 98.62 200 ASP B CA 1
ATOM 3315 C C . ASP B 1 200 ? 0.045 15.648 2.834 1 98.62 200 ASP B C 1
ATOM 3317 O O . ASP B 1 200 ? 0.237 16.844 3.062 1 98.62 200 ASP B O 1
ATOM 3321 N N . LEU B 1 201 ? -0.214 14.766 3.766 1 98.62 201 LEU B N 1
ATOM 3322 C CA . LEU B 1 201 ? -0.179 15.164 5.168 1 98.62 201 LEU B CA 1
ATOM 3323 C C . LEU B 1 201 ? 1.195 15.711 5.543 1 98.62 201 LEU B C 1
ATOM 3325 O O . LEU B 1 201 ? 1.299 16.734 6.223 1 98.62 201 LEU B O 1
ATOM 3329 N N . SER B 1 202 ? 2.244 15.047 5.117 1 98.06 202 SER B N 1
ATOM 3330 C CA . SER B 1 202 ? 3.613 15.445 5.426 1 98.06 202 SER B CA 1
ATOM 3331 C C . SER B 1 202 ? 3.928 16.828 4.848 1 98.06 202 SER B C 1
ATOM 3333 O O . SER B 1 202 ? 4.562 17.641 5.508 1 98.06 202 SER B O 1
ATOM 3335 N N . ILE B 1 203 ? 3.48 17.062 3.643 1 97.56 203 ILE B N 1
ATOM 3336 C CA . ILE B 1 203 ? 3.703 18.344 2.986 1 97.56 203 ILE B CA 1
ATOM 3337 C C . ILE B 1 203 ? 3.018 19.453 3.775 1 97.56 203 ILE B C 1
ATOM 3339 O O . ILE B 1 203 ? 3.621 20.5 4.047 1 97.56 203 ILE B O 1
ATOM 3343 N N . ASN B 1 204 ? 1.839 19.25 4.18 1 98.25 204 ASN B N 1
ATOM 3344 C CA . ASN B 1 204 ? 1.059 20.266 4.875 1 98.25 204 ASN B CA 1
ATOM 3345 C C . ASN B 1 204 ? 1.567 20.484 6.297 1 98.25 204 ASN B C 1
ATOM 3347 O O . ASN B 1 204 ? 1.626 21.625 6.77 1 98.25 204 ASN B O 1
ATOM 3351 N N . LEU B 1 205 ? 1.948 19.406 6.977 1 98.06 205 LEU B N 1
ATOM 3352 C CA . LEU B 1 205 ? 2.508 19.531 8.32 1 98.06 205 LEU B CA 1
ATOM 3353 C C . LEU B 1 205 ? 3.799 20.344 8.289 1 98.06 205 LEU B C 1
ATOM 3355 O O . LEU B 1 205 ? 4.027 21.188 9.164 1 98.06 205 LEU B O 1
ATOM 3359 N N . ARG B 1 206 ? 4.617 20.047 7.312 1 97.56 206 ARG B N 1
ATOM 3360 C CA . ARG B 1 206 ? 5.844 20.828 7.191 1 97.56 206 ARG B CA 1
ATOM 3361 C C . ARG B 1 206 ? 5.539 22.297 6.973 1 97.56 206 ARG B C 1
ATOM 3363 O O . ARG B 1 206 ? 6.152 23.172 7.602 1 97.56 206 ARG B O 1
ATOM 3370 N N . LYS B 1 207 ? 4.648 22.578 6.035 1 97.62 207 LYS B N 1
ATOM 3371 C CA . LYS B 1 207 ? 4.281 23.969 5.746 1 97.62 207 LYS B CA 1
ATOM 3372 C C . LYS B 1 207 ? 3.797 24.688 7.004 1 97.62 207 LYS B C 1
ATOM 3374 O O . LYS B 1 207 ? 4.211 25.812 7.285 1 97.62 207 LYS B O 1
ATOM 3379 N N . ILE B 1 208 ? 2.959 24.031 7.742 1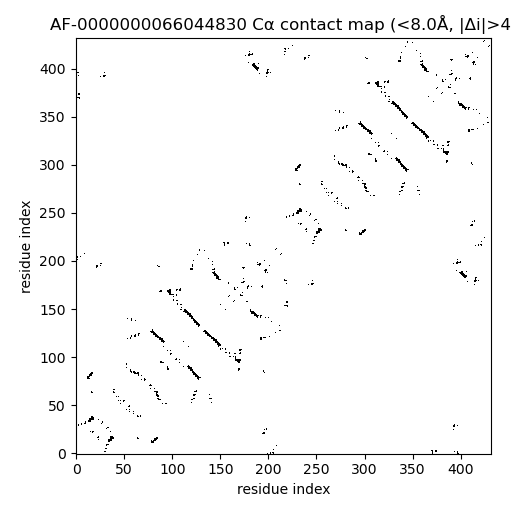 97.75 208 ILE B N 1
ATOM 3380 C CA . ILE B 1 208 ? 2.418 24.609 8.969 1 97.75 208 ILE B CA 1
ATOM 3381 C C . ILE B 1 208 ? 3.547 24.844 9.969 1 97.75 208 ILE B C 1
ATOM 3383 O O . ILE B 1 208 ? 3.627 25.906 10.578 1 97.75 208 ILE B O 1
ATOM 3387 N N . TYR B 1 209 ? 4.414 23.844 10.117 1 97.56 209 TYR B N 1
ATOM 3388 C CA . TYR B 1 209 ? 5.523 23.969 11.055 1 97.56 209 TYR B CA 1
ATOM 3389 C C . TYR B 1 209 ? 6.43 25.125 10.68 1 97.56 209 TYR B C 1
ATOM 3391 O O . TYR B 1 209 ? 6.75 25.969 11.523 1 97.56 209 TYR B O 1
ATOM 3399 N N . VAL B 1 210 ? 6.855 25.219 9.414 1 96.44 210 VAL B N 1
ATOM 3400 C CA . VAL B 1 210 ? 7.801 26.219 8.93 1 96.44 210 VAL B CA 1
ATOM 3401 C C . VAL B 1 210 ? 7.18 27.609 9.031 1 96.44 210 VAL B C 1
ATOM 3403 O O . VAL B 1 210 ? 7.836 28.562 9.461 1 96.44 210 VAL B O 1
ATOM 3406 N N . ASP B 1 211 ? 5.926 27.688 8.68 1 96.88 211 ASP B N 1
ATOM 3407 C CA . ASP B 1 211 ? 5.27 29 8.586 1 96.88 211 ASP B CA 1
ATOM 3408 C C . ASP B 1 211 ? 4.879 29.516 9.969 1 96.88 211 ASP B C 1
ATOM 3410 O O . ASP B 1 211 ? 4.777 30.719 10.18 1 96.88 211 ASP B O 1
ATOM 3414 N N . ASN B 1 212 ? 4.762 28.547 10.961 1 96.69 212 ASN B N 1
ATOM 3415 C CA . ASN B 1 212 ? 4.09 29.016 12.172 1 96.69 212 ASN B CA 1
ATOM 3416 C C . ASN B 1 212 ? 4.871 28.641 13.43 1 96.69 212 ASN B C 1
ATOM 3418 O O . ASN B 1 212 ? 4.633 29.203 14.5 1 96.69 212 ASN B O 1
ATOM 3422 N N . PHE B 1 213 ? 5.812 27.734 13.305 1 96.31 213 PHE B N 1
ATOM 3423 C CA . PHE B 1 213 ? 6.453 27.281 14.531 1 96.31 213 PHE B CA 1
ATOM 3424 C C . PHE B 1 213 ? 7.969 27.438 14.438 1 96.31 213 PHE B C 1
ATOM 3426 O O . PHE B 1 213 ? 8.664 27.328 15.445 1 96.31 213 PHE B O 1
ATOM 3433 N N . LEU B 1 214 ? 8.445 27.516 13.164 1 89.75 214 LEU B N 1
ATOM 3434 C CA . LEU B 1 214 ? 9.883 27.703 13 1 89.75 214 LEU B CA 1
ATOM 3435 C C . LEU B 1 214 ? 10.32 29.094 13.445 1 89.75 214 LEU B C 1
ATOM 3437 O O . LEU B 1 214 ? 9.711 30.094 13.062 1 89.75 214 LEU B O 1
ATOM 3441 N N . GLU B 1 215 ? 10.969 29.156 14.547 1 76.81 215 GLU B N 1
ATOM 3442 C CA . GLU B 1 215 ? 11.469 30.438 15.023 1 76.81 215 GLU B CA 1
ATOM 3443 C C . GLU B 1 215 ? 12.32 31.125 13.961 1 76.81 215 GLU B C 1
ATOM 3445 O O . GLU B 1 215 ? 13.172 30.5 13.336 1 76.81 215 GLU B O 1
ATOM 3450 N N . LYS B 1 216 ? 11.75 32.344 13.375 1 56.25 216 LYS B N 1
ATOM 3451 C CA . LYS B 1 216 ? 12.547 33.188 12.484 1 56.25 216 LYS B CA 1
ATOM 3452 C C . LYS B 1 216 ? 13.844 33.625 13.164 1 56.25 216 LYS B C 1
ATOM 3454 O O . LYS B 1 216 ? 13.883 33.812 14.383 1 56.25 216 LYS B O 1
#

InterPro domains:
  IPR003697 Nucleoside triphosphate pyrophosphatase Maf-like protein [MF_00528] (13-210)
  IPR003697 Nucleoside triphosphate pyrophosphatase Maf-like protein [PF02545] (13-207)
  IPR003697 Nucleoside triphosphate pyrophosphatase Maf-like protein [PIRSF006305] (8-207)
  IPR003697 Nucleoside triphosphate pyrophosphatase Maf-like protein [PTHR43213] (10-209)
  IPR003697 Nucleoside triphosphate pyrophosphatase Maf-like protein [TIGR00172] (12-204)
  IPR003697 Nucleoside triphosphate pyrophosphatase Maf-like protein [cd00555] (14-198)
  IPR029001 Inosine triphosphate pyrophosphatase-like [G3DSA:3.90.950.10] (10-210)
  IPR029001 Inosine triphosphate pyrophosphatase-like [SSF52972] (10-207)

Organism: Dictyostelium discoideum (NCBI:txid44689)

Secondary structure (DSSP, 8-state):
--GGGHHHHTTS-EEE----HHHHHHHHHTT---EE----------GGGSSSHHHHHHHHHHHHHHHHHHHHHHTT---SEEEEEEEEEEETTEEE---SSHHHHHHHHHHHTT-EEEEEEEEEEEEEETTTTEEEEEEEEEEEEEEEPPPPHHHHHHHHHHH--TTSGGG--TTSHHHHTTEEEEEE-HHHHHT--HHHHHHHHHHHHHHHTS--/--GGGHHHHTTS-EEE----HHHHHHHHHTT---EE----------GGGSSSHHHHHHHHHHHHHHHHHHHHHHTT---SEEEEEEEEEEETTEEE---SSHHHHHHHHHHHTT-EEEEEEEEEEEEEETTTTEEEEEEEEEEEEEEEPPPPHHHHHHHHHHH--TTSGGG--TTSHHHHTTEEEEEE-HHHHHT--HHHHHHHHHHHHHHHTS--

Nearest PDB structures (foldseek):
  6xi5-assembly1_B  TM=9.153E-01  e=6.636E-24  Homo sapiens
  4p0e-assembly1_A  TM=9.381E-01  e=4.998E-20  Escherichia coli K-12
  4oo0-assembly1_B  TM=8.684E-01  e=2.513E-18  Burkholderia cenocepacia J2315
  4lu1-assembly1_A  TM=8.853E-01  e=2.401E-16  Escherichia coli K-12
  2amh-assembly1_A  TM=8.314E-01  e=4.089E-14  Trypanosoma brucei

Foldseek 3Di:
DCLVPQVVQQVFAEEELDPPPLVVVVCVVSPHDYYYDHAPDDLPDDCVPDPANLVSQQVQQVNSQVRSQVVQVVVVHDTFKYKGKGKWKDDPRDTFAQDPDLVSLLVLCQVLFQHKIKMKMKMKMWGADPVVRDIDIDIDMWIKIWGFYHDDSVLSCVCCVPVVQRNAGSNDACVDVSRVVGIPDMDTANSSRRHDRVVVVSVVSVVCCVVPPPDD/DCLVPQVVQQVFAEEELDPPPLVVVVCVVSPHDYYYDHAPDDLPDDCVPDPANLVSQQVQQVNSQVRSQVVQVVVVHDTFKYKGKGKWKDDPRDTFAQDPDLVSLLVLCQVCFQHKIKMKMKMKMWGADPVVRDIDIDIDMWIKIWGFYHDDSVLSCVCCVPVVQRNAGSNDACVDVSRVVGIPDMDTANSSRRHDRVVVVNVVSVVCCVVPPPDD

pLDDT: mean 95.67, std 4.96, range [56.25, 98.88]

Radius of gyration: 23.41 Å; Cα contacts (8 Å, |Δi|>4): 926; chains: 2; bounding box: 54×72×54 Å